Protein 6OZW (pdb70)

Structure (mmCIF, N/CA/C/O backbone):
data_6OZW
#
_entry.id   6OZW
#
_cell.length_a   88.581
_cell.length_b   98.366
_cell.length_c   72.706
_cell.angle_alpha   90.000
_cell.angle_beta   90.000
_cell.angle_gamma   90.000
#
_symmetry.space_group_name_H-M   'P 21 21 2'
#
loop_
_entity.id
_entity.type
_entity.pdbx_description
1 polymer 'DNA topoisomerase 1'
2 non-polymer 'MAGNESIUM ION'
3 non-polymer 'FORMIC ACID'
4 water water
#
loop_
_atom_site.group_PDB
_atom_site.id
_atom_site.type_symbol
_atom_site.label_atom_id
_atom_site.label_alt_id
_atom_site.label_comp_id
_atom_site.label_asym_id
_atom_site.label_entity_id
_atom_site.label_seq_id
_atom_site.pdbx_PDB_ins_code
_atom_site.Cartn_x
_atom_site.Cartn_y
_atom_site.Cartn_z
_atom_site.occupancy
_atom_site.B_iso_or_equiv
_atom_site.auth_seq_id
_atom_site.auth_comp_id
_atom_site.auth_asym_id
_atom_site.auth_atom_id
_atom_site.pdbx_PDB_model_num
ATOM 1 N N . PRO A 1 39 ? 76.369 -3.721 65.100 1.00 81.34 19 PRO A N 1
ATOM 2 C CA . PRO A 1 39 ? 75.273 -2.774 65.343 1.00 75.02 19 PRO A CA 1
ATOM 3 C C . PRO A 1 39 ? 74.914 -1.979 64.077 1.00 72.43 19 PRO A C 1
ATOM 4 O O . PRO A 1 39 ? 75.618 -1.026 63.730 1.00 73.23 19 PRO A O 1
ATOM 8 N N . LYS A 1 40 ? 73.841 -2.376 63.390 1.00 67.80 20 LYS A N 1
ATOM 9 C CA . LYS A 1 40 ? 73.452 -1.792 62.105 1.00 63.07 20 LYS A CA 1
ATOM 10 C C . LYS A 1 40 ? 72.124 -1.061 62.248 1.00 63.10 20 LYS A C 1
ATOM 11 O O . LYS A 1 40 ? 71.113 -1.675 62.610 1.00 62.10 20 LYS A O 1
ATOM 17 N N . LYS A 1 41 ? 72.112 0.227 61.915 1.00 59.04 21 LYS A N 1
ATOM 18 C CA . LYS A 1 41 ? 70.972 1.077 62.223 1.00 55.23 21 LYS A CA 1
ATOM 19 C C . LYS A 1 41 ? 69.877 0.999 61.151 1.00 49.74 21 LYS A C 1
ATOM 20 O O . LYS A 1 41 ? 70.016 0.357 60.104 1.00 45.60 21 LYS A O 1
ATOM 26 N N . ASN A 1 42 ? 68.746 1.628 61.463 1.00 51.14 22 ASN A N 1
ATOM 27 C CA . ASN A 1 42 ? 67.674 1.854 60.502 1.00 47.58 22 ASN A CA 1
ATOM 28 C C . ASN A 1 42 ? 67.910 3.185 59.799 1.00 44.40 22 ASN A C 1
ATOM 29 O O . ASN A 1 42 ? 68.262 4.180 60.446 1.00 44.25 22 ASN A O 1
ATOM 34 N N . LEU A 1 43 ? 67.742 3.198 58.472 1.00 39.56 23 LEU A N 1
ATOM 35 C CA . LEU A 1 43 ? 67.922 4.408 57.672 1.00 37.02 23 LEU A CA 1
ATOM 36 C C . LEU A 1 43 ? 66.573 5.041 57.368 1.00 30.24 23 LEU A C 1
ATOM 37 O O . LEU A 1 43 ? 65.626 4.349 56.988 1.00 37.83 23 LEU A O 1
ATOM 42 N N . VAL A 1 44 ? 66.498 6.359 57.514 1.00 26.86 24 VAL A N 1
ATOM 43 C CA . VAL A 1 44 ? 65.262 7.099 57.292 1.00 34.33 24 VAL A CA 1
ATOM 44 C C . VAL A 1 44 ? 65.584 8.304 56.414 1.00 31.76 24 VAL A C 1
ATOM 45 O O . VAL A 1 44 ? 66.363 9.178 56.812 1.00 27.61 24 VAL A O 1
ATOM 49 N N . ILE A 1 45 ? 65.005 8.338 55.212 1.00 29.58 25 ILE A N 1
ATOM 50 C CA . ILE A 1 45 ? 65.315 9.370 54.228 1.00 26.24 25 ILE A CA 1
ATOM 51 C C . ILE A 1 45 ? 64.171 10.378 54.156 1.00 26.22 25 ILE A C 1
ATOM 52 O O . ILE A 1 45 ? 63.000 10.024 53.944 1.00 25.31 25 ILE A O 1
ATOM 57 N N . VAL A 1 46 ? 64.538 11.640 54.264 1.00 21.62 26 VAL A N 1
ATOM 58 C CA . VAL A 1 46 ? 63.630 12.757 54.350 1.00 28.70 26 VAL A CA 1
ATOM 59 C C . VAL A 1 46 ? 64.091 13.773 53.300 1.00 33.52 26 VAL A C 1
ATOM 60 O O . VAL A 1 46 ? 65.175 13.643 52.729 1.00 31.28 26 VAL A O 1
ATOM 64 N N . GLU A 1 47 ? 63.234 14.756 52.990 1.00 29.16 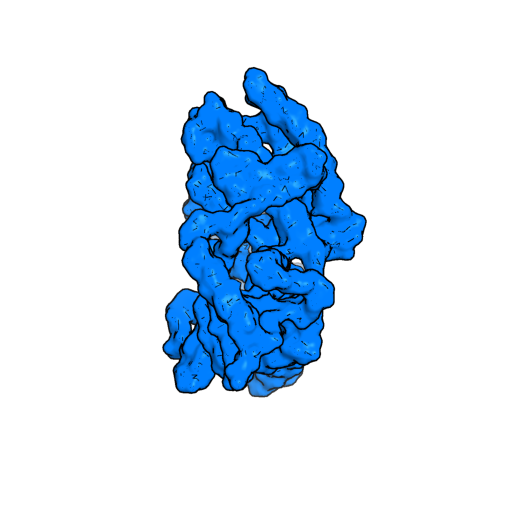27 GLU A N 1
ATOM 65 C CA . GLU A 1 47 ? 63.544 15.687 51.904 1.00 27.41 27 GLU A CA 1
ATOM 66 C C . GLU A 1 47 ? 64.411 16.870 52.318 1.00 34.47 27 GLU A C 1
ATOM 67 O O . GLU A 1 47 ? 65.082 17.435 51.453 1.00 36.84 27 GLU A O 1
ATOM 73 N N . SER A 1 48 ? 64.420 17.271 53.592 1.00 36.00 28 SER A N 1
ATOM 74 C CA . SER A 1 48 ? 65.108 18.491 54.002 1.00 30.25 28 SER A CA 1
ATOM 75 C C . SER A 1 48 ? 65.902 18.261 55.291 1.00 34.92 28 SER A C 1
ATOM 76 O O . SER A 1 48 ? 65.517 17.426 56.109 1.00 34.56 28 SER A O 1
ATOM 79 N N . PRO A 1 49 ? 66.989 19.018 55.491 1.00 35.42 29 PRO A N 1
ATOM 80 C CA . PRO A 1 49 ? 67.740 18.884 56.757 1.00 33.92 29 PRO A CA 1
ATOM 81 C C . PRO A 1 49 ? 66.933 19.263 57.979 1.00 36.48 29 PRO A C 1
ATOM 82 O O . PRO A 1 49 ? 66.986 18.553 58.996 1.00 37.28 29 PRO A O 1
ATOM 86 N N . ALA A 1 50 ? 66.198 20.377 57.915 1.00 33.01 30 ALA A N 1
ATOM 87 C CA . ALA A 1 50 ? 65.355 20.772 59.040 1.00 32.65 30 ALA A CA 1
ATOM 88 C C . ALA A 1 50 ? 64.425 19.641 59.458 1.00 33.84 30 ALA A C 1
ATOM 89 O O . ALA A 1 50 ? 64.235 19.386 60.655 1.00 40.63 30 ALA A O 1
ATOM 91 N N . LYS A 1 51 ? 63.854 18.936 58.486 1.00 33.37 31 LYS A N 1
ATOM 92 C CA . LYS A 1 51 ? 63.014 17.787 58.802 1.00 33.52 31 LYS A CA 1
ATOM 93 C C . LYS A 1 51 ? 63.824 16.681 59.464 1.00 31.44 31 LYS A C 1
ATOM 94 O O . LYS A 1 51 ? 63.395 16.097 60.463 1.00 32.18 31 LYS A O 1
ATOM 100 N N . ALA A 1 52 ? 64.992 16.356 58.902 1.00 32.00 32 ALA A N 1
ATOM 101 C CA . ALA A 1 52 ? 65.796 15.274 59.463 1.00 32.45 32 ALA A CA 1
ATOM 102 C C . ALA A 1 52 ? 66.265 15.606 60.873 1.00 34.44 32 ALA A C 1
ATOM 103 O O . ALA A 1 52 ? 66.232 14.744 61.759 1.00 38.82 32 ALA A O 1
ATOM 105 N N . LYS A 1 53 ? 66.702 16.849 61.106 1.00 36.70 33 LYS A N 1
ATOM 106 C CA . LYS A 1 53 ? 67.067 17.256 62.463 1.00 35.11 33 LYS A CA 1
ATOM 107 C C . LYS A 1 53 ? 65.910 17.033 63.423 1.00 41.21 33 LYS A C 1
ATOM 108 O O . LYS A 1 53 ? 66.070 16.392 64.467 1.00 41.78 33 LYS A O 1
ATOM 114 N N . THR A 1 54 ? 64.718 17.525 63.063 1.00 40.19 34 THR A N 1
ATOM 115 C CA . THR A 1 54 ? 63.548 17.334 63.911 1.00 34.88 34 THR A CA 1
ATOM 116 C C . THR A 1 54 ? 63.284 15.848 64.163 1.00 42.58 34 THR A C 1
ATOM 117 O O . THR A 1 54 ? 63.134 15.421 65.313 1.00 41.11 34 THR A O 1
ATOM 121 N N . ILE A 1 55 ? 63.247 15.036 63.101 1.00 37.18 35 ILE A N 1
ATOM 122 C CA . ILE A 1 55 ? 62.874 13.627 63.253 1.00 40.07 35 ILE A CA 1
ATOM 123 C C . ILE A 1 55 ? 63.948 12.842 64.013 1.00 44.74 35 ILE A C 1
ATOM 124 O O . ILE A 1 55 ? 63.649 11.832 64.673 1.00 44.60 35 ILE A O 1
ATOM 129 N N . GLU A 1 56 ? 65.196 13.311 63.959 1.00 41.95 36 GLU A N 1
ATOM 130 C CA . GLU A 1 56 ? 66.325 12.582 64.531 1.00 53.02 36 GLU A CA 1
ATOM 131 C C . GLU A 1 56 ? 66.172 12.382 66.040 1.00 54.28 36 GLU A C 1
ATOM 132 O O . GLU A 1 56 ? 66.376 11.273 66.555 1.00 57.90 36 GLU A O 1
ATOM 138 N N . LYS A 1 57 ? 65.830 13.453 66.768 1.00 50.87 37 LYS A N 1
ATOM 139 C CA . LYS A 1 57 ? 65.599 13.336 68.207 1.00 53.23 37 LYS A CA 1
ATOM 140 C C . LYS A 1 57 ? 64.441 12.390 68.518 1.00 54.88 37 LYS A C 1
ATOM 141 O O . LYS A 1 57 ? 64.493 11.625 69.488 1.00 58.77 37 LYS A O 1
ATOM 147 N N . TYR A 1 58 ? 63.391 12.420 67.699 1.00 48.32 38 TYR A N 1
ATOM 148 C CA . TYR A 1 58 ? 62.203 11.624 67.979 1.00 54.00 38 TYR A CA 1
ATOM 149 C C . TYR A 1 58 ? 62.494 10.126 67.967 1.00 57.74 38 TYR A C 1
ATOM 150 O O . TYR A 1 58 ? 61.796 9.353 68.641 1.00 55.35 38 TYR A O 1
ATOM 159 N N . LEU A 1 59 ? 63.497 9.691 67.204 1.00 52.56 39 LEU A N 1
ATOM 160 C CA . LEU A 1 59 ? 63.606 8.274 66.870 1.00 52.78 39 LEU A CA 1
ATOM 161 C C . LEU A 1 59 ? 64.625 7.516 67.712 1.00 53.20 39 LEU A C 1
ATOM 162 O O . LEU A 1 59 ? 64.393 6.345 68.025 1.00 41.18 39 LEU A O 1
ATOM 167 N N . GLY A 1 60 ? 65.752 8.128 68.072 1.00 46.34 40 GLY A N 1
ATOM 168 C CA . GLY A 1 60 ? 66.705 7.463 68.950 1.00 52.37 40 GLY A CA 1
ATOM 169 C C . GLY A 1 60 ? 67.779 6.656 68.235 1.00 58.96 40 GLY A C 1
ATOM 170 O O . GLY A 1 60 ? 68.025 6.790 67.029 1.00 62.78 40 GLY A O 1
ATOM 171 N N . ARG A 1 61 ? 68.421 5.778 69.017 1.00 58.22 41 ARG A N 1
ATOM 172 C CA . ARG A 1 61 ? 69.692 5.173 68.612 1.00 60.28 41 ARG A CA 1
ATOM 173 C C . ARG A 1 61 ? 69.557 4.390 67.317 1.00 53.32 41 ARG A C 1
ATOM 174 O O . ARG A 1 61 ? 70.196 4.717 66.311 1.00 55.77 41 ARG A O 1
ATOM 182 N N . SER A 1 62 ? 68.712 3.360 67.319 1.00 45.94 42 SER A N 1
ATOM 183 C CA . SER A 1 62 ? 68.648 2.414 66.208 1.00 58.02 42 SER A CA 1
ATOM 184 C C . SER A 1 62 ? 68.086 3.009 64.912 1.00 52.60 42 SER A C 1
ATOM 185 O O . SER A 1 62 ? 67.581 2.268 64.059 1.00 53.97 42 SER A O 1
ATOM 188 N N . TYR A 1 63 ? 68.192 4.331 64.740 1.00 51.59 43 TYR A N 1
ATOM 189 C CA . TYR A 1 63 ? 67.684 5.030 63.563 1.00 48.64 43 TYR A CA 1
ATOM 190 C C . TYR A 1 63 ? 68.700 6.073 63.130 1.00 45.98 43 TYR A C 1
ATOM 191 O O . TYR A 1 63 ? 69.229 6.810 63.970 1.00 46.56 43 TYR A O 1
ATOM 200 N N . LYS A 1 64 ? 68.966 6.131 61.825 1.00 42.63 44 LYS A N 1
ATOM 201 C CA . LYS A 1 64 ? 69.786 7.175 61.219 1.00 41.23 44 LYS A CA 1
ATOM 202 C C . LYS A 1 64 ? 68.940 7.922 60.200 1.00 35.75 44 LYS A C 1
ATOM 203 O O . LYS A 1 64 ? 68.310 7.298 59.342 1.00 37.13 44 LYS A O 1
ATOM 209 N N . VAL A 1 65 ? 68.935 9.250 60.284 1.00 37.81 45 VAL A N 1
ATOM 210 C CA . VAL A 1 65 ? 68.016 10.084 59.516 1.00 37.31 45 VAL A CA 1
ATOM 211 C C . VAL A 1 65 ? 68.839 11.004 58.631 1.00 35.92 45 VAL A C 1
ATOM 212 O O . VAL A 1 65 ? 69.654 11.789 59.134 1.00 36.64 45 VAL A O 1
ATOM 216 N N . VAL A 1 66 ? 68.606 10.931 57.320 1.00 29.05 46 VAL A N 1
ATOM 217 C CA . VAL A 1 66 ? 69.330 11.738 56.348 1.00 31.60 46 VAL A CA 1
ATOM 218 C C . VAL A 1 66 ? 68.359 12.405 55.381 1.00 31.56 46 VAL A C 1
ATOM 219 O O . VAL A 1 66 ? 67.293 11.868 55.068 1.00 26.51 46 VAL A O 1
ATOM 223 N N . ALA A 1 67 ? 68.762 13.566 54.877 1.00 29.89 47 ALA A N 1
ATOM 224 C CA . ALA A 1 67 ? 68.015 14.308 53.873 1.00 30.49 47 ALA A CA 1
ATOM 225 C C . ALA A 1 67 ? 68.573 14.037 52.479 1.00 38.07 47 ALA A C 1
ATOM 226 O O . ALA A 1 67 ? 69.793 14.005 52.276 1.00 39.96 47 ALA A O 1
ATOM 228 N N . SER A 1 68 ? 67.672 13.853 51.513 1.00 34.17 48 SER A N 1
ATOM 229 C CA . SER A 1 68 ? 68.069 13.794 50.109 1.00 35.53 48 SER A CA 1
ATOM 230 C C . SER A 1 68 ? 68.210 15.169 49.471 1.00 39.07 48 SER A C 1
ATOM 231 O O . SER A 1 68 ? 68.769 15.265 48.373 1.00 44.47 48 SER A O 1
ATOM 234 N N . VAL A 1 69 ? 67.701 16.217 50.125 1.00 39.58 49 VAL A N 1
ATOM 235 C CA . VAL A 1 69 ? 67.828 17.613 49.709 1.00 37.35 49 VAL A CA 1
ATOM 236 C C . VAL A 1 69 ? 67.097 17.839 48.394 1.00 42.44 49 VAL A C 1
ATOM 237 O O . VAL A 1 69 ? 67.677 18.343 47.427 1.00 47.26 49 VAL A O 1
ATOM 241 N N . GLY A 1 70 ? 65.821 17.484 48.347 1.00 41.20 50 GLY A N 1
ATOM 242 C CA . GLY A 1 70 ? 65.037 17.700 47.147 1.00 43.23 50 GLY A CA 1
ATOM 243 C C . GLY A 1 70 ? 65.044 16.495 46.229 1.00 38.90 50 GLY A C 1
ATOM 244 O O . GLY A 1 70 ? 65.412 15.382 46.615 1.00 36.91 50 GLY A O 1
ATOM 245 N N . HIS A 1 71 ? 64.617 16.724 44.989 1.00 38.00 51 HIS A N 1
ATOM 246 C CA . HIS A 1 71 ? 64.563 15.630 44.028 1.00 38.26 51 HIS A CA 1
ATOM 247 C C . HIS A 1 71 ? 65.975 15.192 43.650 1.00 36.25 51 HIS A C 1
ATOM 248 O O . HIS A 1 71 ? 66.918 15.990 43.667 1.00 35.49 51 HIS A O 1
ATOM 255 N N . ILE A 1 72 ? 66.123 13.899 43.352 1.00 32.45 52 ILE A N 1
ATOM 256 C CA . ILE A 1 72 ? 67.388 13.359 42.862 1.00 32.32 52 ILE A CA 1
ATOM 257 C C . ILE A 1 72 ? 67.293 12.816 41.439 1.00 29.53 52 ILE A C 1
ATOM 258 O O . ILE A 1 72 ? 68.332 12.691 40.772 1.00 27.25 52 ILE A O 1
ATOM 263 N N . ARG A 1 73 ? 66.104 12.479 40.941 1.00 27.39 53 ARG A N 1
ATOM 264 C CA . ARG A 1 73 ? 65.902 12.104 39.550 1.00 24.24 53 ARG A CA 1
ATOM 265 C C . ARG A 1 73 ? 64.908 13.064 38.912 1.00 30.63 53 ARG A C 1
ATOM 266 O O . ARG A 1 73 ? 63.981 13.549 39.570 1.00 27.47 53 ARG A O 1
ATOM 274 N N . ASP A 1 74 ? 65.084 13.307 37.617 1.00 24.84 54 ASP A N 1
ATOM 275 C CA . ASP A 1 74 ? 64.195 14.205 36.895 1.00 31.81 54 ASP A CA 1
ATOM 276 C C . ASP A 1 74 ? 64.188 13.820 35.418 1.00 30.03 54 ASP A C 1
ATOM 277 O O . ASP A 1 74 ? 64.979 12.983 34.967 1.00 25.59 54 ASP A O 1
ATOM 282 N N . LEU A 1 75 ? 63.287 14.446 34.665 1.00 26.68 55 LEU A N 1
ATOM 283 C CA . LEU A 1 75 ? 63.361 14.378 33.217 1.00 28.83 55 LEU A CA 1
ATOM 284 C C . LEU A 1 75 ? 64.655 15.031 32.730 1.00 28.62 55 LEU A C 1
ATOM 285 O O . LEU A 1 75 ? 65.242 15.883 33.404 1.00 29.65 55 LEU A O 1
ATOM 290 N N . LYS A 1 76 ? 65.106 14.616 31.542 1.00 28.17 56 LYS A N 1
ATOM 291 C CA . LYS A 1 76 ? 66.208 15.308 30.882 1.00 32.68 56 LYS A CA 1
ATOM 292 C C . LYS A 1 76 ? 65.787 16.727 30.543 1.00 35.42 56 LYS A C 1
ATOM 293 O O . LYS A 1 76 ? 64.629 16.978 30.191 1.00 33.75 56 LYS A O 1
ATOM 299 N N . LYS A 1 77 ? 66.729 17.664 30.657 1.00 34.41 57 LYS A N 1
ATOM 300 C CA . LYS A 1 77 ? 66.415 19.064 30.392 1.00 38.91 57 LYS A CA 1
ATOM 301 C C . LYS A 1 77 ? 66.573 19.428 28.917 1.00 39.59 57 LYS A C 1
ATOM 302 O O . LYS A 1 77 ? 65.892 20.343 28.436 1.00 36.59 57 LYS A O 1
ATOM 308 N N . SER A 1 78 ? 67.420 18.700 28.187 1.00 37.73 58 SER A N 1
ATOM 309 C CA . SER A 1 78 ? 67.839 19.035 26.828 1.00 40.56 58 SER A CA 1
ATOM 310 C C . SER A 1 78 ? 66.990 18.388 25.739 1.00 43.76 58 SER A C 1
ATOM 311 O O . SER A 1 78 ? 67.257 18.609 24.550 1.00 38.53 58 SER A O 1
ATOM 314 N N . SER A 1 79 ? 65.999 17.584 26.107 1.00 33.20 59 SER A N 1
ATOM 315 C CA . SER A 1 79 ? 65.147 16.919 25.141 1.00 30.24 59 SER A CA 1
ATOM 316 C C . SER A 1 79 ? 63.811 16.652 25.812 1.00 26.58 59 SER A C 1
ATOM 317 O O . SER A 1 79 ? 63.662 16.808 27.026 1.00 24.76 59 SER A O 1
ATOM 320 N N . MET A 1 80 ? 62.839 16.231 25.000 1.00 26.98 60 MET A N 1
ATOM 321 C CA . MET A 1 80 ? 61.473 16.087 25.494 1.00 29.13 60 MET A CA 1
ATOM 322 C C . MET A 1 80 ? 61.406 15.097 26.658 1.00 22.35 60 MET A C 1
ATOM 323 O O . MET A 1 80 ? 60.635 15.293 27.607 1.00 26.51 60 MET A O 1
ATOM 328 N N . SER A 1 81 ? 62.210 14.032 26.598 1.00 25.71 61 SER A N 1
ATOM 329 C CA . SER A 1 81 ? 62.389 13.043 27.663 1.00 27.43 61 SER A CA 1
ATOM 330 C C . SER A 1 81 ? 61.145 12.182 27.904 1.00 27.59 61 SER A C 1
ATOM 331 O O . SER A 1 81 ? 60.976 11.639 29.005 1.00 26.25 61 SER A O 1
ATOM 334 N N . ILE A 1 82 ? 60.281 12.036 26.894 1.00 24.78 62 ILE A N 1
ATOM 335 C CA . ILE A 1 82 ? 59.087 11.196 26.954 1.00 22.89 62 ILE A CA 1
ATOM 336 C C . ILE A 1 82 ? 59.234 10.094 25.918 1.00 24.58 62 ILE A C 1
ATOM 337 O O . ILE A 1 82 ? 59.580 10.370 24.768 1.00 26.64 62 ILE A O 1
ATOM 342 N N . ASP A 1 83 ? 58.962 8.852 26.304 1.00 24.80 63 ASP A N 1
ATOM 343 C CA . ASP A 1 83 ? 59.097 7.760 25.344 1.00 27.08 63 ASP A CA 1
ATOM 344 C C . ASP A 1 83 ? 57.766 7.582 24.630 1.00 27.73 63 ASP A C 1
ATOM 345 O O . ASP A 1 83 ? 56.846 6.936 25.142 1.00 24.79 63 ASP A O 1
ATOM 350 N N . PHE A 1 84 ? 57.668 8.143 23.429 1.00 26.13 64 PHE A N 1
ATOM 351 C CA . PHE A 1 84 ? 56.395 8.134 22.728 1.00 27.51 64 PHE A CA 1
ATOM 352 C C . PHE A 1 84 ? 56.089 6.792 22.076 1.00 27.37 64 PHE A C 1
ATOM 353 O O . PHE A 1 84 ? 54.944 6.557 21.675 1.00 29.16 64 PHE A O 1
ATOM 361 N N . ASP A 1 85 ? 57.087 5.925 21.936 1.00 30.45 65 ASP A N 1
ATOM 362 C CA . ASP A 1 85 ? 56.861 4.564 21.475 1.00 30.83 65 ASP A CA 1
ATOM 363 C C . ASP A 1 85 ? 56.420 3.638 22.593 1.00 29.81 65 ASP A C 1
ATOM 364 O O . ASP A 1 85 ? 55.984 2.521 22.302 1.00 28.08 65 ASP A O 1
ATOM 369 N N . ASN A 1 86 ? 56.549 4.060 23.853 1.00 30.08 66 ASN A N 1
ATOM 370 C CA . ASN A 1 86 ? 56.214 3.221 25.003 1.00 27.83 66 ASN A CA 1
ATOM 371 C C . ASN A 1 86 ? 55.223 3.954 25.917 1.00 24.81 66 ASN A C 1
ATOM 372 O O . ASN A 1 86 ? 55.451 4.133 27.117 1.00 25.33 66 ASN A O 1
ATOM 377 N N . ASN A 1 87 ? 54.097 4.370 25.334 1.00 25.03 67 ASN A N 1
ATOM 378 C CA . ASN A 1 87 ? 52.980 4.956 26.073 1.00 21.47 67 ASN A CA 1
ATOM 379 C C . ASN A 1 87 ? 53.432 6.083 26.989 1.00 20.61 67 ASN A C 1
ATOM 380 O O . ASN A 1 87 ? 53.110 6.114 28.177 1.00 18.25 67 ASN A O 1
ATOM 385 N N . TYR A 1 88 ? 54.179 7.025 26.422 1.00 20.79 68 TYR A N 1
ATOM 386 C CA . TYR A 1 88 ? 54.517 8.254 27.128 1.00 24.84 68 TYR A CA 1
ATOM 387 C C . TYR A 1 88 ? 55.367 7.997 28.353 1.00 22.02 68 TYR A C 1
ATOM 388 O O . TYR A 1 88 ? 55.396 8.836 29.257 1.00 25.32 68 TYR A O 1
ATOM 397 N N . GLU A 1 89 ? 56.060 6.860 28.418 1.00 19.31 69 GLU A N 1
ATOM 398 C CA . GLU A 1 89 ? 56.840 6.567 29.619 1.00 22.79 69 GLU A CA 1
ATOM 399 C C . GLU A 1 89 ? 57.915 7.627 29.805 1.00 19.77 69 GLU A C 1
ATOM 400 O O . GLU A 1 89 ? 58.664 7.920 28.868 1.00 24.95 69 GLU A O 1
ATOM 406 N N . PRO A 1 90 ? 58.015 8.234 30.974 1.00 24.49 70 PRO A N 1
ATOM 407 C CA . PRO A 1 90 ? 59.064 9.238 31.173 1.00 20.60 70 PRO A CA 1
ATOM 408 C C . PRO A 1 90 ? 60.439 8.594 31.192 1.00 23.58 70 PRO A C 1
ATOM 409 O O . PRO A 1 90 ? 60.635 7.503 31.731 1.00 21.48 70 PRO A O 1
ATOM 413 N N . GLN A 1 91 ? 61.385 9.266 30.555 1.00 25.48 71 GLN A N 1
ATOM 414 C CA . GLN A 1 91 ? 62.793 8.912 30.624 1.00 24.75 71 GLN A CA 1
ATOM 415 C C . GLN A 1 91 ? 63.416 9.826 31.669 1.00 24.91 71 GLN A C 1
ATOM 416 O O . GLN A 1 91 ? 63.519 11.038 31.452 1.00 27.17 71 GLN A O 1
ATOM 422 N N . TYR A 1 92 ? 63.808 9.253 32.803 1.00 23.86 72 TYR A N 1
ATOM 423 C CA . TYR A 1 92 ? 64.409 9.986 33.909 1.00 21.42 72 TYR A CA 1
ATOM 424 C C . TYR A 1 92 ? 65.925 9.838 33.890 1.00 22.59 72 TYR A C 1
ATOM 425 O O . TYR A 1 92 ? 66.456 8.832 33.427 1.00 23.42 72 TYR A O 1
ATOM 434 N N . ILE A 1 93 ? 66.619 10.825 34.448 1.00 20.91 73 ILE A N 1
ATOM 435 C CA . ILE A 1 93 ? 68.048 10.730 34.702 1.00 19.86 73 ILE A CA 1
ATOM 436 C C . ILE A 1 93 ? 68.298 11.158 36.139 1.00 28.28 73 ILE A C 1
ATOM 437 O O . ILE A 1 93 ? 67.446 11.766 36.788 1.00 24.43 73 ILE A O 1
ATOM 442 N N . ASN A 1 94 ? 69.488 10.842 36.638 1.00 24.77 74 ASN A N 1
ATOM 443 C CA . ASN A 1 94 ? 69.909 11.436 37.895 1.00 26.33 74 ASN A CA 1
ATOM 444 C C . ASN A 1 94 ? 70.196 12.911 37.672 1.00 25.56 74 ASN A C 1
ATOM 445 O O . ASN A 1 94 ? 70.730 13.305 36.631 1.00 26.83 74 ASN A O 1
ATOM 450 N N . ILE A 1 95 ? 69.777 13.739 38.628 1.00 26.78 75 ILE A N 1
ATOM 451 C CA . ILE A 1 95 ? 69.850 15.180 38.433 1.00 28.75 75 ILE A CA 1
ATOM 452 C C . ILE A 1 95 ? 71.309 15.607 38.330 1.00 36.64 75 ILE A C 1
ATOM 453 O O . ILE A 1 95 ? 72.187 15.102 39.048 1.00 30.71 75 ILE A O 1
ATOM 458 N N . ARG A 1 96 ? 71.582 16.501 37.381 1.00 42.69 76 ARG A N 1
ATOM 459 C CA . ARG A 1 96 ? 72.929 17.030 37.222 1.00 42.54 76 ARG A CA 1
ATOM 460 C C . ARG A 1 96 ? 73.344 17.765 38.487 1.00 35.87 76 ARG A C 1
ATOM 461 O O . ARG A 1 96 ? 72.695 18.733 38.899 1.00 39.34 76 ARG A O 1
ATOM 469 N N . GLY A 1 97 ? 74.398 17.265 39.132 1.00 33.03 77 GLY A N 1
ATOM 470 C CA . GLY A 1 97 ? 74.921 17.830 40.351 1.00 26.34 77 GLY A CA 1
ATOM 471 C C . GLY A 1 97 ? 74.668 16.970 41.564 1.00 30.31 77 GLY A C 1
ATOM 472 O O . GLY A 1 97 ? 75.438 17.038 42.529 1.00 35.53 77 GLY A O 1
ATOM 473 N N . LYS A 1 98 ? 73.620 16.150 41.537 1.00 31.88 78 LYS A N 1
ATOM 474 C CA . LYS A 1 98 ? 73.269 15.356 42.711 1.00 29.24 78 LYS A CA 1
ATOM 475 C C . LYS A 1 98 ? 74.005 14.022 42.781 1.00 24.41 78 LYS A C 1
ATOM 476 O O . LYS A 1 98 ? 73.750 13.241 43.705 1.00 27.95 78 LYS A O 1
ATOM 482 N N . GLY A 1 99 ? 74.915 13.746 41.849 1.00 27.83 79 GLY A N 1
ATOM 483 C CA . GLY A 1 99 ? 75.630 12.483 41.812 1.00 27.45 79 GLY A CA 1
ATOM 484 C C . GLY A 1 99 ? 76.300 12.082 43.119 1.00 23.12 79 GLY A C 1
ATOM 485 O O . GLY A 1 99 ? 76.107 10.974 43.631 1.00 22.25 79 GLY A O 1
ATOM 486 N N . PRO A 1 100 ? 77.107 12.972 43.687 1.00 21.73 80 PRO A N 1
ATOM 487 C CA . PRO A 1 100 ? 77.755 12.619 44.961 1.00 25.08 80 PRO A CA 1
ATOM 488 C C . PRO A 1 100 ? 76.754 12.360 46.082 1.00 25.99 80 PRO A C 1
ATOM 489 O O . PRO A 1 100 ? 76.907 11.377 46.829 1.00 21.45 80 PRO A O 1
ATOM 493 N N . LEU A 1 101 ? 75.712 13.19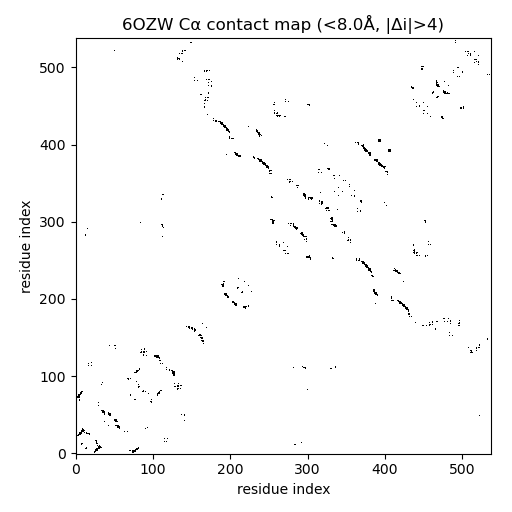2 46.200 1.00 20.76 81 LEU A N 1
ATOM 494 C CA . LEU A 1 101 ? 74.663 12.920 47.181 1.00 20.10 81 LEU A CA 1
ATOM 495 C C . LEU A 1 101 ? 74.065 11.530 46.962 1.00 24.54 81 LEU A C 1
ATOM 496 O O . LEU A 1 101 ? 73.914 10.745 47.912 1.00 21.07 81 LEU A O 1
ATOM 501 N N . ILE A 1 102 ? 73.735 11.203 45.706 1.00 22.73 82 ILE A N 1
ATOM 502 C CA . ILE A 1 102 ? 73.147 9.901 45.400 1.00 22.66 82 ILE A CA 1
ATOM 503 C C . ILE A 1 102 ? 74.082 8.777 45.847 1.00 26.05 82 ILE A C 1
ATOM 504 O O . ILE A 1 102 ? 73.652 7.791 46.456 1.00 23.43 82 ILE A O 1
ATOM 509 N N . ASN A 1 103 ? 75.379 8.909 45.550 1.00 24.16 83 ASN A N 1
ATOM 510 C CA . ASN A 1 103 ? 76.328 7.856 45.916 1.00 23.92 83 ASN A CA 1
ATOM 511 C C . ASN A 1 103 ? 76.340 7.615 47.423 1.00 24.00 83 ASN A C 1
ATOM 512 O O . ASN A 1 103 ? 76.330 6.466 47.883 1.00 26.64 83 ASN A O 1
ATOM 517 N N . SER A 1 104 ? 76.346 8.690 48.205 1.00 23.77 84 SER A N 1
ATOM 518 C CA . SER A 1 104 ? 76.359 8.551 49.655 1.00 28.35 84 SER A CA 1
ATOM 519 C C . SER A 1 104 ? 75.070 7.947 50.196 1.00 26.57 84 SER A C 1
ATOM 520 O O . SER A 1 104 ? 75.104 7.233 51.205 1.00 29.85 84 SER A O 1
ATOM 523 N N . LEU A 1 105 ? 73.925 8.237 49.576 1.00 24.60 85 LEU A N 1
ATOM 524 C CA . LEU A 1 105 ? 72.701 7.545 49.961 1.00 23.00 85 LEU A CA 1
ATOM 525 C C . LEU A 1 105 ? 72.836 6.044 49.734 1.00 26.05 85 LEU A C 1
ATOM 526 O O . LEU A 1 105 ? 72.443 5.239 50.588 1.00 28.72 85 LEU A O 1
ATOM 531 N N . LYS A 1 106 ? 73.380 5.650 48.579 1.00 23.68 86 LYS A N 1
ATOM 532 C CA . LYS A 1 106 ? 73.578 4.231 48.300 1.00 26.16 86 LYS A CA 1
ATOM 533 C C . LYS A 1 106 ? 74.497 3.583 49.338 1.00 26.38 86 LYS A C 1
ATOM 534 O O . LYS A 1 106 ? 74.263 2.444 49.749 1.00 29.52 86 LYS A O 1
ATOM 540 N N . LYS A 1 107 ? 75.543 4.291 49.782 1.00 26.02 87 LYS A N 1
ATOM 541 C CA . LYS A 1 107 ? 76.424 3.735 50.813 1.00 26.13 87 LYS A CA 1
ATOM 542 C C . LYS A 1 107 ? 75.700 3.599 52.148 1.00 32.34 87 LYS A C 1
ATOM 543 O O . LYS A 1 107 ? 75.865 2.594 52.847 1.00 33.86 87 LYS A O 1
ATOM 549 N N . GLU A 1 108 ? 74.910 4.609 52.533 1.00 32.67 88 GLU A N 1
ATOM 550 C CA . GLU A 1 108 ? 74.168 4.523 53.788 1.00 30.21 88 GLU A CA 1
ATOM 551 C C . GLU A 1 108 ? 73.166 3.389 53.739 1.00 35.21 88 GLU A C 1
ATOM 552 O O . GLU A 1 108 ? 72.955 2.690 54.735 1.00 37.85 88 GLU A O 1
ATOM 558 N N . ALA A 1 109 ? 72.533 3.194 52.585 1.00 36.55 89 ALA A N 1
ATOM 559 C CA . ALA A 1 109 ? 71.559 2.122 52.447 1.00 35.10 89 ALA A CA 1
ATOM 560 C C . ALA A 1 109 ? 72.205 0.747 52.581 1.00 34.60 89 ALA A C 1
ATOM 561 O O . ALA A 1 109 ? 71.568 -0.188 53.085 1.00 35.64 89 ALA A O 1
ATOM 563 N N . LYS A 1 110 ? 73.453 0.596 52.128 1.00 35.45 90 LYS A N 1
ATOM 564 C CA . LYS A 1 110 ? 74.146 -0.681 52.276 1.00 37.06 90 LYS A CA 1
ATOM 565 C C . LYS A 1 110 ? 74.379 -1.002 53.741 1.00 36.28 90 LYS A C 1
ATOM 566 O O . LYS A 1 110 ? 74.179 -2.140 54.180 1.00 41.24 90 LYS A O 1
ATOM 572 N N . ASN A 1 111 ? 74.812 0.002 54.503 1.00 37.56 91 ASN A N 1
ATOM 573 C CA . ASN A 1 111 ? 75.036 -0.085 55.941 1.00 47.96 91 ASN A CA 1
ATOM 574 C C . ASN A 1 111 ? 73.738 -0.327 56.723 1.00 48.85 91 ASN A C 1
ATOM 575 O O . ASN A 1 111 ? 73.780 -0.885 57.821 1.00 51.32 91 ASN A O 1
ATOM 580 N N . ALA A 1 112 ? 72.582 0.024 56.171 1.00 47.41 92 ALA A N 1
ATOM 581 C CA . ALA A 1 112 ? 71.359 0.073 56.960 1.00 43.03 92 ALA A CA 1
ATOM 582 C C . ALA A 1 112 ? 70.789 -1.317 57.235 1.00 48.15 92 ALA A C 1
ATOM 583 O O . ALA A 1 112 ? 70.986 -2.264 56.468 1.00 46.79 92 ALA A O 1
ATOM 585 N N . LYS A 1 113 ? 70.061 -1.421 58.354 1.00 53.02 93 LYS A N 1
ATOM 586 C CA . LYS A 1 113 ? 69.306 -2.628 58.680 1.00 50.34 93 LYS A CA 1
ATOM 587 C C . LYS A 1 113 ? 68.025 -2.711 57.864 1.00 49.78 93 LYS A C 1
ATOM 588 O O . LYS A 1 113 ? 67.662 -3.785 57.371 1.00 50.95 93 LYS A O 1
ATOM 594 N N . GLN A 1 114 ? 67.332 -1.584 57.727 1.00 52.07 94 GLN A N 1
ATOM 595 C CA . GLN A 1 114 ? 66.149 -1.450 56.889 1.00 50.46 94 GLN A CA 1
ATOM 596 C C . GLN A 1 114 ? 66.024 0.017 56.499 1.00 44.34 94 GLN A C 1
ATOM 597 O O . GLN A 1 114 ? 66.515 0.900 57.210 1.00 41.35 94 GLN A O 1
ATOM 603 N N . ILE A 1 115 ? 65.370 0.273 55.366 1.00 42.71 95 ILE A N 1
ATOM 604 C CA . ILE A 1 115 ? 65.256 1.621 54.817 1.00 39.02 95 ILE A CA 1
ATOM 605 C C . ILE A 1 115 ? 63.823 2.114 54.977 1.00 39.03 95 ILE A C 1
ATOM 606 O O . ILE A 1 115 ? 62.870 1.415 54.608 1.00 35.23 95 ILE A O 1
ATOM 611 N N . PHE A 1 116 ? 63.672 3.332 55.484 1.00 35.36 96 PHE A N 1
ATOM 612 C CA . PHE A 1 116 ? 62.361 3.950 55.613 1.00 40.44 96 PHE A CA 1
ATOM 613 C C . PHE A 1 116 ? 62.321 5.277 54.866 1.00 35.42 96 PHE A C 1
ATOM 614 O O . PHE A 1 116 ? 63.168 6.149 55.078 1.00 33.34 96 PHE A O 1
ATOM 622 N N . LEU A 1 117 ? 61.345 5.402 53.971 1.00 34.55 97 LEU A N 1
ATOM 623 C CA . LEU A 1 117 ? 61.172 6.578 53.128 1.00 26.60 97 LEU A CA 1
ATOM 624 C C . LEU A 1 117 ? 60.104 7.449 53.780 1.00 29.38 97 LEU A C 1
ATOM 625 O O . LEU A 1 117 ? 58.930 7.060 53.845 1.00 34.49 97 LEU A O 1
ATOM 630 N N . ALA A 1 118 ? 60.521 8.607 54.297 1.00 27.12 98 ALA A N 1
ATOM 631 C CA . ALA A 1 118 ? 59.701 9.442 55.171 1.00 31.04 98 ALA A CA 1
ATOM 632 C C . ALA A 1 118 ? 59.342 10.789 54.537 1.00 28.67 98 ALA A C 1
ATOM 633 O O . ALA A 1 118 ? 59.218 11.800 55.236 1.00 25.78 98 ALA A O 1
ATOM 635 N N . SER A 1 119 ? 59.160 10.804 53.218 1.00 27.17 99 SER A N 1
ATOM 636 C CA . SER A 1 119 ? 58.736 11.978 52.470 1.00 27.57 99 SER A CA 1
ATOM 637 C C . SER A 1 119 ? 57.311 12.407 52.854 1.00 28.17 99 SER A C 1
ATOM 638 O O . SER A 1 119 ? 56.484 11.602 53.302 1.00 23.93 99 SER A O 1
ATOM 641 N N . ASP A 1 120 ? 57.018 13.694 52.633 1.00 27.81 100 ASP A N 1
ATOM 642 C CA . ASP A 1 120 ? 55.705 14.312 52.855 1.00 27.32 100 ASP A CA 1
ATOM 643 C C . ASP A 1 120 ? 54.533 13.509 52.292 1.00 24.18 100 ASP A C 1
ATOM 644 O O . ASP A 1 120 ? 54.687 12.798 51.293 1.00 23.41 100 ASP A O 1
ATOM 649 N N . PRO A 1 121 ? 53.336 13.619 52.887 1.00 25.30 101 PRO A N 1
ATOM 650 C CA . PRO A 1 121 ? 52.206 12.752 52.507 1.00 24.65 101 PRO A CA 1
ATOM 651 C C . PRO A 1 121 ? 51.329 13.321 51.392 1.00 26.95 101 PRO A C 1
ATOM 652 O O . PRO A 1 121 ? 50.179 13.710 51.617 1.00 23.89 101 PRO A O 1
ATOM 656 N N . ASP A 1 122 ? 51.865 13.354 50.167 1.00 26.05 102 ASP A N 1
ATOM 657 C CA . ASP A 1 122 ? 51.109 13.775 48.989 1.00 23.11 102 ASP A CA 1
ATOM 658 C C . ASP A 1 122 ? 51.670 13.073 47.757 1.00 20.30 102 ASP A C 1
ATOM 659 O O . ASP A 1 122 ? 52.598 12.259 47.844 1.00 22.01 102 ASP A O 1
ATOM 664 N N . ARG A 1 123 ? 51.114 13.413 46.590 1.00 20.19 103 ARG A N 1
ATOM 665 C CA . ARG A 1 123 ? 51.591 12.815 45.344 1.00 19.40 103 ARG A CA 1
ATOM 666 C C . ARG A 1 123 ? 53.091 13.026 45.161 1.00 20.76 103 ARG A C 1
ATOM 667 O O . ARG A 1 123 ? 53.821 12.098 44.781 1.00 18.32 103 ARG A O 1
ATOM 675 N N . GLU A 1 124 ? 53.569 14.242 45.424 1.00 21.05 104 GLU A N 1
ATOM 676 C CA . GLU A 1 124 ? 54.971 14.553 45.174 1.00 24.47 104 GLU A CA 1
ATOM 677 C C . GLU A 1 124 ? 55.869 13.754 46.111 1.00 21.72 104 GLU A C 1
ATOM 678 O O . GLU A 1 124 ? 56.878 13.181 45.683 1.00 19.85 104 GLU A O 1
ATOM 684 N N . GLY A 1 125 ? 55.490 13.679 47.390 1.00 21.92 105 GLY A N 1
ATOM 685 C CA . GLY A 1 125 ? 56.229 12.871 48.342 1.00 19.74 105 GLY A CA 1
ATOM 686 C C . GLY A 1 125 ? 56.256 11.396 47.992 1.00 21.79 105 GLY A C 1
ATOM 687 O O . GLY A 1 125 ? 57.239 10.705 48.265 1.00 23.96 105 GLY A O 1
ATOM 688 N N . GLU A 1 126 ? 55.200 10.887 47.375 1.00 20.25 106 GLU A N 1
ATOM 689 C CA . GLU A 1 126 ? 55.233 9.473 47.030 1.00 23.22 106 GLU A CA 1
ATOM 690 C C . GLU A 1 126 ? 56.187 9.208 45.863 1.00 23.45 106 GLU A C 1
ATOM 691 O O . GLU A 1 126 ? 56.872 8.177 45.838 1.00 20.06 106 GLU A O 1
ATOM 697 N N . ALA A 1 127 ? 56.258 10.129 44.893 1.00 21.10 107 ALA A N 1
ATOM 698 C CA . ALA A 1 127 ? 57.172 9.948 43.764 1.00 20.38 107 ALA A CA 1
ATOM 699 C C . ALA A 1 127 ? 58.629 10.116 44.196 1.00 19.24 107 ALA A C 1
ATOM 700 O O . ALA A 1 127 ? 59.526 9.444 43.668 1.00 19.97 107 ALA A O 1
ATOM 702 N N . ILE A 1 128 ? 58.890 11.022 45.139 1.00 18.22 108 ILE A N 1
ATOM 703 C CA . ILE A 1 128 ? 60.208 11.068 45.770 1.00 23.30 108 ILE A CA 1
ATOM 704 C C . ILE A 1 128 ? 60.561 9.694 46.340 1.00 27.05 108 ILE A C 1
ATOM 705 O O . ILE A 1 128 ? 61.647 9.145 46.097 1.00 23.89 108 ILE A O 1
ATOM 710 N N . SER A 1 129 ? 59.634 9.114 47.103 1.00 21.12 109 SER A N 1
ATOM 711 C CA . SER A 1 129 ? 59.906 7.829 47.725 1.00 23.89 109 SER A CA 1
ATOM 712 C C . SER A 1 129 ? 60.158 6.760 46.676 1.00 27.47 109 SER A C 1
ATOM 713 O O . SER A 1 129 ? 61.013 5.881 46.862 1.00 26.77 109 SER A O 1
ATOM 716 N N . TRP A 1 130 ? 59.458 6.851 45.546 1.00 21.73 110 TRP A N 1
ATOM 717 C CA . TRP A 1 130 ? 59.628 5.891 44.459 1.00 23.56 110 TRP A CA 1
ATOM 718 C C . TRP A 1 130 ? 60.971 6.065 43.767 1.00 22.40 110 TRP A C 1
ATOM 719 O O . TRP A 1 130 ? 61.591 5.086 43.337 1.00 24.18 110 TRP A O 1
ATOM 730 N N . HIS A 1 131 ? 61.427 7.302 43.632 1.00 24.18 111 HIS A N 1
ATOM 731 C CA . HIS A 1 131 ? 62.726 7.519 43.012 1.00 23.12 111 HIS A CA 1
ATOM 732 C C . HIS A 1 131 ? 63.844 7.029 43.925 1.00 25.52 111 HIS A C 1
ATOM 733 O O . HIS A 1 131 ? 64.860 6.503 43.456 1.00 25.53 111 HIS A O 1
ATOM 740 N N . LEU A 1 132 ? 63.673 7.190 45.235 1.00 24.29 112 LEU A N 1
ATOM 741 C CA . LEU A 1 132 ? 64.654 6.647 46.169 1.00 23.75 112 LEU A CA 1
ATOM 742 C C . LEU A 1 132 ? 64.645 5.123 46.149 1.00 28.03 112 LEU A C 1
ATOM 743 O O . LEU A 1 132 ? 65.707 4.485 46.147 1.00 27.98 112 LEU A O 1
ATOM 748 N N . ALA A 1 133 ? 63.457 4.520 46.150 1.00 23.69 113 ALA A N 1
ATOM 749 C CA . ALA A 1 133 ? 63.372 3.078 45.962 1.00 26.65 113 ALA A CA 1
ATOM 750 C C . ALA A 1 133 ? 64.150 2.656 44.723 1.00 31.76 113 ALA A C 1
ATOM 751 O O . ALA A 1 133 ? 64.924 1.693 44.757 1.00 31.94 113 ALA A O 1
ATOM 753 N N . HIS A 1 134 ? 63.986 3.396 43.622 1.00 28.52 114 HIS A N 1
ATOM 754 C 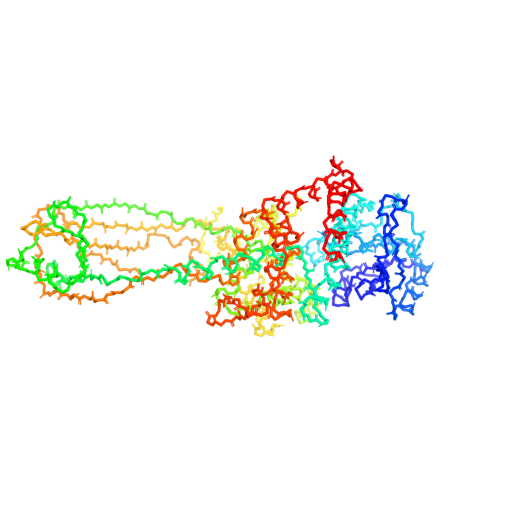CA . HIS A 1 134 ? 64.677 3.027 42.391 1.00 29.95 114 HIS A CA 1
ATOM 755 C C . HIS A 1 134 ? 66.188 3.127 42.558 1.00 33.35 114 HIS A C 1
ATOM 756 O O . HIS A 1 134 ? 66.924 2.190 42.227 1.00 35.63 114 HIS A O 1
ATOM 763 N N . ILE A 1 135 ? 66.670 4.251 43.089 1.00 30.31 115 ILE A N 1
ATOM 764 C CA . ILE A 1 135 ? 68.109 4.451 43.213 1.00 29.42 115 ILE A CA 1
ATOM 765 C C . ILE A 1 135 ? 68.719 3.447 44.186 1.00 32.01 115 ILE A C 1
ATOM 766 O O . ILE A 1 135 ? 69.842 2.966 43.986 1.00 32.17 115 ILE A O 1
ATOM 771 N N . LEU A 1 136 ? 67.993 3.104 45.240 1.00 28.91 116 LEU A N 1
ATOM 772 C CA . LEU A 1 136 ? 68.508 2.206 46.260 1.00 33.15 116 LEU A CA 1
ATOM 773 C C . LEU A 1 136 ? 68.217 0.737 45.978 1.00 33.37 116 LEU A C 1
ATOM 774 O O . LEU A 1 136 ? 68.525 -0.110 46.820 1.00 36.34 116 LEU A O 1
ATOM 779 N N . ASP A 1 137 ? 67.624 0.417 44.832 1.00 35.04 117 ASP A N 1
ATOM 780 C CA . ASP A 1 137 ? 67.329 -0.967 44.444 1.00 36.96 117 ASP A CA 1
ATOM 781 C C . ASP A 1 137 ? 66.435 -1.663 45.471 1.00 39.04 117 ASP A C 1
ATOM 782 O O . ASP A 1 137 ? 66.581 -2.856 45.738 1.00 43.82 117 ASP A O 1
ATOM 787 N N . LEU A 1 138 ? 65.497 -0.917 46.050 1.00 34.26 118 LEU A N 1
ATOM 788 C CA . LEU A 1 138 ? 64.576 -1.480 47.024 1.00 33.02 118 LEU A CA 1
ATOM 789 C C . LEU A 1 138 ? 63.438 -2.213 46.326 1.00 38.20 118 LEU A C 1
ATOM 790 O O . LEU A 1 138 ? 63.043 -1.866 45.211 1.00 42.33 118 LEU A O 1
ATOM 795 N N . ASP A 1 139 ? 62.906 -3.237 46.993 1.00 38.97 119 ASP A N 1
ATOM 796 C CA . ASP A 1 139 ? 61.785 -3.994 46.442 1.00 38.60 119 ASP A CA 1
ATOM 797 C C . ASP A 1 139 ? 60.487 -3.225 46.645 1.00 42.02 119 ASP A C 1
ATOM 798 O O . ASP A 1 139 ? 60.096 -2.935 47.785 1.00 35.63 119 ASP A O 1
ATOM 803 N N . LEU A 1 140 ? 59.800 -2.930 45.538 1.00 40.02 120 LEU A N 1
ATOM 804 C CA . LEU A 1 140 ? 58.565 -2.163 45.611 1.00 42.52 120 LEU A CA 1
ATOM 805 C C . LEU A 1 140 ? 57.444 -2.914 46.321 1.00 45.39 120 LEU A C 1
ATOM 806 O O . LEU A 1 140 ? 56.414 -2.301 46.636 1.00 42.60 120 LEU A O 1
ATOM 811 N N . LYS A 1 141 ? 57.611 -4.212 46.585 1.00 40.35 121 LYS A N 1
ATOM 812 C CA . LYS A 1 141 ? 56.637 -4.890 47.426 1.00 44.33 121 LYS A CA 1
ATOM 813 C C . LYS A 1 141 ? 56.939 -4.706 48.906 1.00 40.11 121 LYS A C 1
ATOM 814 O O . LYS A 1 141 ? 56.099 -5.049 49.743 1.00 44.29 121 LYS A O 1
ATOM 820 N N . GLY A 1 142 ? 58.093 -4.139 49.246 1.00 42.59 122 GLY A N 1
ATOM 821 C CA . GLY A 1 142 ? 58.435 -3.949 50.639 1.00 45.42 122 GLY A CA 1
ATOM 822 C C . GLY A 1 142 ? 57.649 -2.830 51.295 1.00 42.03 122 GLY A C 1
ATOM 823 O O . GLY A 1 142 ? 57.178 -1.896 50.649 1.00 43.91 122 GLY A O 1
ATOM 824 N N . LYS A 1 143 ? 57.522 -2.926 52.618 1.00 40.14 123 LYS A N 1
ATOM 825 C CA . LYS A 1 143 ? 56.794 -1.930 53.399 1.00 39.05 123 LYS A CA 1
ATOM 826 C C . LYS A 1 143 ? 57.782 -0.951 54.037 1.00 38.30 123 LYS A C 1
ATOM 827 O O . LYS A 1 143 ? 58.051 -0.948 55.244 1.00 34.34 123 LYS A O 1
ATOM 833 N N . ASN A 1 144 ? 58.302 -0.075 53.178 1.00 37.82 124 ASN A N 1
ATOM 834 C CA . ASN A 1 144 ? 59.345 0.881 53.528 1.00 37.22 124 ASN A CA 1
ATOM 835 C C . ASN A 1 144 ? 58.879 2.333 53.492 1.00 36.30 124 ASN A C 1
ATOM 836 O O . ASN A 1 144 ? 59.712 3.233 53.653 1.00 35.66 124 ASN A O 1
ATOM 841 N N . ARG A 1 145 ? 57.582 2.590 53.278 1.00 35.98 125 ARG A N 1
ATOM 842 C CA . ARG A 1 145 ? 57.051 3.951 53.214 1.00 31.88 125 ARG A CA 1
ATOM 843 C C . ARG A 1 145 ? 56.326 4.281 54.509 1.00 32.38 125 ARG A C 1
ATOM 844 O O . ARG A 1 145 ? 55.397 3.565 54.905 1.00 34.89 125 ARG A O 1
ATOM 852 N N . VAL A 1 146 ? 56.736 5.366 55.159 1.00 24.94 126 VAL A N 1
ATOM 853 C CA . VAL A 1 146 ? 56.128 5.804 56.406 1.00 34.80 126 VAL A CA 1
ATOM 854 C C . VAL A 1 146 ? 55.604 7.229 56.207 1.00 36.15 126 VAL A C 1
ATOM 855 O O . VAL A 1 146 ? 56.344 8.128 55.783 1.00 33.38 126 VAL A O 1
ATOM 859 N N . VAL A 1 147 ? 54.323 7.425 56.484 1.00 26.54 127 VAL A N 1
ATOM 860 C CA . VAL A 1 147 ? 53.659 8.696 56.238 1.00 30.92 127 VAL A CA 1
ATOM 861 C C . VAL A 1 147 ? 53.130 9.244 57.550 1.00 35.28 127 VAL A C 1
ATOM 862 O O . VAL A 1 147 ? 52.654 8.493 58.410 1.00 38.41 127 VAL A O 1
ATOM 866 N N . PHE A 1 148 ? 53.226 10.560 57.695 1.00 30.83 128 PHE A N 1
ATOM 867 C CA . PHE A 1 148 ? 52.682 11.284 58.829 1.00 33.74 128 PHE A CA 1
ATOM 868 C C . PHE A 1 148 ? 52.356 12.686 58.342 1.00 36.53 128 PHE A C 1
ATOM 869 O O . PHE A 1 148 ? 52.921 13.158 57.350 1.00 30.82 128 PHE A O 1
ATOM 877 N N . ASN A 1 149 ? 51.433 13.354 59.036 1.00 30.50 129 ASN A N 1
ATOM 878 C CA . ASN A 1 149 ? 51.017 14.680 58.604 1.00 28.46 129 ASN A CA 1
ATOM 879 C C . ASN A 1 149 ? 51.297 15.753 59.646 1.00 25.17 129 ASN A C 1
ATOM 880 O O . ASN A 1 149 ? 50.904 16.904 59.457 1.00 21.61 129 ASN A O 1
ATOM 885 N N . GLU A 1 150 ? 51.970 15.410 60.738 1.00 26.34 130 GLU A N 1
ATOM 886 C CA . GLU A 1 150 ? 52.670 16.392 61.548 1.00 23.70 130 GLU A CA 1
ATOM 887 C C . GLU A 1 150 ? 53.942 15.739 62.067 1.00 25.85 130 GLU A C 1
ATOM 888 O O . GLU A 1 150 ? 54.025 14.515 62.191 1.00 26.63 130 GLU A O 1
ATOM 894 N N . ILE A 1 151 ? 54.936 16.571 62.342 1.00 23.39 131 ILE A N 1
ATOM 895 C CA . ILE A 1 151 ? 56.246 16.097 62.764 1.00 27.53 131 ILE A CA 1
ATOM 896 C C . ILE A 1 151 ? 56.372 16.310 64.265 1.00 32.11 131 ILE A C 1
ATOM 897 O O . ILE A 1 151 ? 57.012 17.263 64.733 1.00 33.59 131 ILE A O 1
ATOM 902 N N . THR A 1 152 ? 55.709 15.438 65.015 1.00 33.09 132 THR A N 1
ATOM 903 C CA . THR A 1 152 ? 55.756 15.368 66.465 1.00 38.19 132 THR A CA 1
ATOM 904 C C . THR A 1 152 ? 56.179 13.956 66.855 1.00 39.97 132 THR A C 1
ATOM 905 O O . THR A 1 152 ? 56.007 13.007 66.078 1.00 35.92 132 THR A O 1
ATOM 909 N N . LYS A 1 153 ? 56.724 13.811 68.069 1.00 40.96 133 LYS A N 1
ATOM 910 C CA . LYS A 1 153 ? 57.225 12.499 68.471 1.00 38.76 133 LYS A CA 1
ATOM 911 C C . LYS A 1 153 ? 56.135 11.441 68.371 1.00 39.76 133 LYS A C 1
ATOM 912 O O . LYS A 1 153 ? 56.384 10.332 67.885 1.00 43.75 133 LYS A O 1
ATOM 918 N N . ASP A 1 154 ? 54.910 11.774 68.773 1.00 36.56 134 ASP A N 1
ATOM 919 C CA . ASP A 1 154 ? 53.859 10.761 68.767 1.00 39.62 134 ASP A CA 1
ATOM 920 C C . ASP A 1 154 ? 53.438 10.390 67.345 1.00 41.85 134 ASP A C 1
ATOM 921 O O . ASP A 1 154 ? 53.265 9.204 67.034 1.00 40.56 134 ASP A O 1
ATOM 926 N N . ALA A 1 155 ? 53.269 11.382 66.465 1.00 40.08 135 ALA A N 1
ATOM 927 C CA . ALA A 1 155 ? 52.849 11.080 65.097 1.00 43.38 135 ALA A CA 1
ATOM 928 C C . ALA A 1 155 ? 53.923 10.298 64.352 1.00 38.60 135 ALA A C 1
ATOM 929 O O . ALA A 1 155 ? 53.618 9.351 63.612 1.00 35.99 135 ALA A O 1
ATOM 931 N N . VAL A 1 156 ? 55.185 10.675 64.559 1.00 38.92 136 VAL A N 1
ATOM 932 C CA . VAL A 1 156 ? 56.298 10.010 63.888 1.00 39.02 136 VAL A CA 1
ATOM 933 C C . VAL A 1 156 ? 56.364 8.537 64.276 1.00 40.55 136 VAL A C 1
ATOM 934 O O . VAL A 1 156 ? 56.435 7.654 63.412 1.00 40.67 136 VAL A O 1
ATOM 938 N N . LYS A 1 157 ? 56.307 8.242 65.579 1.00 41.80 137 LYS A N 1
ATOM 939 C CA . LYS A 1 157 ? 56.496 6.859 66.012 1.00 38.04 137 LYS A CA 1
ATOM 940 C C . LYS A 1 157 ? 55.313 5.968 65.618 1.00 39.56 137 LYS A C 1
ATOM 941 O O . LYS A 1 157 ? 55.508 4.818 65.198 1.00 37.26 137 LYS A O 1
ATOM 947 N N . ASN A 1 158 ? 54.080 6.479 65.698 1.00 40.49 138 ASN A N 1
ATOM 948 C CA . ASN A 1 158 ? 52.964 5.686 65.185 1.00 41.47 138 ASN A CA 1
ATOM 949 C C . ASN A 1 158 ? 53.136 5.346 63.715 1.00 38.68 138 ASN A C 1
ATOM 950 O O . ASN A 1 158 ? 52.559 4.360 63.246 1.00 36.63 138 ASN A O 1
ATOM 955 N N . ALA A 1 159 ? 53.898 6.151 62.972 1.00 43.20 139 ALA A N 1
ATOM 956 C CA . ALA A 1 159 ? 54.041 5.910 61.538 1.00 43.05 139 ALA A CA 1
ATOM 957 C C . ALA A 1 159 ? 54.867 4.660 61.274 1.00 38.97 139 ALA A C 1
ATOM 958 O O . ALA A 1 159 ? 54.569 3.894 60.349 1.00 44.10 139 ALA A O 1
ATOM 960 N N . PHE A 1 160 ? 55.889 4.420 62.094 1.00 41.48 140 PHE A N 1
ATOM 961 C CA . PHE A 1 160 ? 56.703 3.229 61.912 1.00 38.05 140 PHE A CA 1
ATOM 962 C C . PHE A 1 160 ? 56.004 1.961 62.379 1.00 42.92 140 PHE A C 1
ATOM 963 O O . PHE A 1 160 ? 56.454 0.867 62.030 1.00 44.85 140 PHE A O 1
ATOM 971 N N . VAL A 1 161 ? 54.904 2.078 63.123 1.00 42.51 141 VAL A N 1
ATOM 972 C CA . VAL A 1 161 ? 54.185 0.891 63.575 1.00 49.04 141 VAL A CA 1
ATOM 973 C C . VAL A 1 161 ? 53.571 0.149 62.392 1.00 52.00 141 VAL A C 1
ATOM 974 O O . VAL A 1 161 ? 53.582 -1.086 62.344 1.00 53.60 141 VAL A O 1
ATOM 978 N N . GLU A 1 162 ? 53.027 0.874 61.421 1.00 54.65 142 GLU A N 1
ATOM 979 C CA . GLU A 1 162 ? 52.389 0.255 60.261 1.00 52.30 142 GLU A CA 1
ATOM 980 C C . GLU A 1 162 ? 52.857 0.934 58.979 1.00 51.50 142 GLU A C 1
ATOM 981 O O . GLU A 1 162 ? 52.096 1.657 58.328 1.00 52.34 142 GLU A O 1
ATOM 987 N N . PRO A 1 163 ? 54.105 0.706 58.578 1.00 47.76 143 PRO A N 1
ATOM 988 C CA . PRO A 1 163 ? 54.545 1.211 57.275 1.00 39.04 143 PRO A CA 1
ATOM 989 C C . PRO A 1 163 ? 53.829 0.471 56.161 1.00 40.23 143 PRO A C 1
ATOM 990 O O . PRO A 1 163 ? 53.244 -0.594 56.354 1.00 45.34 143 PRO A O 1
ATOM 994 N N . ARG A 1 164 ? 53.864 1.059 54.976 1.00 36.22 144 ARG A N 1
ATOM 995 C CA . ARG A 1 164 ? 53.204 0.463 53.831 1.00 39.89 144 ARG A CA 1
ATOM 996 C C . ARG A 1 164 ? 54.145 0.476 52.641 1.00 34.21 144 ARG A C 1
ATOM 997 O O . ARG A 1 164 ? 55.155 1.180 52.627 1.00 37.52 144 ARG A O 1
ATOM 1005 N N . GLN A 1 165 ? 53.804 -0.321 51.638 1.00 41.73 145 GLN A N 1
ATOM 1006 C CA . GLN A 1 165 ? 54.537 -0.250 50.389 1.00 40.75 145 GLN A CA 1
ATOM 1007 C C . GLN A 1 165 ? 54.175 1.035 49.649 1.00 36.39 145 GLN A C 1
ATOM 1008 O O . GLN A 1 165 ? 53.190 1.720 49.965 1.00 31.67 145 GLN A O 1
ATOM 1014 N N . ILE A 1 166 ? 54.995 1.362 48.650 1.00 30.36 146 ILE A N 1
ATOM 1015 C CA . ILE A 1 166 ? 54.784 2.576 47.875 1.00 30.79 146 ILE A CA 1
ATOM 1016 C C . ILE A 1 166 ? 53.494 2.445 47.070 1.00 34.25 146 ILE A C 1
ATOM 1017 O O . ILE A 1 166 ? 53.238 1.413 46.428 1.00 30.78 146 ILE A O 1
ATOM 1022 N N . ASP A 1 167 ? 52.654 3.482 47.127 1.00 30.04 147 ASP A N 1
ATOM 1023 C CA . ASP A 1 167 ? 51.386 3.496 46.398 1.00 25.38 147 ASP A CA 1
ATOM 1024 C C . ASP A 1 167 ? 51.648 3.961 44.969 1.00 22.95 147 ASP A C 1
ATOM 1025 O O . ASP A 1 167 ? 51.822 5.154 44.716 1.00 22.19 147 ASP A O 1
ATOM 1030 N N . MET A 1 168 ? 51.661 3.019 44.022 1.00 21.13 148 MET A N 1
ATOM 1031 C CA . MET A 1 168 ? 51.963 3.355 42.631 1.00 22.01 148 MET A CA 1
ATOM 1032 C C . MET A 1 168 ? 50.868 4.172 41.958 1.00 26.74 148 MET A C 1
ATOM 1033 O O . MET A 1 168 ? 51.120 4.764 40.898 1.00 24.55 148 MET A O 1
ATOM 1038 N N . ASP A 1 169 ? 49.658 4.204 42.523 1.00 24.27 149 ASP A N 1
ATOM 1039 C CA . ASP A 1 169 ? 48.630 5.088 41.980 1.00 26.05 149 ASP A CA 1
ATOM 1040 C C . ASP A 1 169 ? 48.983 6.544 42.239 1.00 26.03 149 ASP A C 1
ATOM 1041 O O . ASP A 1 169 ? 48.894 7.382 41.334 1.00 25.49 149 ASP A O 1
ATOM 1046 N N . LEU A 1 170 ? 49.376 6.861 43.480 1.00 21.17 150 LEU A N 1
ATOM 1047 C CA . LEU A 1 170 ? 49.854 8.203 43.808 1.00 26.10 150 LEU A CA 1
ATOM 1048 C C . LEU A 1 170 ? 51.057 8.574 42.956 1.00 24.66 150 LEU A C 1
ATOM 1049 O O . LEU A 1 170 ? 51.130 9.694 42.438 1.00 22.35 150 LEU A O 1
ATOM 1054 N N . VAL A 1 171 ? 52.010 7.639 42.811 1.00 21.91 151 VAL A N 1
ATOM 1055 C CA . VAL A 1 171 ? 53.191 7.863 41.982 1.00 20.56 151 VAL A CA 1
ATOM 1056 C C . VAL A 1 171 ? 52.772 8.160 40.544 1.00 24.83 151 VAL A C 1
ATOM 1057 O O . VAL A 1 171 ? 53.257 9.115 39.925 1.00 22.86 151 VAL A O 1
ATOM 1061 N N . ASP A 1 172 ? 51.849 7.354 39.995 1.00 23.13 152 ASP A N 1
ATOM 1062 C CA . ASP A 1 172 ? 51.417 7.557 38.608 1.00 21.34 152 ASP A CA 1
ATOM 1063 C C . ASP A 1 172 ? 50.686 8.887 38.435 1.00 21.45 152 ASP A C 1
ATOM 1064 O O . ASP A 1 172 ? 50.764 9.503 37.369 1.00 23.77 152 ASP A O 1
ATOM 1069 N N . ALA A 1 173 ? 49.974 9.346 39.465 1.00 20.90 153 ALA A N 1
ATOM 1070 C CA . ALA A 1 173 ? 49.317 10.647 39.399 1.00 22.99 153 ALA A CA 1
ATOM 1071 C C . ALA A 1 173 ? 50.331 11.789 39.354 1.00 23.62 153 ALA A C 1
ATOM 1072 O O . ALA A 1 173 ? 50.096 12.810 38.690 1.00 21.00 153 ALA A O 1
ATOM 1074 N N . GLN A 1 174 ? 51.449 11.650 40.071 1.00 18.51 154 GLN A N 1
ATOM 1075 C CA . GLN A 1 174 ? 52.523 12.630 39.942 1.00 17.74 154 GLN A CA 1
ATOM 1076 C C . GLN A 1 174 ? 53.171 12.558 38.567 1.00 17.25 154 GLN A C 1
ATOM 1077 O O . GLN A 1 174 ? 53.447 13.588 37.947 1.00 18.88 154 GLN A O 1
ATOM 1083 N N . GLN A 1 175 ? 53.435 11.350 38.080 1.00 20.46 155 GLN A N 1
ATOM 1084 C CA . GLN A 1 175 ? 54.041 11.196 36.767 1.00 21.40 155 GLN A CA 1
ATOM 1085 C C . GLN A 1 175 ? 53.194 11.854 35.685 1.00 21.32 155 GLN A C 1
ATOM 1086 O O . GLN A 1 175 ? 53.713 12.594 34.837 1.00 17.80 155 GLN A O 1
ATOM 1092 N N . ALA A 1 176 ? 51.889 11.575 35.690 1.00 18.60 156 ALA A N 1
ATOM 1093 C CA . ALA A 1 176 ? 50.989 12.146 34.691 1.00 21.00 156 ALA A CA 1
ATOM 1094 C C . ALA A 1 176 ? 51.107 13.664 34.642 1.00 20.57 156 ALA A C 1
ATOM 1095 O O . ALA A 1 176 ? 51.285 14.249 33.567 1.00 21.39 156 ALA A O 1
ATOM 1097 N N . ARG A 1 177 ? 51.010 14.321 35.803 1.00 20.91 157 ARG A N 1
ATOM 1098 C CA . ARG A 1 177 ? 51.139 15.775 35.820 1.00 24.10 157 ARG A CA 1
ATOM 1099 C C . ARG A 1 177 ? 52.475 16.209 35.243 1.00 22.16 157 ARG A C 1
ATOM 1100 O O . ARG A 1 177 ? 52.539 17.132 34.426 1.00 18.47 157 ARG A O 1
ATOM 1108 N N . ARG A 1 178 ? 53.548 15.528 35.630 1.00 20.14 158 ARG A N 1
ATOM 1109 C CA . ARG A 1 178 ? 54.857 15.871 35.105 1.00 20.34 158 ARG A CA 1
ATOM 1110 C C . ARG A 1 178 ? 54.937 15.662 33.593 1.00 19.06 158 ARG A C 1
ATOM 1111 O O . ARG A 1 178 ? 55.518 16.481 32.876 1.00 22.02 158 ARG A O 1
ATOM 1119 N N . VAL A 1 179 ? 54.372 14.574 33.082 1.00 23.53 159 VAL A N 1
ATOM 1120 C CA . VAL A 1 179 ? 54.427 14.343 31.639 1.00 19.96 159 VAL A CA 1
ATOM 1121 C C . VAL A 1 179 ? 53.590 15.380 30.901 1.00 22.78 159 VAL A C 1
ATOM 1122 O O . VAL A 1 179 ? 54.019 15.925 29.874 1.00 22.81 159 VAL A O 1
ATOM 1126 N N . LEU A 1 180 ? 52.383 15.659 31.411 1.00 20.40 160 LEU A N 1
ATOM 1127 C CA . LEU A 1 180 ? 51.512 16.675 30.821 1.00 21.14 160 LEU A CA 1
ATOM 1128 C C . LEU A 1 180 ? 52.213 18.025 30.729 1.00 20.63 160 LEU A C 1
ATOM 1129 O O . LEU A 1 180 ? 52.231 18.660 29.671 1.00 16.91 160 LEU A O 1
ATOM 1134 N N . ASP A 1 181 ? 52.744 18.504 31.857 1.00 17.51 161 ASP A N 1
ATOM 1135 C CA . ASP A 1 181 ? 53.346 19.827 31.901 1.00 18.37 161 ASP A CA 1
ATOM 1136 C C . ASP A 1 181 ? 54.578 19.902 31.016 1.00 19.98 161 ASP A C 1
ATOM 1137 O O . ASP A 1 181 ? 54.853 20.953 30.435 1.00 20.52 161 ASP A O 1
ATOM 1142 N N . ARG A 1 182 ? 55.318 18.797 30.893 1.00 21.52 162 ARG A N 1
ATOM 1143 C CA . ARG A 1 182 ? 56.474 18.756 30.007 1.00 18.59 162 ARG A CA 1
ATOM 1144 C C . ARG A 1 182 ? 56.042 18.868 28.554 1.00 19.04 162 ARG A C 1
ATOM 1145 O O . ARG A 1 182 ? 56.578 19.686 27.802 1.00 15.70 162 ARG A O 1
ATOM 1153 N N . ILE A 1 183 ? 55.069 18.051 28.145 1.00 18.98 163 ILE A N 1
ATOM 1154 C CA . ILE A 1 183 ? 54.606 18.070 26.758 1.00 20.21 163 ILE A CA 1
ATOM 1155 C C . ILE A 1 183 ? 54.086 19.452 26.382 1.00 21.25 163 ILE A C 1
ATOM 1156 O O . ILE A 1 183 ? 54.367 19.962 25.291 1.00 22.74 163 ILE A O 1
ATOM 1161 N N . VAL A 1 184 ? 53.328 20.080 27.277 1.00 17.99 164 VAL A N 1
ATOM 1162 C CA . VAL A 1 184 ? 52.752 21.385 26.977 1.00 17.98 164 VAL A CA 1
ATOM 1163 C C . VAL A 1 184 ? 53.845 22.441 26.934 1.00 20.35 164 VAL A C 1
ATOM 1164 O O . VAL A 1 184 ? 53.935 23.228 25.987 1.00 18.41 164 VAL A O 1
ATOM 1168 N N . GLY A 1 185 ? 54.694 22.468 27.958 1.00 18.01 165 GLY A N 1
ATOM 1169 C CA . GLY A 1 185 ? 55.697 23.510 28.046 1.00 19.04 165 GLY A CA 1
ATOM 1170 C C . GLY A 1 185 ? 56.682 23.473 26.894 1.00 22.03 165 GLY A C 1
ATOM 1171 O O . GLY A 1 185 ? 56.963 24.499 26.268 1.00 20.29 165 GLY A O 1
ATOM 1172 N N . TYR A 1 186 ? 57.239 22.295 26.612 1.00 21.26 166 TYR A N 1
ATOM 1173 C CA . TYR A 1 186 ? 58.207 22.177 25.530 1.00 18.35 166 TYR A CA 1
ATOM 1174 C C . TYR A 1 186 ? 57.552 22.168 24.152 1.00 22.73 166 TYR A C 1
ATOM 1175 O O . TYR A 1 186 ? 58.258 22.244 23.146 1.00 21.44 166 TYR A O 1
ATOM 1184 N N . SER A 1 187 ? 56.230 22.069 24.059 1.00 20.97 167 SER A N 1
ATOM 1185 C CA . SER A 1 187 ? 55.641 22.188 22.733 1.00 20.53 167 SER A CA 1
ATOM 1186 C C . SER A 1 187 ? 55.294 23.626 22.389 1.00 24.28 167 SER A C 1
ATOM 1187 O O . SER A 1 187 ? 55.467 24.041 21.245 1.00 27.63 167 SER A O 1
ATOM 1190 N N . ILE A 1 188 ? 54.777 24.381 23.357 1.00 21.97 168 ILE A N 1
ATOM 1191 C CA . ILE A 1 188 ? 54.310 25.738 23.103 1.00 22.37 168 ILE A CA 1
ATOM 1192 C C . ILE A 1 188 ? 55.475 26.711 23.099 1.00 23.46 168 ILE A C 1
ATOM 1193 O O . ILE A 1 188 ? 55.554 27.580 22.233 1.00 25.61 168 ILE A O 1
ATOM 1198 N N . SER A 1 189 ? 56.400 26.574 24.052 1.00 23.64 169 SER A N 1
ATOM 1199 C CA . SER A 1 189 ? 57.512 27.519 24.173 1.00 27.58 169 SER A CA 1
ATOM 1200 C C . SER A 1 189 ? 58.215 27.811 22.856 1.00 32.63 169 SER A C 1
ATOM 1201 O O . SER A 1 189 ? 58.424 28.998 22.550 1.00 31.40 169 SER A O 1
ATOM 1204 N N . PRO A 1 190 ? 58.592 26.827 22.034 1.00 33.12 170 PRO A N 1
ATOM 1205 C CA . PRO A 1 190 ? 59.228 27.177 20.759 1.00 30.39 170 PRO A CA 1
ATOM 1206 C C . PRO A 1 190 ? 58.316 27.987 19.863 1.00 32.68 170 PRO A C 1
ATOM 1207 O O . PRO A 1 190 ? 58.798 28.832 19.096 1.00 35.95 170 PRO A O 1
ATOM 1211 N N . ILE A 1 191 ? 57.004 27.765 19.945 1.00 27.99 171 ILE A N 1
ATOM 1212 C CA . ILE A 1 191 ? 56.084 28.545 19.127 1.00 30.33 171 ILE A CA 1
ATOM 1213 C C . ILE A 1 191 ? 56.057 29.998 19.588 1.00 32.85 171 ILE A C 1
ATOM 1214 O O . ILE A 1 191 ? 56.026 30.920 18.765 1.00 36.96 171 ILE A O 1
ATOM 1219 N N . LEU A 1 192 ? 56.078 30.230 20.908 1.00 29.42 172 LEU A N 1
ATOM 1220 C CA . LEU A 1 192 ? 56.204 31.595 21.410 1.00 28.50 172 LEU A CA 1
ATOM 1221 C C . LEU A 1 192 ? 57.528 32.219 20.962 1.00 32.15 172 LEU A C 1
ATOM 1222 O O . LEU A 1 192 ? 57.568 33.395 20.587 1.00 31.73 172 LEU A O 1
ATOM 1227 N N . TRP A 1 193 ? 58.624 31.449 20.987 1.00 29.85 173 TRP A N 1
ATOM 1228 C CA . TRP A 1 193 ? 59.901 31.984 20.517 1.00 31.53 173 TRP A CA 1
ATOM 1229 C C . TRP A 1 193 ? 59.815 32.398 19.052 1.00 31.25 173 TRP A C 1
ATOM 1230 O O . TRP A 1 193 ? 60.419 33.396 18.642 1.00 34.22 173 TRP A O 1
ATOM 1241 N N . LYS A 1 194 ? 59.052 31.656 18.254 1.00 29.29 174 LYS A N 1
ATOM 1242 C CA . LYS A 1 194 ? 59.007 31.944 16.829 1.00 35.25 174 LYS A CA 1
ATOM 1243 C C . LYS A 1 194 ? 58.176 33.187 16.547 1.00 39.29 174 LYS A C 1
ATOM 1244 O O . LYS A 1 194 ? 58.540 33.992 15.683 1.00 37.56 174 LYS A O 1
ATOM 1250 N N . LYS A 1 195 ? 57.076 33.381 17.281 1.00 31.25 175 LYS A N 1
ATOM 1251 C CA . LYS A 1 195 ? 56.112 34.424 16.941 1.00 29.65 175 LYS A CA 1
ATOM 1252 C C . LYS A 1 195 ? 56.163 35.639 17.858 1.00 30.77 175 LYS A C 1
ATOM 1253 O O . LYS A 1 195 ? 55.515 36.651 17.566 1.00 36.43 175 LYS A O 1
ATOM 1259 N N . VAL A 1 196 ? 56.888 35.563 18.960 1.00 25.26 176 VAL A N 1
ATOM 1260 C CA . VAL A 1 196 ? 56.870 36.628 19.949 1.00 29.07 176 VAL A CA 1
ATOM 1261 C C . VAL A 1 196 ? 58.313 36.949 20.310 1.00 30.96 176 VAL A C 1
ATOM 1262 O O . VAL A 1 196 ? 58.918 37.861 19.736 1.00 35.98 176 VAL A O 1
ATOM 1266 N N . LYS A 1 197 ? 58.888 36.190 21.236 1.00 30.37 177 LYS A N 1
ATOM 1267 C CA . LYS A 1 197 ? 60.213 36.505 21.750 1.00 35.84 177 LYS A CA 1
ATOM 1268 C C . LYS A 1 197 ? 60.865 35.226 22.248 1.00 35.85 177 LYS A C 1
ATOM 1269 O O . LYS A 1 197 ? 60.185 34.367 22.809 1.00 30.81 177 LYS A O 1
ATOM 1275 N N . LYS A 1 198 ? 62.176 35.097 22.030 1.00 33.28 178 LYS A N 1
ATOM 1276 C CA . LYS A 1 198 ? 62.921 34.017 22.659 1.00 33.47 178 LYS A CA 1
ATOM 1277 C C . LYS A 1 198 ? 62.772 34.093 24.174 1.00 33.70 178 LYS A C 1
ATOM 1278 O O . LYS A 1 198 ? 62.511 35.155 24.744 1.00 42.10 178 LYS A O 1
ATOM 1284 N N . GLY A 1 199 ? 62.937 32.950 24.830 1.00 29.67 179 GLY A N 1
ATOM 1285 C CA . GLY A 1 199 ? 62.926 32.894 26.276 1.00 27.04 179 GLY A CA 1
ATOM 1286 C C . GLY A 1 199 ? 61.564 32.756 26.925 1.00 28.79 179 GLY A C 1
ATOM 1287 O O . GLY A 1 199 ? 61.492 32.690 28.158 1.00 35.92 179 GLY A O 1
ATOM 1288 N N . LEU A 1 200 ? 60.488 32.693 26.153 1.00 27.65 180 LEU A N 1
ATOM 1289 C CA . LEU A 1 200 ? 59.150 32.651 26.726 1.00 30.85 180 LEU A CA 1
ATOM 1290 C C . LEU A 1 200 ? 58.682 31.215 26.974 1.00 30.86 180 LEU A C 1
ATOM 1291 O O . LEU A 1 200 ? 59.158 30.258 26.365 1.00 30.25 180 LEU A O 1
ATOM 1296 N N . SER A 1 201 ? 57.712 31.076 27.872 1.00 26.64 181 SER A N 1
ATOM 1297 C CA . SER A 1 201 ? 57.141 29.769 28.147 1.00 24.70 181 SER A CA 1
ATOM 1298 C C . SER A 1 201 ? 55.702 29.939 28.608 1.00 24.98 181 SER A C 1
ATOM 1299 O O . SER A 1 201 ? 55.290 31.025 29.029 1.00 22.64 181 SER A O 1
ATOM 1302 N N . ALA A 1 202 ? 54.941 28.844 28.532 1.00 22.92 182 ALA A N 1
ATOM 1303 C CA . ALA A 1 202 ? 53.570 28.809 29.021 1.00 22.25 182 ALA A CA 1
ATOM 1304 C C . ALA A 1 202 ? 53.295 27.482 29.702 1.00 24.44 182 ALA A C 1
ATOM 1305 O O . ALA A 1 202 ? 53.992 26.490 29.482 1.00 22.07 182 ALA A O 1
ATOM 1307 N N . GLY A 1 203 ? 52.252 27.471 30.533 1.00 22.11 183 GLY A N 1
ATOM 1308 C CA . GLY A 1 203 ? 51.820 26.255 31.187 1.00 22.35 183 GLY A CA 1
ATOM 1309 C C . GLY A 1 203 ? 50.306 26.193 31.252 1.00 21.61 183 GLY A C 1
ATOM 1310 O O . GLY A 1 203 ? 49.620 27.187 31.006 1.00 20.65 183 GLY A O 1
ATOM 1311 N N . ARG A 1 204 ? 49.793 25.006 31.607 1.00 20.50 184 ARG A N 1
ATOM 1312 C CA . ARG A 1 204 ? 48.352 24.776 31.634 1.00 23.18 184 ARG A CA 1
ATOM 1313 C C . ARG A 1 204 ? 47.633 25.683 32.634 1.00 22.14 184 ARG A C 1
ATOM 1314 O O . ARG A 1 204 ? 46.886 26.582 32.230 1.00 20.41 184 ARG A O 1
ATOM 1322 N N . VAL A 1 205 ? 47.821 25.459 33.937 1.00 18.08 185 VAL A N 1
ATOM 1323 C CA . VAL A 1 205 ? 47.041 26.233 34.897 1.00 15.95 185 VAL A CA 1
ATOM 1324 C C . VAL A 1 205 ? 47.435 27.707 34.831 1.00 22.32 185 VAL A C 1
ATOM 1325 O O . VAL A 1 205 ? 46.587 28.594 35.014 1.00 17.92 185 VAL A O 1
ATOM 1329 N N . GLN A 1 206 ? 48.707 27.996 34.528 1.00 18.86 186 GLN A N 1
ATOM 1330 C CA . GLN A 1 206 ? 49.143 29.381 34.353 1.00 16.86 186 GLN A CA 1
ATOM 1331 C C . GLN A 1 206 ? 48.351 30.076 33.255 1.00 17.32 186 GLN A C 1
ATOM 1332 O O . GLN A 1 206 ? 47.993 31.252 33.392 1.00 13.68 186 GLN A O 1
ATOM 1338 N N . SER A 1 207 ? 48.072 29.368 32.156 1.00 14.08 187 SER A N 1
ATOM 1339 C CA . SER A 1 207 ? 47.331 29.977 31.052 1.00 16.14 187 SER A CA 1
ATOM 1340 C C . SER A 1 207 ? 45.869 30.195 31.402 1.00 18.27 187 SER A C 1
ATOM 1341 O O . SER A 1 207 ? 45.268 31.186 30.971 1.00 15.27 187 SER A O 1
ATOM 1344 N N . VAL A 1 208 ? 45.273 29.270 32.157 1.00 17.18 188 VAL A N 1
ATOM 1345 C CA . VAL A 1 208 ? 43.909 29.473 32.647 1.00 19.71 188 VAL A CA 1
ATOM 1346 C C . VAL A 1 208 ? 43.829 30.752 33.462 1.00 16.61 188 VAL A C 1
ATOM 1347 O O . VAL A 1 208 ? 42.940 31.595 33.262 1.00 16.72 188 VAL A O 1
ATOM 1351 N N . ALA A 1 209 ? 44.761 30.909 34.396 1.00 13.79 189 ALA A N 1
ATOM 1352 C CA . ALA A 1 209 ? 44.757 32.067 35.283 1.00 15.27 189 ALA A CA 1
ATOM 1353 C C . ALA A 1 209 ? 44.913 33.359 34.491 1.00 16.08 189 ALA A C 1
ATOM 1354 O O . ALA A 1 209 ? 44.172 34.323 34.706 1.00 18.32 189 ALA A O 1
ATOM 1356 N N . LEU A 1 210 ? 45.858 33.384 33.547 1.00 15.31 190 LEU A N 1
ATOM 1357 C CA . LEU A 1 210 ? 46.100 34.582 32.745 1.00 14.17 190 LEU A CA 1
ATOM 1358 C C . LEU A 1 210 ? 44.861 34.989 31.956 1.00 16.47 190 LEU A C 1
ATOM 1359 O O . LEU A 1 210 ? 44.514 36.177 31.901 1.00 16.19 190 LEU A O 1
ATOM 1364 N N . LYS A 1 211 ? 44.211 34.027 31.292 1.00 13.31 191 LYS A N 1
ATOM 1365 C CA . LYS A 1 211 ? 42.977 34.348 30.584 1.00 17.51 191 LYS A CA 1
ATOM 1366 C C . LYS A 1 211 ? 41.896 34.871 31.539 1.00 16.74 191 LYS A C 1
ATOM 1367 O O . LYS A 1 211 ? 41.126 35.776 31.181 1.00 14.10 191 LYS A O 1
ATOM 1373 N N . LEU A 1 212 ? 41.806 34.313 32.754 1.00 14.49 192 LEU A N 1
ATOM 1374 C CA . LEU A 1 212 ? 40.799 34.809 33.687 1.00 12.46 192 LEU A CA 1
ATOM 1375 C C . LEU A 1 212 ? 41.068 36.262 34.030 1.00 14.99 192 LEU A C 1
ATOM 1376 O O . LEU A 1 212 ? 40.143 37.076 34.089 1.00 14.78 192 LEU A O 1
ATOM 1381 N N . ILE A 1 213 ? 42.342 36.600 34.241 1.00 13.69 193 ILE A N 1
ATOM 1382 C CA . ILE A 1 213 ? 42.739 37.963 34.550 1.00 12.83 193 ILE A CA 1
ATOM 1383 C C . ILE A 1 213 ? 42.460 38.894 33.367 1.00 15.93 193 ILE A C 1
ATOM 1384 O O . ILE A 1 213 ? 41.994 40.024 33.545 1.00 14.38 193 ILE A O 1
ATOM 1389 N N . ILE A 1 214 ? 42.717 38.434 32.141 1.00 14.85 194 ILE A N 1
ATOM 1390 C CA . ILE A 1 214 ? 42.483 39.287 30.979 1.00 15.04 194 ILE A CA 1
ATOM 1391 C C . ILE A 1 214 ? 40.991 39.445 30.705 1.00 16.04 194 ILE A C 1
ATOM 1392 O O . ILE A 1 214 ? 40.534 40.516 30.275 1.00 15.58 194 ILE A O 1
ATOM 1397 N N . ASP A 1 215 ? 40.200 38.392 30.939 1.00 18.57 195 ASP A N 1
ATOM 1398 C CA . ASP A 1 215 ? 38.756 38.540 30.782 1.00 14.81 195 ASP A CA 1
ATOM 1399 C C . ASP A 1 215 ? 38.201 39.544 31.787 1.00 15.24 195 ASP A C 1
ATOM 1400 O O . ASP A 1 215 ? 37.346 40.367 31.451 1.00 15.80 195 ASP A O 1
ATOM 1405 N N . ARG A 1 216 ? 38.700 39.514 33.016 1.00 15.21 196 ARG A N 1
ATOM 1406 C CA . ARG A 1 216 ? 38.269 40.485 34.015 1.00 13.72 196 ARG A CA 1
ATOM 1407 C C . ARG A 1 216 ? 38.701 41.900 33.632 1.00 14.97 196 ARG A C 1
ATOM 1408 O O . ARG A 1 216 ? 37.966 42.870 33.867 1.00 15.44 196 ARG A O 1
ATOM 1416 N N . GLU A 1 217 ? 39.884 42.043 33.031 1.00 15.62 197 GLU A N 1
ATOM 1417 C CA . GLU A 1 217 ? 40.317 43.364 32.588 1.00 13.44 197 GLU A CA 1
ATOM 1418 C C . GLU A 1 217 ? 39.451 43.855 31.435 1.00 18.10 197 GLU A C 1
ATOM 1419 O O . GLU A 1 217 ? 39.164 45.051 31.343 1.00 14.36 197 GLU A O 1
ATOM 1425 N N . ASN A 1 218 ? 39.011 42.943 30.553 1.00 15.18 198 ASN A N 1
ATOM 1426 C CA . ASN A 1 218 ? 38.109 43.341 29.477 1.00 17.56 198 ASN A CA 1
ATOM 1427 C C . ASN A 1 218 ? 36.771 43.833 30.036 1.00 18.01 198 ASN A C 1
ATOM 1428 O O . ASN A 1 218 ? 36.183 44.779 29.506 1.00 16.04 198 ASN A O 1
ATOM 1433 N N . GLU A 1 219 ? 36.277 43.202 31.106 1.00 14.66 199 GLU A N 1
ATOM 1434 C CA . GLU A 1 219 ? 35.040 43.665 31.726 1.00 18.09 199 GLU A CA 1
ATOM 1435 C C . GLU A 1 219 ? 35.226 45.049 32.301 1.00 18.12 199 GLU A C 1
ATOM 1436 O O . GLU A 1 219 ? 34.359 45.920 32.159 1.00 13.05 199 GLU A O 1
ATOM 1442 N N . ILE A 1 220 ? 36.346 45.253 32.984 1.00 13.17 200 ILE A N 1
ATOM 1443 C CA . ILE A 1 220 ? 36.646 46.555 33.551 1.00 18.73 200 ILE A CA 1
ATOM 1444 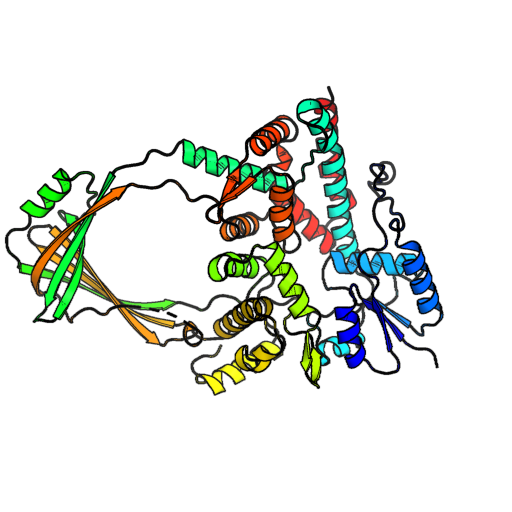C C . ILE A 1 220 ? 36.672 47.622 32.458 1.00 16.58 200 ILE A C 1
ATOM 1445 O O . ILE A 1 220 ? 36.037 48.675 32.588 1.00 15.14 200 ILE A O 1
ATOM 1450 N N . LYS A 1 221 ? 37.367 47.350 31.350 1.00 15.57 201 LYS A N 1
ATOM 1451 C CA . LYS A 1 221 ? 37.446 48.331 30.260 1.00 17.82 201 LYS A CA 1
ATOM 1452 C C . LYS A 1 221 ? 36.065 48.663 29.706 1.00 19.93 201 LYS A C 1
ATOM 1453 O O . LYS A 1 221 ? 35.798 49.810 29.327 1.00 18.97 201 LYS A O 1
ATOM 1459 N N . ALA A 1 222 ? 35.189 47.666 29.618 1.00 15.64 202 ALA A N 1
ATOM 1460 C CA . ALA A 1 222 ? 33.860 47.869 29.053 1.00 21.11 202 ALA A CA 1
ATOM 1461 C C . ALA A 1 222 ? 32.866 48.464 30.046 1.00 22.93 202 ALA A C 1
ATOM 1462 O O . ALA A 1 222 ? 31.753 48.817 29.642 1.00 24.09 202 ALA A O 1
ATOM 1464 N N . PHE A 1 223 ? 33.226 48.586 31.322 1.00 18.99 203 PHE A N 1
ATOM 1465 C CA . PHE A 1 223 ? 32.274 49.051 32.325 1.00 19.38 203 PHE A CA 1
ATOM 1466 C C . PHE A 1 223 ? 32.015 50.544 32.157 1.00 18.52 203 PHE A C 1
ATOM 1467 O O . PHE A 1 223 ? 32.902 51.309 31.784 1.00 15.03 203 PHE A O 1
ATOM 1475 N N . LYS A 1 224 ? 30.787 50.957 32.446 1.00 20.65 204 LYS A N 1
ATOM 1476 C CA . LYS A 1 224 ? 30.377 52.363 32.347 1.00 20.48 204 LYS A CA 1
ATOM 1477 C C . LYS A 1 224 ? 29.968 52.860 33.729 1.00 19.10 204 LYS A C 1
ATOM 1478 O O . LYS A 1 224 ? 28.888 52.475 34.222 1.00 18.69 204 LYS A O 1
ATOM 1484 N N . PRO A 1 225 ? 30.748 53.699 34.402 1.00 17.31 205 PRO A N 1
ATOM 1485 C CA . PRO A 1 225 ? 30.343 54.158 35.733 1.00 15.05 205 PRO A CA 1
ATOM 1486 C C . PRO A 1 225 ? 29.134 55.090 35.668 1.00 19.83 205 PRO A C 1
ATOM 1487 O O . PRO A 1 225 ? 28.803 55.688 34.636 1.00 15.61 205 PRO A O 1
ATOM 1491 N N . GLU A 1 226 ? 28.449 55.180 36.803 1.00 17.45 206 GLU A N 1
ATOM 1492 C CA . GLU A 1 226 ? 27.237 55.972 36.934 1.00 19.44 206 GLU A CA 1
ATOM 1493 C C . GLU A 1 226 ? 27.270 56.672 38.279 1.00 20.44 206 GLU A C 1
ATOM 1494 O O . GLU A 1 226 ? 27.642 56.057 39.286 1.00 17.91 206 GLU A O 1
ATOM 1500 N N . GLU A 1 227 ? 26.853 57.943 38.293 1.00 17.21 207 GLU A N 1
ATOM 1501 C CA . GLU A 1 227 ? 26.676 58.679 39.537 1.00 19.28 207 GLU A CA 1
ATOM 1502 C C . GLU A 1 227 ? 25.408 58.218 40.250 1.00 16.57 207 GLU A C 1
ATOM 1503 O O . GLU A 1 227 ? 24.354 58.072 39.630 1.00 17.13 207 GLU A O 1
ATOM 1509 N N . TYR A 1 228 ? 25.503 57.996 41.560 1.00 15.81 208 TYR A N 1
ATOM 1510 C CA . TYR A 1 228 ? 24.314 57.785 42.380 1.00 16.61 208 TYR A CA 1
ATOM 1511 C C . TYR A 1 228 ? 24.547 58.410 43.746 1.00 21.16 208 TYR A C 1
ATOM 1512 O O . TYR A 1 228 ? 25.687 58.685 44.139 1.00 21.62 208 TYR A O 1
ATOM 1521 N N . TRP A 1 229 ? 23.451 58.639 44.477 1.00 17.80 209 TRP A N 1
ATOM 1522 C CA . TRP A 1 229 ? 23.516 59.373 45.733 1.00 21.08 209 TRP A CA 1
ATOM 1523 C C . TRP A 1 229 ? 22.846 58.594 46.850 1.00 17.35 209 TRP A C 1
ATOM 1524 O O . TRP A 1 229 ? 21.925 57.806 46.618 1.00 22.72 209 TRP A O 1
ATOM 1535 N N . SER A 1 230 ? 23.315 58.831 48.069 1.00 20.25 210 SER A N 1
ATOM 1536 C CA . SER A 1 230 ? 22.718 58.287 49.280 1.00 22.06 210 SER A CA 1
ATOM 1537 C C . SER A 1 230 ? 22.293 59.439 50.188 1.00 23.50 210 SER A C 1
ATOM 1538 O O . SER A 1 230 ? 22.680 60.589 49.978 1.00 27.45 210 SER A O 1
ATOM 1541 N N . ILE A 1 231 ? 21.469 59.150 51.196 1.00 24.60 211 ILE A N 1
ATOM 1542 C CA . ILE A 1 231 ? 21.134 60.146 52.217 1.00 26.03 211 ILE A CA 1
ATOM 1543 C C . ILE A 1 231 ? 21.227 59.498 53.595 1.00 25.81 211 ILE A C 1
ATOM 1544 O O . ILE A 1 231 ? 20.418 58.624 53.928 1.00 27.79 211 ILE A O 1
ATOM 1549 N N . ASP A 1 232 ? 22.210 59.928 54.397 1.00 28.86 212 ASP A N 1
ATOM 1550 C CA . ASP A 1 232 ? 22.265 59.576 55.814 1.00 33.19 212 ASP A CA 1
ATOM 1551 C C . ASP A 1 232 ? 21.300 60.451 56.597 1.00 33.46 212 ASP A C 1
ATOM 1552 O O . ASP A 1 232 ? 21.308 61.678 56.457 1.00 33.88 212 ASP A O 1
ATOM 1557 N N . GLY A 1 233 ? 20.507 59.838 57.460 1.00 31.69 213 GLY A N 1
ATOM 1558 C CA . GLY A 1 233 ? 19.648 60.571 58.361 1.00 36.75 213 GLY A CA 1
ATOM 1559 C C . GLY A 1 233 ? 20.139 60.417 59.786 1.00 43.48 213 GLY A C 1
ATOM 1560 O O . GLY A 1 233 ? 20.644 59.360 60.172 1.00 42.04 213 GLY A O 1
ATOM 1561 N N . PHE A 1 234 ? 19.986 61.477 60.574 1.00 44.89 214 PHE A N 1
ATOM 1562 C CA . PHE A 1 234 ? 20.265 61.421 62.001 1.00 45.51 214 PHE A CA 1
ATOM 1563 C C . PHE A 1 234 ? 19.000 61.801 62.759 1.00 45.69 214 PHE A C 1
ATOM 1564 O O . PHE A 1 234 ? 18.397 62.839 62.481 1.00 44.72 214 PHE A O 1
ATOM 1572 N N . PHE A 1 235 ? 18.582 60.936 63.681 1.00 46.65 215 PHE A N 1
ATOM 1573 C CA . PHE A 1 235 ? 17.299 61.033 64.370 1.00 51.99 215 PHE A CA 1
ATOM 1574 C C . PHE A 1 235 ? 17.529 61.007 65.886 1.00 58.14 215 PHE A C 1
ATOM 1575 O O . PHE A 1 235 ? 18.665 60.899 66.360 1.00 63.37 215 PHE A O 1
ATOM 1583 N N . LYS A 1 236 ? 16.436 61.111 66.656 1.00 56.67 216 LYS A N 1
ATOM 1584 C CA . LYS A 1 236 ? 16.464 61.041 68.118 1.00 58.81 216 LYS A CA 1
ATOM 1585 C C . LYS A 1 236 ? 15.190 60.370 68.632 1.00 56.99 216 LYS A C 1
ATOM 1586 O O . LYS A 1 236 ? 14.092 60.656 68.147 1.00 56.63 216 LYS A O 1
ATOM 1592 N N . LYS A 1 237 ? 15.340 59.458 69.600 1.00 57.08 217 LYS A N 1
ATOM 1593 C CA . LYS A 1 237 ? 14.230 58.927 70.399 1.00 59.75 217 LYS A CA 1
ATOM 1594 C C . LYS A 1 237 ? 14.516 59.292 71.849 1.00 67.66 217 LYS A C 1
ATOM 1595 O O . LYS A 1 237 ? 15.424 58.726 72.473 1.00 66.70 217 LYS A O 1
ATOM 1601 N N . GLY A 1 238 ? 13.739 60.223 72.388 1.00 71.95 218 GLY A N 1
ATOM 1602 C CA . GLY A 1 238 ? 14.242 60.943 73.538 1.00 73.06 218 GLY A CA 1
ATOM 1603 C C . GLY A 1 238 ? 15.440 61.754 73.093 1.00 68.71 218 GLY A C 1
ATOM 1604 O O . GLY A 1 238 ? 15.483 62.283 71.977 1.00 66.52 218 GLY A O 1
ATOM 1605 N N . ASN A 1 239 ? 16.446 61.841 73.954 1.00 69.66 219 ASN A N 1
ATOM 1606 C CA . ASN A 1 239 ? 17.677 62.508 73.567 1.00 70.72 219 ASN A CA 1
ATOM 1607 C C . ASN A 1 239 ? 18.774 61.515 73.211 1.00 73.75 219 ASN A C 1
ATOM 1608 O O . ASN A 1 239 ? 19.955 61.884 73.179 1.00 75.29 219 ASN A O 1
ATOM 1613 N N . LYS A 1 240 ? 18.398 60.268 72.927 1.00 69.86 220 LYS A N 1
ATOM 1614 C CA . LYS A 1 240 ? 19.314 59.288 72.356 1.00 69.78 220 LYS A CA 1
ATOM 1615 C C . LYS A 1 240 ? 19.382 59.482 70.842 1.00 69.80 220 LYS A C 1
ATOM 1616 O O . LYS A 1 240 ? 18.368 59.342 70.147 1.00 64.90 220 LYS A O 1
ATOM 1622 N N . LYS A 1 241 ? 20.567 59.808 70.331 1.00 67.88 221 LYS A N 1
ATOM 1623 C CA . LYS A 1 241 ? 20.761 59.987 68.900 1.00 58.80 221 LYS A CA 1
ATOM 1624 C C . LYS A 1 241 ? 21.057 58.652 68.215 1.00 63.57 221 LYS A C 1
ATOM 1625 O O . LYS A 1 241 ? 21.518 57.690 68.838 1.00 61.77 221 LYS A O 1
ATOM 1631 N N . PHE A 1 242 ? 20.773 58.604 66.913 1.00 62.17 222 PHE A N 1
ATOM 1632 C CA . PHE A 1 242 ? 21.075 57.439 66.087 1.00 52.45 222 PHE A CA 1
ATOM 1633 C C . PHE A 1 242 ? 20.943 57.829 64.619 1.00 53.97 222 PHE A C 1
ATOM 1634 O O . PHE A 1 242 ? 20.472 58.920 64.278 1.00 54.08 222 PHE A O 1
ATOM 1642 N N . GLN A 1 243 ? 21.363 56.917 63.751 1.00 45.41 223 GLN A N 1
ATOM 1643 C CA . GLN A 1 243 ? 21.436 57.184 62.325 1.00 45.49 223 GLN A CA 1
ATOM 1644 C C . GLN A 1 243 ? 20.538 56.216 61.574 1.00 43.26 223 GLN A C 1
ATOM 1645 O O . GLN A 1 243 ? 20.422 55.044 61.948 1.00 42.95 223 GLN A O 1
ATOM 1651 N N . ALA A 1 244 ? 19.899 56.716 60.518 1.00 37.63 224 ALA A N 1
ATOM 1652 C CA . ALA A 1 244 ? 19.103 55.890 59.624 1.00 34.13 224 ALA A CA 1
ATOM 1653 C C . ALA A 1 244 ? 19.329 56.378 58.202 1.00 35.10 224 ALA A C 1
ATOM 1654 O O . ALA A 1 244 ? 19.505 57.577 57.972 1.00 37.88 224 ALA A O 1
ATOM 1656 N N . ASN A 1 245 ? 19.351 55.454 57.252 1.00 31.25 225 ASN A N 1
ATOM 1657 C CA . ASN A 1 245 ? 19.666 55.795 55.872 1.00 32.01 225 ASN A CA 1
ATOM 1658 C C . ASN A 1 245 ? 18.406 55.813 55.025 1.00 25.67 225 ASN A C 1
ATOM 1659 O O . ASN A 1 245 ? 17.546 54.936 55.151 1.00 24.73 225 ASN A O 1
ATOM 1664 N N . PHE A 1 246 ? 18.306 56.819 54.164 1.00 24.20 226 PHE A N 1
ATOM 1665 C CA . PHE A 1 246 ? 17.212 56.866 53.211 1.00 23.52 226 PHE A CA 1
ATOM 1666 C C . PHE A 1 246 ? 17.139 55.564 52.442 1.00 22.73 226 PHE A C 1
ATOM 1667 O O . PHE A 1 246 ? 18.164 55.051 51.989 1.00 26.17 226 PHE A O 1
ATOM 1675 N N . TYR A 1 247 ? 15.927 55.022 52.308 1.00 19.99 227 TYR A N 1
ATOM 1676 C CA . TYR A 1 247 ? 15.696 53.831 51.501 1.00 15.91 227 TYR A CA 1
ATOM 1677 C C . TYR A 1 247 ? 14.923 54.097 50.214 1.00 26.64 227 TYR A C 1
ATOM 1678 O O . TYR A 1 247 ? 15.300 53.587 49.146 1.00 18.35 227 TYR A O 1
ATOM 1687 N N . GLY A 1 248 ? 13.828 54.849 50.273 1.00 20.35 228 GLY A N 1
ATOM 1688 C CA . GLY A 1 248 ? 13.026 55.017 49.074 1.00 20.11 228 GLY A CA 1
ATOM 1689 C C . GLY A 1 248 ? 11.779 55.820 49.358 1.00 22.84 228 GLY A C 1
ATOM 1690 O O . GLY A 1 248 ? 11.544 56.281 50.482 1.00 20.54 228 GLY A O 1
ATOM 1691 N N . LEU A 1 249 ? 10.976 55.967 48.308 1.00 22.17 229 LEU A N 1
ATOM 1692 C CA . LEU A 1 249 ? 9.748 56.746 48.326 1.00 22.91 229 LEU A CA 1
ATOM 1693 C C . LEU A 1 249 ? 8.567 55.852 48.002 1.00 25.19 229 LEU A C 1
ATOM 1694 O O . LEU A 1 249 ? 8.635 55.033 47.085 1.00 23.37 229 LEU A O 1
ATOM 1699 N N . ASP A 1 250 ? 7.483 56.022 48.749 1.00 28.72 230 ASP A N 1
ATOM 1700 C CA . ASP A 1 250 ? 6.202 55.425 48.395 1.00 28.51 230 ASP A CA 1
ATOM 1701 C C . ASP A 1 250 ? 6.321 53.906 48.288 1.00 30.02 230 ASP A C 1
ATOM 1702 O O . ASP A 1 250 ? 5.832 53.283 47.344 1.00 27.44 230 ASP A O 1
ATOM 1707 N N . ASN A 1 251 ? 7.008 53.315 49.262 1.00 30.70 231 ASN A N 1
ATOM 1708 C CA . ASN A 1 251 ? 7.065 51.868 49.448 1.00 31.63 231 ASN A CA 1
ATOM 1709 C C . ASN A 1 251 ? 7.771 51.160 48.297 1.00 27.50 231 ASN A C 1
ATOM 1710 O O . ASN A 1 251 ? 7.430 50.025 47.967 1.00 26.47 231 ASN A O 1
ATOM 1715 N N . LYS A 1 252 ? 8.744 51.816 47.666 1.00 22.38 232 LYS A N 1
ATOM 1716 C CA . LYS A 1 252 ? 9.732 51.098 46.871 1.00 27.57 232 LYS A CA 1
ATOM 1717 C C . LYS A 1 252 ? 11.123 51.651 47.169 1.00 27.16 232 LYS A C 1
ATOM 1718 O O . LYS A 1 252 ? 11.276 52.741 47.734 1.00 23.11 232 LYS A O 1
ATOM 1724 N N . LYS A 1 253 ? 12.139 50.848 46.841 1.00 24.53 233 LYS A N 1
ATOM 1725 C CA . LYS A 1 253 ? 13.514 51.331 46.852 1.00 26.84 233 LYS A CA 1
ATOM 1726 C C . LYS A 1 253 ? 13.694 52.345 45.732 1.00 27.25 233 LYS A C 1
ATOM 1727 O O . LYS A 1 253 ? 13.208 52.151 44.617 1.00 30.92 233 LYS A O 1
ATOM 1733 N N . THR A 1 254 ? 14.369 53.447 46.033 1.00 26.20 234 THR A N 1
ATOM 1734 C CA . THR A 1 254 ? 14.483 54.560 45.104 1.00 26.20 234 THR A CA 1
ATOM 1735 C C . THR A 1 254 ? 15.943 54.780 44.779 1.00 26.67 234 THR A C 1
ATOM 1736 O O . THR A 1 254 ? 16.765 54.917 45.686 1.00 29.35 234 THR A O 1
ATOM 1740 N N . LYS A 1 255 ? 16.271 54.837 43.498 1.00 26.98 235 LYS A N 1
ATOM 1741 C CA . LYS A 1 255 ? 17.642 55.109 43.109 1.00 27.07 235 LYS A CA 1
ATOM 1742 C C . LYS A 1 255 ? 17.756 56.598 42.821 1.00 24.45 235 LYS A C 1
ATOM 1743 O O . LYS A 1 255 ? 16.917 57.170 42.115 1.00 26.51 235 LYS A O 1
ATOM 1749 N N . LEU A 1 256 ? 18.732 57.234 43.462 1.00 19.86 236 LEU A N 1
ATOM 1750 C CA . LEU A 1 256 ? 18.962 58.670 43.354 1.00 21.08 236 LEU A CA 1
ATOM 1751 C C . LEU A 1 256 ? 20.143 58.890 42.422 1.00 22.29 236 LEU A C 1
ATOM 1752 O O . LEU A 1 256 ? 21.290 58.637 42.802 1.00 23.27 236 LEU A O 1
ATOM 1757 N N . LYS A 1 257 ? 19.873 59.362 41.213 1.00 22.98 237 LYS A N 1
ATOM 1758 C CA . LYS A 1 257 ? 20.913 59.430 40.190 1.00 27.45 237 LYS A CA 1
ATOM 1759 C C . LYS A 1 257 ? 21.584 60.789 40.095 1.00 30.95 237 LYS A C 1
ATOM 1760 O O . LYS A 1 257 ? 22.593 60.913 39.396 1.00 32.13 237 LYS A O 1
ATOM 1766 N N . SER A 1 258 ? 21.064 61.803 40.776 1.00 27.92 238 SER A N 1
ATOM 1767 C CA . SER A 1 258 ? 21.573 63.152 40.621 1.00 26.56 238 SER A CA 1
ATOM 1768 C C . SER A 1 258 ? 21.274 63.933 41.882 1.00 31.78 238 SER A C 1
ATOM 1769 O O . SER A 1 258 ? 20.565 63.464 42.776 1.00 32.43 238 SER A O 1
ATOM 1772 N N . ASN A 1 259 ? 21.818 65.147 41.937 1.00 34.12 239 ASN A N 1
ATOM 1773 C CA . ASN A 1 259 ? 21.505 66.048 43.036 1.00 34.11 239 ASN A CA 1
ATOM 1774 C C . ASN A 1 259 ? 20.035 66.457 43.021 1.00 33.73 239 ASN A C 1
ATOM 1775 O O . ASN A 1 259 ? 19.445 66.688 44.086 1.00 31.31 239 ASN A O 1
ATOM 1780 N N . ASP A 1 260 ? 19.418 66.510 41.834 1.00 33.26 240 ASP A N 1
ATOM 1781 C CA . ASP A 1 260 ? 18.003 66.859 41.748 1.00 30.77 240 ASP A CA 1
ATOM 1782 C C . ASP A 1 260 ? 17.132 65.781 42.368 1.00 38.04 240 ASP A C 1
ATOM 1783 O O . ASP A 1 260 ? 16.143 66.088 43.044 1.00 36.06 240 ASP A O 1
ATOM 1788 N N . ASP A 1 261 ? 17.464 64.508 42.132 1.00 34.99 241 ASP A N 1
ATOM 1789 C CA . ASP A 1 261 ? 16.705 63.448 42.781 1.00 34.64 241 ASP A CA 1
ATOM 1790 C C . ASP A 1 261 ? 16.795 63.566 44.298 1.00 31.37 241 ASP A C 1
ATOM 1791 O O . ASP A 1 261 ? 15.818 63.277 45.002 1.00 30.70 241 ASP A O 1
ATOM 1796 N N . VAL A 1 262 ? 17.945 64.005 44.820 1.00 26.89 242 VAL A N 1
ATOM 1797 C CA . VAL A 1 262 ? 18.062 64.214 46.262 1.00 26.50 242 VAL A CA 1
ATOM 1798 C C . VAL A 1 262 ? 17.096 65.306 46.707 1.00 29.09 242 VAL A C 1
ATOM 1799 O O . VAL A 1 262 ? 16.394 65.165 47.719 1.00 26.95 242 VAL A O 1
ATOM 1803 N N . LYS A 1 263 ? 17.024 66.396 45.937 1.00 32.92 243 LYS A N 1
ATOM 1804 C CA . LYS A 1 263 ? 16.107 67.493 46.237 1.00 34.50 243 LYS A CA 1
ATOM 1805 C C . LYS A 1 263 ? 14.670 67.001 46.373 1.00 31.75 243 LYS A C 1
ATOM 1806 O O . LYS A 1 263 ? 13.972 67.346 47.334 1.00 34.68 243 LYS A O 1
ATOM 1812 N N . LYS A 1 264 ? 14.216 66.192 45.412 1.00 29.05 244 LYS A N 1
ATOM 1813 C CA . LYS A 1 264 ? 12.833 65.721 45.415 1.00 27.95 244 LYS A CA 1
ATOM 1814 C C . LYS A 1 264 ? 12.519 64.936 46.676 1.00 31.18 244 LYS A C 1
ATOM 1815 O O . LYS A 1 264 ? 11.404 65.015 47.202 1.00 28.44 244 LYS A O 1
ATOM 1821 N N . VAL A 1 265 ? 13.477 64.139 47.155 1.00 25.75 245 VAL A N 1
ATOM 1822 C CA . VAL A 1 265 ? 13.312 63.496 48.453 1.00 26.87 245 VAL A CA 1
ATOM 1823 C C . VAL A 1 265 ? 13.245 64.558 49.538 1.00 34.17 245 VAL A C 1
ATOM 1824 O O . VAL A 1 265 ? 12.340 64.561 50.384 1.00 31.05 245 VAL A O 1
ATOM 1828 N N . LEU A 1 266 ? 14.201 65.491 49.514 1.00 33.89 246 LEU A N 1
ATOM 1829 C CA . LEU A 1 266 ? 14.284 66.481 50.581 1.00 35.23 246 LEU A CA 1
ATOM 1830 C C . LEU A 1 266 ? 13.003 67.288 50.660 1.00 32.36 246 LEU A C 1
ATOM 1831 O O . LEU A 1 266 ? 12.478 67.520 51.754 1.00 34.89 246 LEU A O 1
ATOM 1836 N N . THR A 1 267 ? 12.455 67.676 49.508 1.00 31.22 247 THR A N 1
ATOM 1837 C CA . THR A 1 267 ? 11.264 68.509 49.527 1.00 29.71 247 THR A CA 1
ATOM 1838 C C . THR A 1 267 ? 10.036 67.745 50.017 1.00 33.76 247 THR A C 1
ATOM 1839 O O . THR A 1 267 ? 9.108 68.361 50.551 1.00 41.19 247 THR A O 1
ATOM 1843 N N . ARG A 1 268 ? 10.005 66.416 49.860 1.00 30.18 248 ARG A N 1
ATOM 1844 C CA . ARG A 1 268 ? 8.905 65.647 50.428 1.00 29.99 248 ARG A CA 1
ATOM 1845 C C . ARG A 1 268 ? 8.909 65.696 51.946 1.00 36.55 248 ARG A C 1
ATOM 1846 O O . ARG A 1 268 ? 7.882 65.391 52.565 1.00 35.05 248 ARG A O 1
ATOM 1854 N N . ILE A 1 269 ? 10.039 66.047 52.558 1.00 32.60 249 ILE A N 1
ATOM 1855 C CA . ILE A 1 269 ? 10.186 65.995 54.011 1.00 36.85 249 ILE A CA 1
ATOM 1856 C C . ILE A 1 269 ? 9.682 67.320 54.565 1.00 42.59 249 ILE A C 1
ATOM 1857 O O . ILE A 1 269 ? 10.361 68.351 54.486 1.00 37.00 249 ILE A O 1
ATOM 1862 N N . LYS A 1 270 ? 8.481 67.283 55.137 1.00 43.26 250 LYS A N 1
ATOM 1863 C CA . LYS A 1 270 ? 7.882 68.467 55.723 1.00 45.71 250 LYS A CA 1
ATOM 1864 C C . LYS A 1 270 ? 8.537 68.770 57.067 1.00 49.01 250 LYS A C 1
ATOM 1865 O O . LYS A 1 270 ? 9.565 69.455 57.116 1.00 55.30 250 LYS A O 1
ATOM 1871 N N . ASN A 1 271 ? 7.981 68.241 58.154 1.00 50.55 251 ASN A N 1
ATOM 1872 C CA . ASN A 1 271 ? 8.476 68.535 59.490 1.00 46.14 251 ASN A CA 1
ATOM 1873 C C . ASN A 1 271 ? 9.530 67.514 59.905 1.00 51.19 251 ASN A C 1
ATOM 1874 O O . ASN A 1 271 ? 10.033 66.737 59.091 1.00 47.75 251 ASN A O 1
ATOM 1879 N N . ASP A 1 272 ? 9.863 67.498 61.193 1.00 50.58 252 ASP A N 1
ATOM 1880 C CA . ASP A 1 272 ? 10.867 66.592 61.723 1.00 47.52 252 ASP A CA 1
ATOM 1881 C C . ASP A 1 272 ? 10.280 65.289 62.243 1.00 47.92 252 ASP A C 1
ATOM 1882 O O . ASP A 1 272 ? 11.040 64.401 62.644 1.00 49.41 252 ASP A O 1
ATOM 1887 N N . ASP A 1 273 ? 8.960 65.143 62.245 1.00 46.15 253 ASP A N 1
ATOM 1888 C CA . ASP A 1 273 ? 8.335 63.978 62.859 1.00 48.96 253 ASP A CA 1
ATOM 1889 C C . ASP A 1 273 ? 8.427 62.774 61.935 1.00 44.92 253 ASP A C 1
ATOM 1890 O O . ASP A 1 273 ? 8.106 62.874 60.746 1.00 45.74 253 ASP A O 1
ATOM 1895 N N . PHE A 1 274 ? 8.850 61.634 62.484 1.00 40.47 254 PHE A N 1
ATOM 1896 C CA . PHE A 1 274 ? 8.894 60.387 61.736 1.00 40.63 254 PHE A CA 1
ATOM 1897 C C . PHE A 1 274 ? 8.194 59.284 62.521 1.00 37.74 254 PHE A C 1
ATOM 1898 O O . PHE A 1 274 ? 8.510 59.046 63.688 1.00 43.14 254 PHE A O 1
ATOM 1906 N N . LEU A 1 275 ? 7.236 58.624 61.877 1.00 42.38 255 LEU A N 1
ATOM 1907 C CA . LEU A 1 275 ? 6.520 57.508 62.482 1.00 43.13 255 LEU A CA 1
ATOM 1908 C C . LEU A 1 275 ? 7.387 56.258 62.470 1.00 43.71 255 LEU A C 1
ATOM 1909 O O . LEU A 1 275 ? 8.041 55.946 61.470 1.00 41.02 255 LEU A O 1
ATOM 1914 N N . VAL A 1 276 ? 7.387 55.539 63.589 1.00 40.11 256 VAL A N 1
ATOM 1915 C CA . VAL A 1 276 ? 8.009 54.225 63.628 1.00 40.34 256 VAL A CA 1
ATOM 1916 C C . VAL A 1 276 ? 7.031 53.257 62.974 1.00 45.00 256 VAL A C 1
ATOM 1917 O O . VAL A 1 276 ? 6.195 52.628 63.638 1.00 45.11 256 VAL A O 1
ATOM 1921 N N . ASP A 1 277 ? 7.104 53.176 61.645 1.00 38.36 257 ASP A N 1
ATOM 1922 C CA . ASP A 1 277 ? 6.142 52.398 60.877 1.00 39.04 257 ASP A CA 1
ATOM 1923 C C . ASP A 1 277 ? 6.287 50.899 61.115 1.00 43.60 257 ASP A C 1
ATOM 1924 O O . ASP A 1 277 ? 5.313 50.160 60.915 1.00 45.36 257 ASP A O 1
ATOM 1929 N N . LYS A 1 278 ? 7.464 50.436 61.546 1.00 40.84 258 LYS A N 1
ATOM 1930 C CA . LYS A 1 278 ? 7.705 49.015 61.776 1.00 41.64 258 LYS A CA 1
ATOM 1931 C C . LYS A 1 278 ? 8.951 48.855 62.634 1.00 40.75 258 LYS A C 1
ATOM 1932 O O . LYS A 1 278 ? 9.868 49.678 62.588 1.00 41.79 258 LYS A O 1
ATOM 1938 N N . VAL A 1 279 ? 8.957 47.802 63.440 1.00 45.70 259 VAL A N 1
ATOM 1939 C CA . VAL A 1 279 ? 10.148 47.360 64.150 1.00 43.81 259 VAL A CA 1
ATOM 1940 C C . VAL A 1 279 ? 10.290 45.871 63.899 1.00 46.78 259 VAL A C 1
ATOM 1941 O O . VAL A 1 279 ? 9.334 45.112 64.085 1.00 47.29 259 VAL A O 1
ATOM 1945 N N . GLU A 1 280 ? 11.459 45.459 63.434 1.00 45.66 260 GLU A N 1
ATOM 1946 C CA . GLU A 1 280 ? 11.748 44.057 63.193 1.00 48.36 260 GLU A CA 1
ATOM 1947 C C . GLU A 1 280 ? 12.922 43.655 64.071 1.00 56.45 260 GLU A C 1
ATOM 1948 O O . GLU A 1 280 ? 13.898 44.405 64.188 1.00 54.41 260 GLU A O 1
ATOM 1954 N N . LYS A 1 281 ? 12.815 42.488 64.701 1.00 57.45 261 LYS A N 1
ATOM 1955 C CA . LYS A 1 281 ? 13.852 41.956 65.571 1.00 54.50 261 LYS A CA 1
ATOM 1956 C C . LYS A 1 281 ? 14.115 40.510 65.180 1.00 59.21 261 LYS A C 1
ATOM 1957 O O . LYS A 1 281 ? 13.216 39.809 64.702 1.00 54.20 261 LYS A O 1
ATOM 1963 N N . LYS A 1 282 ? 15.373 40.091 65.345 1.00 54.81 262 LYS A N 1
ATOM 1964 C CA . LYS A 1 282 ? 15.827 38.733 65.065 1.00 56.69 262 LYS A CA 1
ATOM 1965 C C . LYS A 1 282 ? 17.131 38.518 65.821 1.00 56.98 262 LYS A C 1
ATOM 1966 O O . LYS A 1 282 ? 17.826 39.472 66.187 1.00 53.73 262 LYS A O 1
ATOM 1972 N N . GLU A 1 283 ? 17.486 37.254 66.008 1.00 62.60 263 GLU A N 1
ATOM 1973 C CA . GLU A 1 283 ? 18.823 36.888 66.454 1.00 60.28 263 GLU A CA 1
ATOM 1974 C C . GLU A 1 283 ? 19.529 36.230 65.278 1.00 58.50 263 GLU A C 1
ATOM 1975 O O . GLU A 1 283 ? 18.938 35.402 64.574 1.00 55.91 263 GLU A O 1
ATOM 1981 N N . ARG A 1 284 ? 20.765 36.652 65.032 1.00 56.02 264 ARG A N 1
ATOM 1982 C CA . ARG A 1 284 ? 21.515 36.258 63.849 1.00 53.51 264 ARG A CA 1
ATOM 1983 C C . ARG A 1 284 ? 22.703 35.412 64.287 1.00 48.26 264 ARG A C 1
ATOM 1984 O O . ARG A 1 284 ? 23.540 35.870 65.072 1.00 44.98 264 ARG A O 1
ATOM 1992 N N . LYS A 1 285 ? 22.764 34.178 63.789 1.00 50.11 265 LYS A N 1
ATOM 1993 C CA . LYS A 1 285 ? 23.807 33.221 64.137 1.00 52.45 265 LYS A CA 1
ATOM 1994 C C . LYS A 1 285 ? 24.891 33.242 63.062 1.00 54.98 265 LYS A C 1
ATOM 1995 O O . LYS A 1 285 ? 24.632 32.884 61.905 1.00 58.93 265 LYS A O 1
ATOM 2001 N N . ARG A 1 286 ? 26.101 33.653 63.450 1.00 47.90 266 ARG A N 1
ATOM 2002 C CA . ARG A 1 286 ? 27.277 33.642 62.576 1.00 46.92 266 ARG A CA 1
ATOM 2003 C C . ARG A 1 286 ? 28.160 32.465 62.987 1.00 47.32 266 ARG A C 1
ATOM 2004 O O . ARG A 1 286 ? 28.908 32.553 63.964 1.00 46.18 266 ARG A O 1
ATOM 2012 N N . ASN A 1 287 ? 28.071 31.360 62.242 1.00 43.88 267 ASN A N 1
ATOM 2013 C CA . ASN A 1 287 ? 28.857 30.170 62.539 1.00 42.35 267 ASN A CA 1
ATOM 2014 C C . ASN A 1 287 ? 30.360 30.441 62.422 1.00 45.30 267 ASN A C 1
ATOM 2015 O O . ASN A 1 287 ? 30.810 31.508 61.996 1.00 43.24 267 ASN A O 1
ATOM 2020 N N . ALA A 1 288 ? 31.138 29.432 62.800 1.00 44.52 268 ALA A N 1
ATOM 2021 C CA . ALA A 1 288 ? 32.581 29.593 62.822 1.00 45.51 268 ALA A CA 1
ATOM 2022 C C . ALA A 1 288 ? 33.197 29.084 61.527 1.00 32.56 268 ALA A C 1
ATOM 2023 O O . ALA A 1 288 ? 32.696 28.123 60.935 1.00 30.25 268 ALA A O 1
ATOM 2025 N N . PRO A 1 289 ? 34.260 29.719 61.048 1.00 36.69 269 PRO A N 1
ATOM 2026 C CA . PRO A 1 289 ? 34.896 29.249 59.811 1.00 36.50 269 PRO A CA 1
ATOM 2027 C C . PRO A 1 289 ? 35.411 27.829 59.960 1.00 33.28 269 PRO A C 1
ATOM 2028 O O . PRO A 1 289 ? 35.636 27.324 61.060 1.00 37.11 269 PRO A O 1
ATOM 2032 N N . LEU A 1 290 ? 35.557 27.167 58.828 1.00 33.37 270 LEU A N 1
ATOM 2033 C CA . LEU A 1 290 ? 36.185 25.870 58.831 1.00 30.73 270 LEU A CA 1
ATOM 2034 C C . LEU A 1 290 ? 37.677 26.051 59.099 1.00 29.58 270 LEU A C 1
ATOM 2035 O O . LEU A 1 290 ? 38.209 27.161 58.991 1.00 28.81 270 LEU A O 1
ATOM 2040 N N . PRO A 1 291 ? 38.363 24.998 59.515 1.00 28.19 271 PRO A N 1
ATOM 2041 C CA . PRO A 1 291 ? 39.820 25.086 59.655 1.00 30.30 271 PRO A CA 1
ATOM 2042 C C . PRO A 1 291 ? 40.487 25.256 58.292 1.00 23.74 271 PRO A C 1
ATOM 2043 O O . PRO A 1 291 ? 39.949 24.855 57.262 1.00 26.29 271 PRO A O 1
ATOM 2047 N N . TYR A 1 292 ? 41.685 25.848 58.297 1.00 25.80 272 TYR A N 1
ATOM 2048 C CA . TYR A 1 292 ? 42.385 26.155 57.040 1.00 23.14 272 TYR A CA 1
ATOM 2049 C C . TYR A 1 292 ? 42.610 24.914 56.165 1.00 23.62 272 TYR A C 1
ATOM 2050 O O . TYR A 1 292 ? 42.993 23.844 56.650 1.00 22.38 272 TYR A O 1
ATOM 2059 N N . THR A 1 293 ? 42.356 25.061 54.858 1.00 20.70 273 THR A N 1
ATOM 2060 C CA . THR A 1 293 ? 42.990 24.248 53.830 1.00 15.98 273 THR A CA 1
ATOM 2061 C C . THR A 1 293 ? 44.127 25.074 53.225 1.00 20.71 273 THR A C 1
ATOM 2062 O O . THR A 1 293 ? 44.352 26.228 53.622 1.00 18.48 273 THR A O 1
ATOM 2066 N N . THR A 1 294 ? 44.826 24.508 52.229 1.00 15.72 274 THR A N 1
ATOM 2067 C CA . THR A 1 294 ? 45.875 25.286 51.567 1.00 17.39 274 THR A CA 1
ATOM 2068 C C . THR A 1 294 ? 45.280 26.537 50.945 1.00 20.13 274 THR A C 1
ATOM 2069 O O . THR A 1 294 ? 45.783 27.652 51.147 1.00 17.06 274 THR A O 1
ATOM 2073 N N . SER A 1 295 ? 44.156 26.366 50.244 1.00 18.01 275 SER A N 1
ATOM 2074 C CA . SER A 1 295 ? 43.454 27.476 49.615 1.00 16.63 275 SER A CA 1
ATOM 2075 C C . SER A 1 295 ? 43.040 28.534 50.635 1.00 20.73 275 SER A C 1
ATOM 2076 O O . SER A 1 295 ? 43.322 29.723 50.460 1.00 17.70 275 SER A O 1
ATOM 2079 N N . SER A 1 296 ? 42.367 28.133 51.715 1.00 15.23 276 SER A N 1
ATOM 2080 C CA . SER A 1 296 ? 41.886 29.177 52.604 1.00 17.54 276 SER A CA 1
ATOM 2081 C C . SER A 1 296 ? 43.023 29.787 53.409 1.00 18.87 276 SER A C 1
ATOM 2082 O O . SER A 1 296 ? 42.999 30.993 53.685 1.00 21.40 276 SER A O 1
ATOM 2085 N N . LEU A 1 297 ? 44.055 29.008 53.752 1.00 19.37 277 LEU A N 1
ATOM 2086 C CA . LEU A 1 297 ? 45.217 29.614 54.399 1.00 20.73 277 LEU A CA 1
ATOM 2087 C C . LEU A 1 297 ? 45.851 30.668 53.499 1.00 19.94 277 LEU A C 1
ATOM 2088 O O . LEU A 1 297 ? 46.104 31.798 53.932 1.00 20.26 277 LEU A O 1
ATOM 2093 N N . GLN A 1 298 ? 46.101 30.316 52.233 1.00 18.06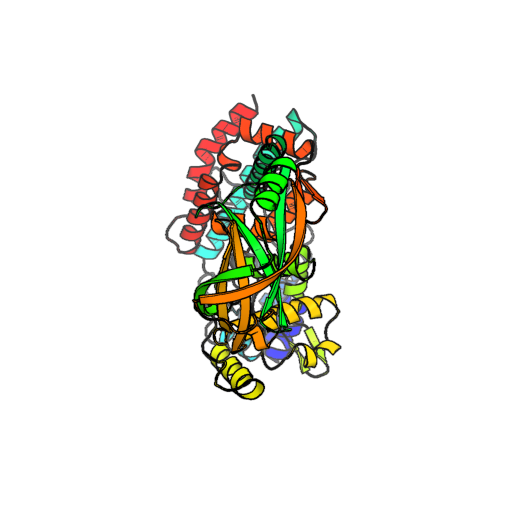 278 GLN A N 1
ATOM 2094 C CA . GLN A 1 298 ? 46.692 31.271 51.294 1.00 21.32 278 GLN A CA 1
ATOM 2095 C C . GLN A 1 298 ? 45.826 32.525 51.151 1.00 20.40 278 GLN A C 1
ATOM 2096 O O . GLN A 1 298 ? 46.349 33.650 51.141 1.00 20.20 278 GLN A O 1
ATOM 2102 N N . GLN A 1 299 ? 44.497 32.352 51.085 1.00 17.63 279 GLN A N 1
ATOM 2103 C CA . GLN A 1 299 ? 43.581 33.488 50.975 1.00 19.84 279 GLN A CA 1
ATOM 2104 C C . GLN A 1 299 ? 43.666 34.395 52.198 1.00 21.97 279 GLN A C 1
ATOM 2105 O O . GLN A 1 299 ? 43.822 35.621 52.068 1.00 21.76 279 GLN A O 1
ATOM 2111 N N . ASP A 1 300 ? 43.545 33.809 53.400 1.00 21.87 280 ASP A N 1
ATOM 2112 C CA . ASP A 1 300 ? 43.573 34.607 54.628 1.00 23.24 280 ASP A CA 1
ATOM 2113 C C . ASP A 1 300 ? 44.911 35.298 54.834 1.00 24.49 280 ASP A C 1
ATOM 2114 O O . ASP A 1 300 ? 44.964 36.471 55.231 1.00 25.21 280 ASP A O 1
ATOM 2119 N N . ALA A 1 301 ? 46.007 34.584 54.600 1.00 24.00 281 ALA A N 1
ATOM 2120 C CA . ALA A 1 301 ? 47.312 35.206 54.773 1.00 21.68 281 ALA A CA 1
ATOM 2121 C C . ALA A 1 301 ? 47.464 36.409 53.853 1.00 23.00 281 ALA A C 1
ATOM 2122 O O . ALA A 1 301 ? 47.941 37.470 54.279 1.00 21.18 281 ALA A O 1
ATOM 2124 N N . ALA A 1 302 ? 47.044 36.277 52.589 1.00 21.29 282 ALA A N 1
ATOM 2125 C CA . ALA A 1 302 ? 47.181 37.404 51.666 1.00 22.88 282 ALA A CA 1
ATOM 2126 C C . ALA A 1 302 ? 46.264 38.557 52.070 1.00 24.99 282 ALA A C 1
ATOM 2127 O O . ALA A 1 302 ? 46.672 39.725 52.026 1.00 24.36 282 ALA A O 1
ATOM 2129 N N . ASN A 1 303 ? 45.028 38.250 52.482 1.00 22.85 283 ASN A N 1
ATOM 2130 C CA . ASN A 1 303 ? 44.103 39.312 52.872 1.00 23.85 283 ASN A CA 1
ATOM 2131 C C . ASN A 1 303 ? 44.496 39.950 54.201 1.00 28.73 283 ASN A C 1
ATOM 2132 O O . ASN A 1 303 ? 44.483 41.180 54.329 1.00 26.43 283 ASN A O 1
ATOM 2137 N N . LYS A 1 304 ? 44.848 39.137 55.205 1.00 25.97 284 LYS A N 1
ATOM 2138 C CA . LYS A 1 304 ? 44.951 39.676 56.562 1.00 26.98 284 LYS A CA 1
ATOM 2139 C C . LYS A 1 304 ? 46.350 40.171 56.909 1.00 24.86 284 LYS A C 1
ATOM 2140 O O . LYS A 1 304 ? 46.487 41.183 57.601 1.00 27.77 284 LYS A O 1
ATOM 2146 N N . ILE A 1 305 ? 47.398 39.483 56.462 1.00 27.60 285 ILE A N 1
ATOM 2147 C CA . ILE A 1 305 ? 48.755 39.863 56.838 1.00 25.35 285 ILE A CA 1
ATOM 2148 C C . ILE A 1 305 ? 49.643 40.089 55.619 1.00 26.75 285 ILE A C 1
ATOM 2149 O O . ILE A 1 305 ? 50.870 40.050 55.726 1.00 28.98 285 ILE A O 1
ATOM 2154 N N . ASN A 1 306 ? 49.041 40.351 54.460 1.00 27.15 286 ASN A N 1
ATOM 2155 C CA . ASN A 1 306 ? 49.781 40.859 53.311 1.00 25.75 286 ASN A CA 1
ATOM 2156 C C . ASN A 1 306 ? 50.882 39.906 52.860 1.00 25.80 286 ASN A C 1
ATOM 2157 O O . ASN A 1 306 ? 51.907 40.338 52.327 1.00 32.69 286 ASN A O 1
ATOM 2162 N N . PHE A 1 307 ? 50.699 38.612 53.094 1.00 23.45 287 PHE A N 1
ATOM 2163 C CA . PHE A 1 307 ? 51.656 37.610 52.645 1.00 22.95 287 PHE A CA 1
ATOM 2164 C C . PHE A 1 307 ? 51.397 37.264 51.181 1.00 24.16 287 PHE A C 1
ATOM 2165 O O . PHE A 1 307 ? 50.289 36.833 50.825 1.00 19.25 287 PHE A O 1
ATOM 2173 N N . ARG A 1 308 ? 52.419 37.416 50.338 1.00 21.11 288 ARG A N 1
ATOM 2174 C CA . ARG A 1 308 ? 52.380 36.764 49.036 1.00 22.27 288 ARG A CA 1
ATOM 2175 C C . ARG A 1 308 ? 52.263 35.251 49.213 1.00 22.73 288 ARG A C 1
ATOM 2176 O O . ARG A 1 308 ? 52.762 34.675 50.184 1.00 19.40 288 ARG A O 1
ATOM 2184 N N . THR A 1 309 ? 51.626 34.591 48.248 1.00 19.89 289 THR A N 1
ATOM 2185 C CA . THR A 1 309 ? 51.342 33.175 48.442 1.00 16.16 289 THR A CA 1
ATOM 2186 C C . THR A 1 309 ? 52.618 32.366 48.561 1.00 21.81 289 THR A C 1
ATOM 2187 O O . THR A 1 309 ? 52.665 31.402 49.331 1.00 20.30 289 THR A O 1
ATOM 2191 N N . ARG A 1 310 ? 53.673 32.753 47.846 1.00 18.45 290 ARG A N 1
ATOM 2192 C CA . ARG A 1 310 ? 54.916 32.002 47.959 1.00 18.96 290 ARG A CA 1
ATOM 2193 C C . ARG A 1 310 ? 55.460 32.083 49.376 1.00 19.21 290 ARG A C 1
ATOM 2194 O O . ARG A 1 310 ? 55.935 31.088 49.927 1.00 19.12 290 ARG A O 1
ATOM 2202 N N . LYS A 1 311 ? 55.391 33.266 49.982 1.00 15.01 291 LYS A N 1
ATOM 2203 C CA . LYS A 1 311 ? 55.897 33.424 51.331 1.00 21.46 291 LYS A CA 1
ATOM 2204 C C . LYS A 1 311 ? 55.065 32.614 52.316 1.00 20.49 291 LYS A C 1
ATOM 2205 O O . LYS A 1 311 ? 55.614 31.954 53.201 1.00 18.66 291 LYS A O 1
ATOM 2211 N N . THR A 1 312 ? 53.743 32.623 52.153 1.00 20.08 292 THR A N 1
ATOM 2212 C CA . THR A 1 312 ? 52.884 31.827 53.022 1.00 18.72 292 THR A CA 1
ATOM 2213 C C . THR A 1 312 ? 53.324 30.374 53.034 1.00 22.74 292 THR A C 1
ATOM 2214 O O . THR A 1 312 ? 53.463 29.764 54.100 1.00 22.70 292 THR A O 1
ATOM 2218 N N . MET A 1 313 ? 53.581 29.809 51.852 1.00 19.84 293 MET A N 1
ATOM 2219 C CA . MET A 1 313 ? 53.980 28.413 51.805 1.00 19.15 293 MET A CA 1
ATOM 2220 C C . MET A 1 313 ? 55.389 28.223 52.352 1.00 22.93 293 MET A C 1
ATOM 2221 O O . MET A 1 313 ? 55.661 27.221 53.018 1.00 22.72 293 MET A O 1
ATOM 2226 N N . MET A 1 314 ? 56.291 29.178 52.096 1.00 16.91 294 MET A N 1
ATOM 2227 C CA . MET A 1 314 ? 57.653 29.080 52.615 1.00 22.73 294 MET A CA 1
ATOM 2228 C C . MET A 1 314 ? 57.638 29.065 54.134 1.00 22.26 294 MET A C 1
ATOM 2229 O O . MET A 1 314 ? 58.268 28.209 54.768 1.00 24.00 294 MET A O 1
ATOM 2234 N N . VAL A 1 315 ? 56.908 30.009 54.733 1.00 21.06 295 VAL A N 1
ATOM 2235 C CA . VAL A 1 315 ? 56.831 30.108 56.188 1.00 21.95 295 VAL A CA 1
ATOM 2236 C C . VAL A 1 315 ? 56.086 28.917 56.773 1.00 21.54 295 VAL A C 1
ATOM 2237 O O . VAL A 1 315 ? 56.494 28.370 57.800 1.00 24.86 295 VAL A O 1
ATOM 2241 N N . ALA A 1 316 ? 54.987 28.491 56.141 1.00 21.76 296 ALA A N 1
ATOM 2242 C CA . ALA A 1 316 ? 54.302 27.294 56.626 1.00 27.77 296 ALA A CA 1
ATOM 2243 C C . ALA A 1 316 ? 55.242 26.092 56.660 1.00 25.42 296 ALA A C 1
ATOM 2244 O O . ALA A 1 316 ? 55.216 25.296 57.605 1.00 21.59 296 ALA A O 1
ATOM 2246 N N . GLN A 1 317 ? 56.068 25.936 55.628 1.00 22.96 297 GLN A N 1
ATOM 2247 C CA . GLN A 1 317 ? 57.013 24.825 55.611 1.00 25.97 297 GLN A CA 1
ATOM 2248 C C . GLN A 1 317 ? 57.959 24.878 56.805 1.00 25.01 297 GLN A C 1
ATOM 2249 O O . GLN A 1 317 ? 58.269 23.842 57.402 1.00 27.47 297 GLN A O 1
ATOM 2255 N N . GLN A 1 318 ? 58.451 26.072 57.147 1.00 22.25 298 GLN A N 1
ATOM 2256 C CA . GLN A 1 318 ? 59.300 26.216 58.324 1.00 21.34 298 GLN A CA 1
ATOM 2257 C C . GLN A 1 318 ? 58.559 25.777 59.571 1.00 27.31 298 GLN A C 1
ATOM 2258 O O . GLN A 1 318 ? 59.078 24.989 60.370 1.00 24.49 298 GLN A O 1
ATOM 2264 N N . LEU A 1 319 ? 57.333 26.285 59.749 1.00 25.53 299 LEU A N 1
ATOM 2265 C CA . LEU A 1 319 ? 56.502 25.863 60.864 1.00 21.46 299 LEU A CA 1
ATOM 2266 C C . LEU A 1 319 ? 56.345 24.355 60.874 1.00 24.18 299 LEU A C 1
ATOM 2267 O O . LEU A 1 319 ? 56.416 23.714 61.927 1.00 23.21 299 LEU A O 1
ATOM 2272 N N . TYR A 1 320 ? 56.140 23.767 59.702 1.00 23.59 300 TYR A N 1
ATOM 2273 C CA . TYR A 1 320 ? 55.799 22.354 59.651 1.00 23.70 300 TYR A CA 1
ATOM 2274 C C . TYR A 1 320 ? 57.015 21.470 59.937 1.00 25.24 300 TYR A C 1
ATOM 2275 O O . TYR A 1 320 ? 56.918 20.505 60.699 1.00 24.22 300 TYR A O 1
ATOM 2284 N N . GLU A 1 321 ? 58.168 21.782 59.335 1.00 25.58 301 GLU A N 1
ATOM 2285 C CA . GLU A 1 321 ? 59.316 20.880 59.372 1.00 30.77 301 GLU A CA 1
ATOM 2286 C C . GLU A 1 321 ? 60.088 20.927 60.687 1.00 28.59 301 GLU A C 1
ATOM 2287 O O . GLU A 1 321 ? 60.829 19.986 60.984 1.00 29.85 301 GLU A O 1
ATOM 2293 N N . GLY A 1 322 ? 59.934 21.979 61.482 1.00 30.35 302 GLY A N 1
ATOM 2294 C CA . GLY A 1 322 ? 60.450 21.945 62.835 1.00 29.37 302 GLY A CA 1
ATOM 2295 C C . GLY A 1 322 ? 61.190 23.193 63.250 1.00 33.67 302 GLY A C 1
ATOM 2296 O O . GLY A 1 322 ? 62.086 23.648 62.538 1.00 36.54 302 GLY A O 1
ATOM 2297 N N . ILE A 1 323 ? 60.835 23.746 64.409 1.00 32.61 303 ILE A N 1
ATOM 2298 C CA . ILE A 1 323 ? 61.445 24.964 64.931 1.00 35.99 303 ILE A CA 1
ATOM 22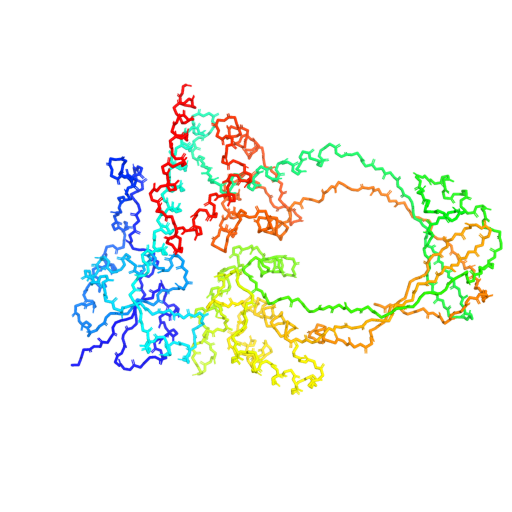99 C C . ILE A 1 323 ? 61.965 24.694 66.338 1.00 39.46 303 ILE A C 1
ATOM 2300 O O . ILE A 1 323 ? 61.331 23.969 67.116 1.00 36.32 303 ILE A O 1
ATOM 2305 N N . ARG A 1 324 ? 63.118 25.279 66.665 1.00 40.54 304 ARG A N 1
ATOM 2306 C CA . ARG A 1 324 ? 63.739 25.061 67.968 1.00 44.24 304 ARG A CA 1
ATOM 2307 C C . ARG A 1 324 ? 62.937 25.782 69.042 1.00 40.30 304 ARG A C 1
ATOM 2308 O O . ARG A 1 324 ? 62.944 27.017 69.115 1.00 38.04 304 ARG A O 1
ATOM 2316 N N . LEU A 1 325 ? 62.241 25.012 69.874 1.00 41.01 305 LEU A N 1
ATOM 2317 C CA . LEU A 1 325 ? 61.516 25.548 71.024 1.00 44.16 305 LEU A CA 1
ATOM 2318 C C . LEU A 1 325 ? 62.394 25.537 72.274 1.00 49.75 305 LEU A C 1
ATOM 2319 O O . LEU A 1 325 ? 61.980 25.093 73.347 1.00 50.18 305 LEU A O 1
ATOM 2324 N N . GLY A 1 326 ? 63.634 26.002 72.122 1.00 48.87 306 GLY A N 1
ATOM 2325 C CA . GLY A 1 326 ? 64.540 26.101 73.260 1.00 55.75 306 GLY A CA 1
ATOM 2326 C C . GLY A 1 326 ? 65.222 24.782 73.580 1.00 53.54 306 GLY A C 1
ATOM 2327 O O . GLY A 1 326 ? 65.759 24.106 72.691 1.00 49.21 306 GLY A O 1
ATOM 2328 N N . SER A 1 327 ? 65.216 24.424 74.872 1.00 63.08 307 SER A N 1
ATOM 2329 C CA . SER A 1 327 ? 65.846 23.183 75.323 1.00 64.51 307 SER A CA 1
ATOM 2330 C C . SER A 1 327 ? 65.017 21.965 74.942 1.00 62.40 307 SER A C 1
ATOM 2331 O O . SER A 1 327 ? 65.556 20.856 74.853 1.00 60.51 307 SER A O 1
ATOM 2334 N N . ASN A 1 328 ? 63.709 22.150 74.726 1.00 59.57 308 ASN A N 1
ATOM 2335 C CA . ASN A 1 328 ? 62.818 21.123 74.191 1.00 57.49 308 ASN A CA 1
ATOM 2336 C C . ASN A 1 328 ? 63.099 20.799 72.703 1.00 61.11 308 ASN A C 1
ATOM 2337 O O . ASN A 1 328 ? 62.291 20.054 72.105 1.00 61.50 308 ASN A O 1
ATOM 2342 N N . GLY A 1 329 ? 64.190 21.339 72.133 1.00 52.30 309 GLY A N 1
ATOM 2343 C CA . GLY A 1 329 ? 64.631 21.079 70.773 1.00 49.04 309 GLY A CA 1
ATOM 2344 C C . GLY A 1 329 ? 63.583 21.385 69.709 1.00 46.75 309 GLY A C 1
ATOM 2345 O O . GLY A 1 329 ? 62.537 21.992 69.948 1.00 43.60 309 GLY A O 1
ATOM 2346 N N . GLN A 1 330 ? 63.890 20.917 68.505 1.00 44.51 310 GLN A N 1
ATOM 2347 C CA . GLN A 1 330 ? 63.045 21.222 67.361 1.00 43.21 310 GLN A CA 1
ATOM 2348 C C . GLN A 1 330 ? 61.753 20.405 67.406 1.00 40.08 310 GLN A C 1
ATOM 2349 O O . GLN A 1 330 ? 61.766 19.210 67.719 1.00 39.33 310 GLN A O 1
ATOM 2355 N N . GLN A 1 331 ? 60.619 21.066 67.123 1.00 34.93 311 GLN A N 1
ATOM 2356 C CA . GLN A 1 331 ? 59.335 20.382 67.019 1.00 32.99 311 GLN A CA 1
ATOM 2357 C C . GLN A 1 331 ? 58.515 20.937 65.860 1.00 32.47 311 GLN A C 1
ATOM 2358 O O . GLN A 1 331 ? 58.513 22.146 65.616 1.00 29.72 311 GLN A O 1
ATOM 2364 N N . GLY A 1 332 ? 57.788 20.052 65.177 1.00 28.36 312 GLY A N 1
ATOM 2365 C CA . GLY A 1 332 ? 56.839 20.483 64.162 1.00 30.71 312 GLY A CA 1
ATOM 2366 C C . GLY A 1 332 ? 55.618 21.129 64.806 1.00 30.76 312 GLY A C 1
ATOM 2367 O O . GLY A 1 332 ? 54.950 20.507 65.650 1.00 31.10 312 GLY A O 1
ATOM 2368 N N . LEU A 1 333 ? 55.300 22.361 64.406 1.00 28.08 313 LEU A N 1
ATOM 2369 C CA . LEU A 1 333 ? 54.287 23.173 65.065 1.00 26.47 313 LEU A CA 1
ATOM 2370 C C . LEU A 1 333 ? 52.916 23.173 64.388 1.00 31.07 313 LEU A C 1
ATOM 2371 O O . LEU A 1 333 ? 51.946 23.639 65.002 1.00 29.12 313 LEU A O 1
ATOM 2376 N N . ILE A 1 334 ? 52.802 22.695 63.143 1.00 23.28 314 ILE A N 1
ATOM 2377 C CA . ILE A 1 334 ? 51.530 22.668 62.428 1.00 25.80 314 ILE A CA 1
ATOM 2378 C C . ILE A 1 334 ? 51.454 21.376 61.632 1.00 22.01 314 ILE A C 1
ATOM 2379 O O . ILE A 1 334 ? 52.472 20.745 61.344 1.00 23.24 314 ILE A O 1
ATOM 2384 N N . THR A 1 335 ? 50.230 20.979 61.280 1.00 19.48 315 THR A N 1
ATOM 2385 C CA . THR A 1 335 ? 50.064 19.867 60.352 1.00 21.85 315 THR A CA 1
ATOM 2386 C C . THR A 1 335 ? 50.504 20.283 58.944 1.00 23.59 315 THR A C 1
ATOM 2387 O O . THR A 1 335 ? 50.817 21.450 58.676 1.00 24.98 315 THR A O 1
ATOM 2391 N N . TYR A 1 336 ? 50.547 19.301 58.046 1.00 21.77 316 TYR A N 1
ATOM 2392 C CA . TYR A 1 336 ? 51.117 19.506 56.720 1.00 23.24 316 TYR A CA 1
ATOM 2393 C C . TYR A 1 336 ? 50.315 20.534 55.936 1.00 24.51 316 TYR A C 1
ATOM 2394 O O . TYR A 1 336 ? 49.083 20.507 55.938 1.00 21.14 316 TYR A O 1
ATOM 2403 N N . MET A 1 337 ? 51.016 21.436 55.241 1.00 23.32 317 MET A N 1
ATOM 2404 C CA . MET A 1 337 ? 50.357 22.630 54.710 1.00 23.46 317 MET A CA 1
ATOM 2405 C C . MET A 1 337 ? 49.824 22.477 53.288 1.00 23.12 317 MET A C 1
ATOM 2406 O O . MET A 1 337 ? 49.291 23.447 52.741 1.00 22.33 317 MET A O 1
ATOM 2411 N N . ARG A 1 338 ? 49.946 21.311 52.668 1.00 19.33 318 ARG A N 1
ATOM 2412 C CA . ARG A 1 338 ? 49.337 21.071 51.363 1.00 24.05 318 ARG A CA 1
ATOM 2413 C C . ARG A 1 338 ? 48.200 20.087 51.584 1.00 25.91 318 ARG A C 1
ATOM 2414 O O . ARG A 1 338 ? 48.419 18.872 51.677 1.00 23.27 318 ARG A O 1
ATOM 2422 N N . THR A 1 339 ? 46.985 20.623 51.680 1.00 26.19 319 THR A N 1
ATOM 2423 C CA . THR A 1 339 ? 45.830 19.794 51.965 1.00 20.86 319 THR A CA 1
ATOM 2424 C C . THR A 1 339 ? 44.580 20.481 51.447 1.00 21.17 319 THR A C 1
ATOM 2425 O O . THR A 1 339 ? 44.469 21.715 51.480 1.00 18.00 319 THR A O 1
ATOM 2429 N N . ASP A 1 340 ? 43.634 19.661 50.981 1.00 22.52 320 ASP A N 1
ATOM 2430 C CA . ASP A 1 340 ? 42.289 20.127 50.662 1.00 24.67 320 ASP A CA 1
ATOM 2431 C C . ASP A 1 340 ? 41.243 19.482 51.566 1.00 30.64 320 ASP A C 1
ATOM 2432 O O . ASP A 1 340 ? 40.062 19.434 51.210 1.00 30.07 320 ASP A O 1
ATOM 2437 N N . SER A 1 341 ? 41.653 19.009 52.739 1.00 29.11 321 SER A N 1
ATOM 2438 C CA . SER A 1 341 ? 40.750 18.439 53.728 1.00 29.59 321 SER A CA 1
ATOM 2439 C C . SER A 1 341 ? 40.522 19.445 54.841 1.00 23.92 321 SER A C 1
ATOM 2440 O O . SER A 1 341 ? 41.430 20.196 55.201 1.00 25.93 321 SER A O 1
ATOM 2443 N N . THR A 1 342 ? 39.305 19.472 55.381 1.00 26.80 322 THR A N 1
ATOM 2444 C CA . THR A 1 342 ? 39.019 20.255 56.576 1.00 30.69 322 THR A CA 1
ATOM 2445 C C . THR A 1 342 ? 38.864 19.389 57.827 1.00 33.74 322 THR A C 1
ATOM 2446 O O . THR A 1 342 ? 38.549 19.917 58.894 1.00 32.42 322 THR A O 1
ATOM 2450 N N . ARG A 1 343 ? 39.103 18.083 57.722 1.00 33.70 323 ARG A N 1
ATOM 2451 C CA . ARG A 1 343 ? 38.904 17.177 58.845 1.00 32.99 323 ARG A CA 1
ATOM 2452 C C . ARG A 1 343 ? 39.913 17.434 59.961 1.00 37.83 323 ARG A C 1
ATOM 2453 O O . ARG A 1 343 ? 41.094 17.690 59.706 1.00 31.95 323 ARG A O 1
ATOM 2461 N N . ILE A 1 344 ? 39.430 17.372 61.208 1.00 30.80 324 ILE A N 1
ATOM 2462 C CA . ILE A 1 344 ? 40.261 17.326 62.410 1.00 35.18 324 ILE A CA 1
ATOM 2463 C C . ILE A 1 344 ? 40.174 15.927 63.010 1.00 41.19 324 ILE A C 1
ATOM 2464 O O . ILE A 1 344 ? 39.091 15.330 63.062 1.00 42.39 324 ILE A O 1
ATOM 2469 N N . SER A 1 345 ? 41.310 15.410 63.476 1.00 39.28 325 SER A N 1
ATOM 2470 C CA . SER A 1 345 ? 41.335 14.078 64.067 1.00 41.02 325 SER A CA 1
ATOM 2471 C C . SER A 1 345 ? 40.672 14.087 65.449 1.00 40.22 325 SER A C 1
ATOM 2472 O O . SER A 1 345 ? 40.641 15.119 66.127 1.00 38.01 325 SER A O 1
ATOM 2475 N N . PRO A 1 346 ? 40.125 12.947 65.886 1.00 42.19 326 PRO A N 1
ATOM 2476 C CA . PRO A 1 346 ? 39.431 12.928 67.189 1.00 45.31 326 PRO A CA 1
ATOM 2477 C C . PRO A 1 346 ? 40.286 13.448 68.334 1.00 40.36 326 PRO A C 1
ATOM 2478 O O . PRO A 1 346 ? 39.822 14.272 69.138 1.00 41.48 326 PRO A O 1
ATOM 2482 N N . VAL A 1 347 ? 41.545 13.012 68.402 1.00 40.27 327 VAL A N 1
ATOM 2483 C CA . VAL A 1 347 ? 42.434 13.433 69.481 1.00 36.97 327 VAL A CA 1
ATOM 2484 C C . VAL A 1 347 ? 42.661 14.938 69.437 1.00 38.01 327 VAL A C 1
ATOM 2485 O O . VAL A 1 347 ? 42.652 15.621 70.472 1.00 35.37 327 VAL A O 1
ATOM 2489 N N . ALA A 1 348 ? 42.889 15.477 68.238 1.00 40.36 328 ALA A N 1
ATOM 2490 C CA . ALA A 1 348 ? 43.050 16.920 68.105 1.00 41.71 328 ALA A CA 1
ATOM 2491 C C . ALA A 1 348 ? 41.779 17.660 68.520 1.00 34.57 328 ALA A C 1
ATOM 2492 O O . ALA A 1 348 ? 41.850 18.735 69.128 1.00 28.30 328 ALA A O 1
ATOM 2494 N N . GLN A 1 349 ? 40.608 17.098 68.200 1.00 39.20 329 GLN A N 1
ATOM 2495 C CA . GLN A 1 349 ? 39.345 17.713 68.607 1.00 36.67 329 GLN A CA 1
ATOM 2496 C C . GLN A 1 349 ? 39.238 17.797 70.124 1.00 39.94 329 GLN A C 1
ATOM 2497 O O . GLN A 1 349 ? 38.901 18.852 70.676 1.00 36.80 329 GLN A O 1
ATOM 2503 N N . ASN A 1 350 ? 39.527 16.688 70.818 1.00 42.01 330 ASN A N 1
ATOM 2504 C CA . ASN A 1 350 ? 39.373 16.656 72.275 1.00 44.67 330 ASN A CA 1
ATOM 2505 C C . ASN A 1 350 ? 40.264 17.686 72.952 1.00 40.59 330 ASN A C 1
ATOM 2506 O O . ASN A 1 350 ? 39.821 18.415 73.848 1.00 37.91 330 ASN A O 1
ATOM 2511 N N . ASP A 1 351 ? 41.527 17.768 72.523 1.00 41.81 331 ASP A N 1
ATOM 2512 C CA . ASP A 1 351 ? 42.473 18.671 73.167 1.00 39.18 331 ASP A CA 1
ATOM 2513 C C . ASP A 1 351 ? 42.069 20.129 73.001 1.00 40.29 331 ASP A C 1
ATOM 2514 O O . ASP A 1 351 ? 42.358 20.962 73.871 1.00 42.83 331 ASP A O 1
ATOM 2519 N N . ALA A 1 352 ? 41.433 20.469 71.881 1.00 41.17 332 ALA A N 1
ATOM 2520 C CA . ALA A 1 352 ? 40.987 21.844 71.689 1.00 35.91 332 ALA A CA 1
ATOM 2521 C C . ALA A 1 352 ? 39.779 22.153 72.567 1.00 39.00 332 ALA A C 1
ATOM 2522 O O . ALA A 1 352 ? 39.707 23.231 73.179 1.00 36.02 332 ALA A O 1
ATOM 2524 N N . ALA A 1 353 ? 38.813 21.223 72.624 1.00 33.68 333 ALA A N 1
ATOM 2525 C CA . ALA A 1 353 ? 37.674 2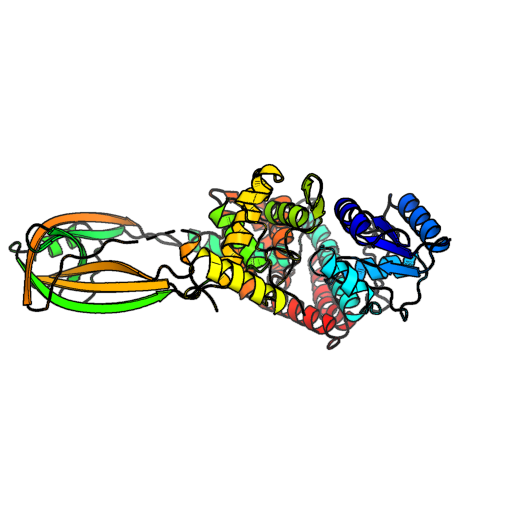1.390 73.524 1.00 38.10 333 ALA A CA 1
ATOM 2526 C C . ALA A 1 353 ? 38.148 21.679 74.933 1.00 41.23 333 ALA A C 1
ATOM 2527 O O . ALA A 1 353 ? 37.636 22.592 75.591 1.00 44.49 333 ALA A O 1
ATOM 2529 N N . ASN A 1 354 ? 39.166 20.946 75.397 1.00 42.25 334 ASN A N 1
ATOM 2530 C CA . ASN A 1 354 ? 39.684 21.180 76.743 1.00 40.71 334 ASN A CA 1
ATOM 2531 C C . ASN A 1 354 ? 40.315 22.555 76.854 1.00 44.58 334 ASN A C 1
ATOM 2532 O O . ASN A 1 354 ? 40.082 23.270 77.835 1.00 47.59 334 ASN A O 1
ATOM 2537 N N . TYR A 1 355 ? 41.105 22.957 75.854 1.00 40.24 335 TYR A N 1
ATOM 2538 C CA . TYR A 1 355 ? 41.640 24.313 75.871 1.00 38.84 335 TYR A CA 1
ATOM 2539 C C . TYR A 1 355 ? 40.518 25.339 75.914 1.00 42.53 335 TYR A C 1
ATOM 2540 O O . TYR A 1 355 ? 40.617 26.359 76.611 1.00 44.54 335 TYR A O 1
ATOM 2549 N N . ILE A 1 356 ? 39.454 25.096 75.150 1.00 41.85 336 ILE A N 1
ATOM 2550 C CA . ILE A 1 356 ? 38.369 26.064 75.059 1.00 42.40 336 ILE A CA 1
ATOM 2551 C C . ILE A 1 356 ? 37.555 26.069 76.349 1.00 45.95 336 ILE A C 1
ATOM 2552 O O . ILE A 1 356 ? 37.345 27.124 76.967 1.00 42.25 336 ILE A O 1
ATOM 2557 N N . THR A 1 357 ? 37.083 24.888 76.769 1.00 43.16 337 THR A N 1
ATOM 2558 C CA . THR A 1 357 ? 36.343 24.783 78.022 1.00 44.43 337 THR A CA 1
ATOM 2559 C C . THR A 1 357 ? 37.095 25.472 79.148 1.00 43.37 337 THR A C 1
ATOM 2560 O O . THR A 1 357 ? 36.527 26.288 79.879 1.00 47.54 337 THR A O 1
ATOM 2564 N N . GLU A 1 358 ? 38.399 25.207 79.254 1.00 43.45 338 GLU A N 1
ATOM 2565 C CA . GLU A 1 358 ? 39.190 25.786 80.331 1.00 43.76 338 GLU A CA 1
ATOM 2566 C C . GLU A 1 358 ? 39.436 27.277 80.133 1.00 44.87 338 GLU A C 1
ATOM 2567 O O . GLU A 1 358 ? 39.515 28.022 81.115 1.00 45.29 338 GLU A O 1
ATOM 2573 N N . HIS A 1 359 ? 39.565 27.747 78.898 1.00 39.39 339 HIS A N 1
ATOM 2574 C CA . HIS A 1 359 ? 39.952 29.141 78.729 1.00 43.27 339 HIS A CA 1
ATOM 2575 C C . HIS A 1 359 ? 38.792 30.067 78.371 1.00 45.49 339 HIS A C 1
ATOM 2576 O O . HIS A 1 359 ? 38.947 31.289 78.481 1.00 46.47 339 HIS A O 1
ATOM 2583 N N . PHE A 1 360 ? 37.640 29.535 77.966 1.00 37.62 340 PHE A N 1
ATOM 2584 C CA . PHE A 1 360 ? 36.532 30.410 77.609 1.00 45.61 340 PHE A CA 1
ATOM 2585 C C . PHE A 1 360 ? 35.265 30.015 78.350 1.00 48.87 340 PHE A C 1
ATOM 2586 O O . PHE A 1 360 ? 34.476 30.880 78.748 1.00 48.14 340 PHE A O 1
ATOM 2594 N N . GLY A 1 361 ? 35.084 28.712 78.534 1.00 43.54 341 GLY A N 1
ATOM 2595 C CA . GLY A 1 361 ? 33.902 28.146 79.139 1.00 43.52 341 GLY A CA 1
ATOM 2596 C C . GLY A 1 361 ? 33.452 26.993 78.272 1.00 48.66 341 GLY A C 1
ATOM 2597 O O . GLY A 1 361 ? 33.583 27.071 77.049 1.00 50.98 341 GLY A O 1
ATOM 2598 N N . ALA A 1 362 ? 32.942 25.910 78.863 1.00 45.55 342 ALA A N 1
ATOM 2599 C CA . ALA A 1 362 ? 32.491 24.771 78.065 1.00 50.52 342 ALA A CA 1
ATOM 2600 C C . ALA A 1 362 ? 31.366 25.136 77.108 1.00 51.47 342 ALA A C 1
ATOM 2601 O O . ALA A 1 362 ? 30.987 24.304 76.271 1.00 44.43 342 ALA A O 1
ATOM 2603 N N . GLU A 1 363 ? 30.820 26.348 77.237 1.00 51.34 343 GLU A N 1
ATOM 2604 C CA . GLU A 1 363 ? 29.794 26.897 76.362 1.00 55.02 343 GLU A CA 1
ATOM 2605 C C . GLU A 1 363 ? 30.322 27.228 74.974 1.00 51.40 343 GLU A C 1
ATOM 2606 O O . GLU A 1 363 ? 29.537 27.604 74.098 1.00 47.42 343 GLU A O 1
ATOM 2612 N N . TYR A 1 364 ? 31.627 27.111 74.755 1.00 53.29 344 TYR A N 1
ATOM 2613 C CA . TYR A 1 364 ? 32.237 27.547 73.510 1.00 47.12 344 TYR A CA 1
ATOM 2614 C C . TYR A 1 364 ? 32.807 26.388 72.699 1.00 48.75 344 TYR A C 1
ATOM 2615 O O . TYR A 1 364 ? 33.685 26.611 71.867 1.00 52.59 344 TYR A O 1
ATOM 2624 N N . SER A 1 365 ? 32.341 25.161 72.916 1.00 46.88 345 SER A N 1
ATOM 2625 C CA . SER A 1 365 ? 32.951 23.993 72.294 1.00 50.38 345 SER A CA 1
ATOM 2626 C C . SER A 1 365 ? 31.931 23.245 71.440 1.00 51.54 345 SER A C 1
ATOM 2627 O O . SER A 1 365 ? 30.731 23.525 71.477 1.00 51.30 345 SER A O 1
ATOM 2630 N N . LYS A 1 366 ? 32.433 22.269 70.681 1.00 53.03 346 LYS A N 1
ATOM 2631 C CA . LYS A 1 366 ? 31.678 21.599 69.620 1.00 49.78 346 LYS A CA 1
ATOM 2632 C C . LYS A 1 366 ? 31.219 22.613 68.579 1.00 54.41 346 LYS A C 1
ATOM 2633 O O . LYS A 1 366 ? 31.949 22.897 67.621 1.00 57.46 346 LYS A O 1
ATOM 2639 N N . ALA A 1 380 ? 41.730 10.365 55.418 1.00 51.78 360 ALA A N 1
ATOM 2640 C CA . ALA A 1 380 ? 42.847 10.185 56.346 1.00 53.07 360 ALA A CA 1
ATOM 2641 C C . ALA A 1 380 ? 43.721 11.449 56.492 1.00 54.76 360 ALA A C 1
ATOM 2642 O O . ALA A 1 380 ? 44.599 11.502 57.364 1.00 55.31 360 ALA A O 1
ATOM 2644 N N . HIS A 1 381 ? 43.495 12.458 55.643 1.00 46.39 361 HIS A N 1
ATOM 2645 C CA . HIS A 1 381 ? 44.220 13.719 55.749 1.00 44.35 361 HIS A CA 1
ATOM 2646 C C . HIS A 1 381 ? 43.512 14.659 56.719 1.00 37.65 361 HIS A C 1
ATOM 2647 O O . HIS A 1 381 ? 42.423 14.375 57.216 1.00 39.15 361 HIS A O 1
ATOM 2654 N N . GLU A 1 382 ? 44.129 15.806 56.975 1.00 28.18 362 GLU A N 1
ATOM 2655 C CA . GLU A 1 382 ? 43.641 16.745 57.978 1.00 33.28 362 GLU A CA 1
ATOM 2656 C C . GLU A 1 382 ? 43.773 18.166 57.454 1.00 29.86 362 GLU A C 1
ATOM 2657 O O . GLU A 1 382 ? 44.498 18.423 56.492 1.00 28.48 362 GLU A O 1
ATOM 2663 N N . ALA A 1 383 ? 43.106 19.099 58.126 1.00 24.65 363 ALA A N 1
ATOM 2664 C CA . ALA A 1 383 ? 43.265 20.523 57.842 1.00 24.91 363 ALA A CA 1
ATOM 2665 C C . ALA A 1 383 ? 44.638 20.994 58.327 1.00 25.52 363 ALA A C 1
ATOM 2666 O O . ALA A 1 383 ? 45.463 20.203 58.791 1.00 27.90 363 ALA A O 1
ATOM 2668 N N . ILE A 1 384 ? 44.896 22.304 58.235 1.00 24.50 364 ILE A N 1
ATOM 2669 C CA . ILE A 1 384 ? 46.128 22.914 58.735 1.00 23.13 364 ILE A CA 1
ATOM 2670 C C . ILE A 1 384 ? 45.810 23.486 60.109 1.00 25.91 364 ILE A C 1
ATOM 2671 O O . ILE A 1 384 ? 45.042 24.448 60.212 1.00 26.95 364 ILE A O 1
ATOM 2676 N N . ARG A 1 385 ? 46.424 22.927 61.153 1.00 27.46 365 ARG A N 1
ATOM 2677 C CA . ARG A 1 385 ? 46.136 23.245 62.548 1.00 28.59 365 ARG A CA 1
ATOM 2678 C C . ARG A 1 385 ? 47.423 23.227 63.340 1.00 25.95 365 ARG A C 1
ATOM 2679 O O . ARG A 1 385 ? 48.423 22.639 62.907 1.00 22.33 365 ARG A O 1
ATOM 2687 N N . PRO A 1 386 ? 47.448 23.852 64.515 1.00 28.03 366 PRO A N 1
ATOM 2688 C CA . PRO A 1 386 ? 48.577 23.637 65.425 1.00 26.88 366 PRO A CA 1
ATOM 2689 C C . PRO A 1 386 ? 48.717 22.151 65.728 1.00 30.53 366 PRO A C 1
ATOM 2690 O O . PRO A 1 386 ? 47.727 21.413 65.789 1.00 30.96 366 PRO A O 1
ATOM 2694 N N . SER A 1 387 ? 49.960 21.690 65.857 1.00 29.49 367 SER A N 1
ATOM 2695 C CA . SER A 1 387 ? 50.131 20.301 66.272 1.00 30.10 367 SER A CA 1
ATOM 2696 C C . SER A 1 387 ? 49.810 20.135 67.758 1.00 31.74 367 SER A C 1
ATOM 2697 O O . SER A 1 387 ? 49.348 19.067 68.175 1.00 27.12 367 SER A O 1
ATOM 2700 N N . ASN A 1 388 ? 50.024 21.187 68.553 1.00 30.41 368 ASN A N 1
ATOM 2701 C CA . ASN A 1 388 ? 49.703 21.222 69.980 1.00 34.82 368 ASN A CA 1
ATOM 2702 C C . ASN A 1 388 ? 49.022 22.556 70.273 1.00 33.91 368 ASN A C 1
ATOM 2703 O O . ASN A 1 388 ? 49.688 23.597 70.296 1.00 32.03 368 ASN A O 1
ATOM 2708 N N . VAL A 1 389 ? 47.704 22.527 70.517 1.00 34.29 369 VAL A N 1
ATOM 2709 C CA . VAL A 1 389 ? 46.972 23.766 70.788 1.00 36.03 369 VAL A CA 1
ATOM 2710 C C . VAL A 1 389 ? 47.512 24.472 72.020 1.00 36.78 369 VAL A C 1
ATOM 2711 O O . VAL A 1 389 ? 47.400 25.697 72.135 1.00 35.38 369 VAL A O 1
ATOM 2715 N N . ASN A 1 390 ? 48.107 23.731 72.958 1.00 37.38 370 ASN A N 1
ATOM 2716 C CA . ASN A 1 390 ? 48.627 24.391 74.147 1.00 36.65 370 ASN A CA 1
ATOM 2717 C C . ASN A 1 390 ? 49.869 25.217 73.856 1.00 42.41 370 ASN A C 1
ATOM 2718 O O . ASN A 1 390 ? 50.262 26.026 74.701 1.00 44.67 370 ASN A O 1
ATOM 2723 N N . HIS A 1 391 ? 50.481 25.060 72.679 1.00 38.65 371 HIS A N 1
ATOM 2724 C CA . HIS A 1 391 ? 51.496 26.001 72.201 1.00 40.16 371 HIS A CA 1
ATOM 2725 C C . HIS A 1 391 ? 50.782 27.259 71.708 1.00 45.84 371 HIS A C 1
ATOM 2726 O O . HIS A 1 391 ? 50.674 27.529 70.507 1.00 43.69 371 HIS A O 1
ATOM 2733 N N . THR A 1 392 ? 50.269 28.029 72.667 1.00 41.06 372 THR A N 1
ATOM 2734 C CA . THR A 1 392 ? 49.634 29.284 72.321 1.00 41.39 372 THR A CA 1
ATOM 2735 C C . THR A 1 392 ? 50.619 30.146 71.533 1.00 41.64 372 THR A C 1
ATOM 2736 O O . THR A 1 392 ? 51.837 30.009 71.691 1.00 45.79 372 THR A O 1
ATOM 2740 N N . PRO A 1 393 ? 50.125 31.010 70.641 1.00 39.96 373 PRO A N 1
ATOM 2741 C CA . PRO A 1 393 ? 51.028 31.988 70.007 1.00 39.34 373 PRO A CA 1
ATOM 2742 C C . PRO A 1 393 ? 51.839 32.768 71.020 1.00 40.63 373 PRO A C 1
ATOM 2743 O O . PRO A 1 393 ? 53.041 32.991 70.821 1.00 41.38 373 PRO A O 1
ATOM 2747 N N . GLU A 1 394 ? 51.204 33.177 72.119 1.00 44.08 374 GLU A N 1
ATOM 2748 C CA . GLU A 1 394 ? 51.898 33.936 73.155 1.00 46.90 374 GLU A CA 1
ATOM 2749 C C . GLU A 1 394 ? 53.082 33.153 73.721 1.00 47.04 374 GLU A C 1
ATOM 2750 O O . GLU A 1 394 ? 54.196 33.683 73.828 1.00 42.95 374 GLU A O 1
ATOM 2756 N N . SER A 1 395 ? 52.868 31.876 74.062 1.00 44.50 375 SER A N 1
ATOM 2757 C CA . SER A 1 395 ? 53.914 31.106 74.734 1.00 41.63 375 SER A CA 1
ATOM 2758 C C . SER A 1 395 ? 55.158 30.956 73.860 1.00 41.79 375 SER A C 1
ATOM 2759 O O . SER A 1 395 ? 56.276 31.238 74.306 1.00 41.16 375 SER A O 1
ATOM 2762 N N . ILE A 1 396 ? 54.993 30.534 72.600 1.00 45.08 376 ILE A N 1
ATOM 2763 C CA . ILE A 1 396 ? 56.163 30.249 71.762 1.00 41.55 376 ILE A CA 1
ATOM 2764 C C . ILE A 1 396 ? 56.653 31.471 70.994 1.00 38.21 376 ILE A C 1
ATOM 2765 O O . ILE A 1 396 ? 57.602 31.356 70.205 1.00 39.23 376 ILE A O 1
ATOM 2770 N N . ALA A 1 397 ? 56.062 32.644 71.227 1.00 36.61 377 ALA A N 1
ATOM 2771 C CA . ALA A 1 397 ? 56.445 33.841 70.490 1.00 30.54 377 ALA A CA 1
ATOM 2772 C C . ALA A 1 397 ? 57.946 34.053 70.508 1.00 36.26 377 ALA A C 1
ATOM 2773 O O . ALA A 1 397 ? 58.542 34.434 69.494 1.00 36.14 377 ALA A O 1
ATOM 2775 N N . LYS A 1 398 ? 58.582 33.788 71.645 1.00 32.84 378 LYS A N 1
ATOM 2776 C CA . LYS A 1 398 ? 60.004 34.065 71.752 1.00 36.50 378 LYS A CA 1
ATOM 2777 C C . LYS A 1 398 ? 60.848 33.168 70.850 1.00 35.27 378 LYS A C 1
ATOM 2778 O O . LYS A 1 398 ? 61.987 33.529 70.531 1.00 38.20 378 LYS A O 1
ATOM 2784 N N . TYR A 1 399 ? 60.324 32.022 70.415 1.00 36.77 379 TYR A N 1
ATOM 2785 C CA . TYR A 1 399 ? 61.090 31.124 69.552 1.00 39.26 379 TYR A CA 1
ATOM 2786 C C . TYR A 1 399 ? 60.866 31.353 68.053 1.00 39.01 379 TYR A C 1
ATOM 2787 O O . TYR A 1 399 ? 61.548 30.708 67.249 1.00 34.43 379 TYR A O 1
ATOM 2796 N N . LEU A 1 400 ? 59.957 32.250 67.652 1.00 38.59 380 LEU A N 1
ATOM 2797 C CA . LEU A 1 400 ? 59.602 32.457 66.247 1.00 35.58 380 LEU A CA 1
ATOM 2798 C C . LEU A 1 400 ? 60.037 33.836 65.776 1.00 36.64 380 LEU A C 1
ATOM 2799 O O . LEU A 1 400 ? 59.962 34.804 66.540 1.00 35.80 380 LEU A O 1
ATOM 2804 N N . ASP A 1 401 ? 60.455 33.938 64.507 1.00 38.18 381 ASP A N 1
ATOM 2805 C CA . ASP A 1 401 ? 60.641 35.261 63.913 1.00 35.93 381 ASP A CA 1
ATOM 2806 C C . ASP A 1 401 ? 59.269 35.889 63.630 1.00 35.82 381 ASP A C 1
ATOM 2807 O O . ASP A 1 401 ? 58.217 35.265 63.829 1.00 35.95 381 ASP A O 1
ATOM 2812 N N . LYS A 1 402 ? 59.270 37.149 63.181 1.00 35.40 382 LYS A N 1
ATOM 2813 C CA . LYS A 1 402 ? 58.005 37.877 63.090 1.00 35.83 382 LYS A CA 1
ATOM 2814 C C . LYS A 1 402 ? 57.062 37.215 62.092 1.00 36.96 382 LYS A C 1
ATOM 2815 O O . LYS A 1 402 ? 55.862 37.083 62.355 1.00 37.65 382 LYS A O 1
ATOM 2821 N N . ASP A 1 403 ? 57.595 36.747 60.962 1.00 35.84 383 ASP A N 1
ATOM 2822 C CA . ASP A 1 403 ? 56.731 36.170 59.943 1.00 34.15 383 ASP A CA 1
ATOM 2823 C C . ASP A 1 403 ? 56.148 34.845 60.401 1.00 31.44 383 ASP A C 1
ATOM 2824 O O . ASP A 1 403 ? 54.951 34.599 60.224 1.00 26.77 383 ASP A O 1
ATOM 2829 N N . GLN A 1 404 ? 56.976 33.976 60.991 1.00 32.69 384 GLN A N 1
ATOM 2830 C CA . GLN A 1 404 ? 56.457 32.723 61.533 1.00 28.95 384 GLN A CA 1
ATOM 2831 C C . GLN A 1 404 ? 55.440 32.991 62.627 1.00 32.09 384 GLN A C 1
ATOM 2832 O O . GLN A 1 404 ? 54.472 32.237 62.783 1.00 28.31 384 GLN A O 1
ATOM 2838 N N . LEU A 1 405 ? 55.634 34.069 63.384 1.00 31.58 385 LEU A N 1
ATOM 2839 C CA . LEU A 1 405 ? 54.677 34.399 64.425 1.00 33.20 385 LEU A CA 1
ATOM 2840 C C . LEU A 1 405 ? 53.331 34.776 63.817 1.00 32.27 385 LEU A C 1
ATOM 2841 O O . LEU A 1 405 ? 52.284 34.305 64.277 1.00 32.21 385 LEU A O 1
ATOM 2846 N N . LYS A 1 406 ? 53.335 35.584 62.753 1.00 31.91 386 LYS A N 1
ATOM 2847 C CA . LYS A 1 406 ? 52.072 35.960 62.124 1.00 28.88 386 LYS A CA 1
ATOM 2848 C C . LYS A 1 406 ? 51.351 34.738 61.579 1.00 28.23 386 LYS A C 1
ATOM 2849 O O . LYS A 1 406 ? 50.190 34.493 61.910 1.00 26.47 386 LYS A O 1
ATOM 2855 N N . LEU A 1 407 ? 52.031 33.937 60.760 1.00 26.47 387 LEU A N 1
ATOM 2856 C CA . LEU A 1 407 ? 51.338 32.807 60.153 1.00 26.41 387 LEU A CA 1
ATOM 2857 C C . LEU A 1 407 ? 50.854 31.826 61.213 1.00 25.09 387 LEU A C 1
ATOM 2858 O O . LEU A 1 407 ? 49.726 31.320 61.128 1.00 22.13 387 LEU A O 1
ATOM 2863 N N . TYR A 1 408 ? 51.677 31.559 62.234 1.00 25.75 388 TYR A N 1
ATOM 2864 C CA . TYR A 1 408 ? 51.231 30.656 63.291 1.00 24.24 388 TYR A CA 1
ATOM 2865 C C . TYR A 1 408 ? 50.048 31.255 64.044 1.00 24.02 388 TYR A C 1
ATOM 2866 O O . TYR A 1 408 ? 49.059 30.564 64.315 1.00 23.49 388 TYR A O 1
ATOM 2875 N N . THR A 1 409 ? 50.117 32.547 64.367 1.00 27.06 389 THR A N 1
ATOM 2876 C CA . THR A 1 409 ? 48.979 33.194 65.009 1.00 26.94 389 THR A CA 1
ATOM 2877 C C . THR A 1 409 ? 47.725 33.042 64.163 1.00 28.86 389 THR A C 1
ATOM 2878 O O . THR A 1 409 ? 46.649 32.746 64.692 1.00 28.08 389 THR A O 1
ATOM 2882 N N . LEU A 1 410 ? 47.855 33.203 62.837 1.00 25.59 390 LEU A N 1
ATOM 2883 C CA . LEU A 1 410 ? 46.700 33.057 61.954 1.00 24.24 390 LEU A CA 1
ATOM 2884 C C . LEU A 1 410 ? 46.149 31.647 62.031 1.00 23.89 390 LEU A C 1
ATOM 2885 O O . LEU A 1 410 ? 44.936 31.437 62.144 1.00 24.17 390 LEU A O 1
ATOM 2890 N N . ILE A 1 411 ? 47.043 30.662 61.984 1.00 21.00 391 ILE A N 1
ATOM 2891 C CA . ILE A 1 411 ? 46.629 29.262 61.959 1.00 23.21 391 ILE A CA 1
ATOM 2892 C C . ILE A 1 411 ? 46.074 28.842 63.319 1.00 29.09 391 ILE A C 1
ATOM 2893 O O . ILE A 1 411 ? 45.115 28.062 63.402 1.00 27.41 391 ILE A O 1
ATOM 2898 N N . TRP A 1 412 ? 46.660 29.353 64.405 1.00 27.11 392 TRP A N 1
ATOM 2899 C CA . TRP A 1 412 ? 46.161 29.012 65.735 1.00 30.79 392 TRP A CA 1
ATOM 2900 C C . TRP A 1 412 ? 44.754 29.569 65.941 1.00 27.84 392 TRP A C 1
ATOM 2901 O O . TRP A 1 412 ? 43.815 28.826 66.257 1.00 26.91 392 TRP A O 1
ATOM 2912 N N . ASN A 1 413 ? 44.591 30.879 65.739 1.00 31.69 393 ASN A N 1
ATOM 2913 C CA . ASN A 1 413 ? 43.281 31.515 65.863 1.00 32.62 393 ASN A CA 1
ATOM 2914 C C . ASN A 1 413 ? 42.228 30.801 65.034 1.00 32.81 393 ASN A C 1
ATOM 2915 O O . ASN A 1 413 ? 41.134 30.494 65.523 1.00 35.37 393 ASN A O 1
ATOM 2920 N N . ARG A 1 414 ? 42.532 30.528 63.767 1.00 30.94 394 ARG A N 1
ATOM 2921 C CA . ARG A 1 414 ? 41.516 29.931 62.912 1.00 30.10 394 ARG A CA 1
ATOM 2922 C C . ARG A 1 414 ? 41.137 28.532 63.387 1.00 30.07 394 ARG A C 1
ATOM 2923 O O . ARG A 1 414 ? 39.958 28.166 63.378 1.00 30.98 394 ARG A O 1
ATOM 2931 N N . PHE A 1 415 ? 42.117 27.731 63.807 1.00 28.59 395 PHE A N 1
ATOM 2932 C CA . PHE A 1 415 ? 41.790 26.371 64.211 1.00 26.08 395 PHE A CA 1
ATOM 2933 C C . PHE A 1 415 ? 40.997 26.365 65.513 1.00 29.11 395 PHE A C 1
ATOM 2934 O O . PHE A 1 415 ? 40.071 25.561 65.678 1.00 27.76 395 PHE A O 1
ATOM 2942 N N . VAL A 1 416 ? 41.357 27.234 66.457 1.00 29.78 396 VAL A N 1
ATOM 2943 C CA . VAL A 1 416 ? 40.610 27.287 67.711 1.00 31.26 396 VAL A CA 1
ATOM 2944 C C . VAL A 1 416 ? 39.188 27.773 67.458 1.00 35.08 396 VAL A C 1
ATOM 2945 O O . VAL A 1 416 ? 38.217 27.082 67.796 1.00 35.10 396 VAL A O 1
ATOM 2949 N N . ALA A 1 417 ? 39.045 28.950 66.830 1.00 35.32 397 ALA A N 1
ATOM 2950 C CA . ALA A 1 417 ? 37.738 29.436 66.383 1.00 38.80 397 ALA A CA 1
ATOM 2951 C C . ALA A 1 417 ? 36.907 28.331 65.748 1.00 34.47 397 ALA A C 1
ATOM 2952 O O . ALA A 1 417 ? 35.751 28.119 66.120 1.00 37.76 397 ALA A O 1
ATOM 2954 N N . SER A 1 418 ? 37.496 27.583 64.814 1.00 31.79 398 SER A N 1
ATOM 2955 C CA . SER A 1 418 ? 36.746 26.529 64.136 1.00 34.25 398 SER A CA 1
ATOM 2956 C C . SER A 1 418 ? 36.245 25.447 65.084 1.00 34.39 398 SER A C 1
ATOM 2957 O O . SER A 1 418 ? 35.383 24.650 64.689 1.00 37.13 398 SER A O 1
ATOM 2960 N N . GLN A 1 419 ? 36.790 25.362 66.300 1.00 36.41 399 GLN A N 1
ATOM 2961 C CA . GLN A 1 419 ? 36.336 24.390 67.289 1.00 41.30 399 GLN A CA 1
ATOM 2962 C C . GLN A 1 419 ? 35.394 25.011 68.317 1.00 45.64 399 GLN A C 1
ATOM 2963 O O . GLN A 1 419 ? 35.213 24.449 69.405 1.00 47.97 399 GLN A O 1
ATOM 2969 N N . MET A 1 420 ? 34.796 26.158 67.999 1.00 42.48 400 MET A N 1
ATOM 2970 C CA . MET A 1 420 ? 33.968 26.895 68.937 1.00 41.62 400 MET A CA 1
ATOM 2971 C C . MET A 1 420 ? 32.543 27.010 68.414 1.00 46.38 400 MET A C 1
ATOM 2972 O O . MET A 1 420 ? 32.229 26.579 67.297 1.00 45.51 400 MET A O 1
ATOM 2977 N N . THR A 1 421 ? 31.678 27.581 69.259 1.00 46.78 401 THR A N 1
ATOM 2978 C CA . THR A 1 421 ? 30.254 27.698 68.967 1.00 44.82 401 THR A CA 1
ATOM 2979 C C . THR A 1 421 ? 29.950 29.009 68.258 1.00 40.47 401 THR A C 1
ATOM 2980 O O . THR A 1 421 ? 30.734 29.965 68.286 1.00 38.63 401 THR A O 1
ATOM 2984 N N . ALA A 1 422 ? 28.772 29.044 67.642 1.00 40.37 402 ALA A N 1
ATOM 2985 C CA . ALA A 1 422 ? 28.377 30.186 66.835 1.00 42.60 402 ALA A CA 1
ATOM 2986 C C . ALA A 1 422 ? 28.278 31.449 67.678 1.00 40.97 402 ALA A C 1
ATOM 2987 O O . ALA A 1 422 ? 27.842 31.422 68.830 1.00 46.98 402 ALA A O 1
ATOM 2989 N N . ALA A 1 423 ? 28.719 32.561 67.106 1.00 41.68 403 ALA A N 1
ATOM 2990 C CA . ALA A 1 423 ? 28.354 33.842 67.666 1.00 39.68 403 ALA A CA 1
ATOM 2991 C C . ALA A 1 423 ? 26.861 34.070 67.451 1.00 46.39 403 ALA A C 1
ATOM 2992 O O . ALA A 1 423 ? 26.218 33.406 66.631 1.00 42.61 403 ALA A O 1
ATOM 2994 N N . VAL A 1 424 ? 26.302 35.004 68.218 1.00 49.77 404 VAL A N 1
ATOM 2995 C CA . VAL A 1 424 ? 24.886 35.343 68.125 1.00 46.64 404 VAL A CA 1
ATOM 2996 C C . VAL A 1 424 ? 24.725 36.850 68.294 1.00 48.79 404 VAL A C 1
ATOM 2997 O O . VAL A 1 424 ? 25.368 37.468 69.152 1.00 44.03 404 VAL A O 1
ATOM 3001 N N . PHE A 1 425 ? 23.891 37.445 67.448 1.00 45.66 405 PHE A N 1
ATOM 3002 C CA . PHE A 1 425 ? 23.694 38.881 67.421 1.00 50.25 405 PHE A CA 1
ATOM 3003 C C . PHE A 1 425 ? 22.226 39.203 67.661 1.00 51.24 405 PHE A C 1
ATOM 3004 O O . PHE A 1 425 ? 21.340 38.376 67.439 1.00 52.64 405 PHE A O 1
ATOM 3012 N N . ASP A 1 426 ? 21.976 40.421 68.115 1.00 51.51 406 ASP A N 1
ATOM 3013 C CA . ASP A 1 426 ? 20.623 40.914 68.323 1.00 55.31 406 ASP A CA 1
ATOM 3014 C C . ASP A 1 426 ? 20.359 41.977 67.280 1.00 55.24 406 ASP A C 1
ATOM 3015 O O . ASP A 1 426 ? 20.879 43.097 67.385 1.00 53.40 406 ASP A O 1
ATOM 3020 N N . THR A 1 427 ? 19.538 41.636 66.289 1.00 54.61 407 THR A N 1
ATOM 3021 C CA . THR A 1 427 ? 19.265 42.616 65.249 1.00 57.49 407 THR A CA 1
ATOM 3022 C C . THR A 1 427 ? 18.031 43.445 65.595 1.00 55.58 407 THR A C 1
ATOM 3023 O O . THR A 1 427 ? 17.160 43.028 66.367 1.00 58.99 407 THR A O 1
ATOM 3027 N N . VAL A 1 428 ? 17.995 44.659 65.046 1.00 52.52 408 VAL A N 1
ATOM 3028 C CA . VAL A 1 428 ? 16.777 45.455 65.001 1.00 54.19 408 VAL A CA 1
ATOM 3029 C C . VAL A 1 428 ? 16.775 46.259 63.708 1.00 52.34 408 VAL A C 1
ATOM 3030 O O . VAL A 1 428 ? 17.679 47.073 63.474 1.00 51.48 408 VAL A O 1
ATOM 3034 N N . LYS A 1 429 ? 15.760 46.050 62.873 1.00 45.61 409 LYS A N 1
ATOM 3035 C CA . LYS A 1 429 ? 15.512 46.895 61.714 1.00 44.99 409 LYS A CA 1
ATOM 3036 C C . LYS A 1 429 ? 14.287 47.757 61.991 1.00 40.85 409 LYS A C 1
ATOM 3037 O O . LYS A 1 429 ? 13.223 47.231 62.336 1.00 38.51 409 LYS A O 1
ATOM 3043 N N . VAL A 1 430 ? 14.431 49.072 61.828 1.00 40.05 410 VAL A N 1
ATOM 3044 C CA . VAL A 1 430 ? 13.383 50.037 62.172 1.00 42.01 410 VAL A CA 1
ATOM 3045 C C . VAL A 1 430 ? 13.058 50.902 60.955 1.00 40.18 410 VAL A C 1
ATOM 3046 O O . VAL A 1 430 ? 13.943 51.588 60.430 1.00 36.22 410 VAL A O 1
ATOM 3050 N N . ASN A 1 431 ? 11.791 50.879 60.511 1.00 36.84 411 ASN A N 1
ATOM 3051 C CA . ASN A 1 431 ? 11.322 51.749 59.430 1.00 30.19 411 ASN A CA 1
ATOM 3052 C C . ASN A 1 431 ? 10.794 53.060 60.020 1.00 36.75 411 ASN A C 1
ATOM 3053 O O . ASN A 1 431 ? 9.874 53.042 60.849 1.00 39.41 411 ASN A O 1
ATOM 3058 N N . LEU A 1 432 ? 11.367 54.195 59.590 1.00 28.70 412 LEU A N 1
ATOM 3059 C CA . LEU A 1 432 ? 10.899 55.537 59.945 1.00 31.67 412 LEU A CA 1
ATOM 3060 C C . LEU A 1 432 ? 10.348 56.207 58.693 1.00 32.77 412 LEU A C 1
ATOM 3061 O O . LEU A 1 432 ? 11.107 56.511 57.766 1.00 30.12 412 LEU A O 1
ATOM 3066 N N . THR A 1 433 ? 9.044 56.467 58.672 1.00 29.67 413 THR A N 1
ATOM 3067 C CA . THR A 1 433 ? 8.397 57.032 57.496 1.00 32.47 413 THR A CA 1
ATOM 3068 C C . THR A 1 433 ? 7.790 58.389 57.819 1.00 37.14 413 THR A C 1
ATOM 3069 O O . THR A 1 433 ? 7.214 58.583 58.897 1.00 38.43 413 THR A O 1
ATOM 3073 N N . GLN A 1 434 ? 7.938 59.334 56.890 1.00 31.02 414 GLN A N 1
ATOM 3074 C CA . GLN A 1 434 ? 7.098 60.527 56.861 1.00 34.96 414 GLN A CA 1
ATOM 3075 C C . GLN A 1 434 ? 6.724 60.841 55.421 1.00 32.75 414 GLN A C 1
ATOM 3076 O O . GLN A 1 434 ? 7.598 60.891 54.552 1.00 27.56 414 GLN A O 1
ATOM 3082 N N . ASN A 1 435 ? 5.430 61.034 55.164 1.00 31.42 415 ASN A N 1
ATOM 3083 C CA . ASN A 1 435 ? 4.978 61.557 53.879 1.00 29.59 415 ASN A CA 1
ATOM 3084 C C . ASN A 1 435 ? 5.484 60.698 52.724 1.00 26.31 415 ASN A C 1
ATOM 3085 O O . ASN A 1 435 ? 5.788 61.205 51.642 1.00 27.51 415 ASN A O 1
ATOM 3090 N N . GLY A 1 436 ? 5.579 59.387 52.949 1.00 24.06 416 GLY A N 1
ATOM 3091 C CA . GLY A 1 436 ? 6.038 58.462 51.935 1.00 25.63 416 GLY A CA 1
ATOM 3092 C C . GLY A 1 436 ? 7.542 58.279 51.871 1.00 26.59 416 GLY A C 1
ATOM 3093 O O . GLY A 1 436 ? 8.010 57.365 51.180 1.00 29.54 416 GLY A O 1
ATOM 3094 N N . VAL A 1 437 ? 8.307 59.122 52.559 1.00 23.55 417 VAL A N 1
ATOM 3095 C CA . VAL A 1 437 ? 9.761 59.000 52.620 1.00 25.86 417 VAL A CA 1
ATOM 3096 C C . VAL A 1 437 ? 10.112 57.959 53.674 1.00 30.81 417 VAL A C 1
ATOM 3097 O O . VAL A 1 437 ? 9.608 58.015 54.802 1.00 32.87 417 VAL A O 1
ATOM 3101 N N . LEU A 1 438 ? 10.973 57.001 53.317 1.00 28.35 418 LEU A N 1
ATOM 3102 C CA . LEU A 1 438 ? 11.341 55.915 54.223 1.00 24.91 418 LEU A CA 1
ATOM 3103 C C . LEU A 1 438 ? 12.836 55.953 54.517 1.00 24.90 418 LEU A C 1
ATOM 3104 O O . LEU A 1 438 ? 13.659 55.893 53.594 1.00 18.53 418 LEU A O 1
ATOM 3109 N N . PHE A 1 439 ? 13.174 56.077 55.796 1.00 23.42 419 PHE A N 1
ATOM 3110 C CA . PHE A 1 439 ? 14.517 55.846 56.308 1.00 23.31 419 PHE A CA 1
ATOM 3111 C C . PHE A 1 439 ? 14.510 54.539 57.079 1.00 27.53 419 PHE A C 1
ATOM 3112 O O . PHE A 1 439 ? 13.513 54.205 57.730 1.00 25.23 419 PHE A O 1
ATOM 3120 N N . ILE A 1 440 ? 15.618 53.801 56.992 1.00 21.40 420 ILE A N 1
ATOM 3121 C CA . ILE A 1 440 ? 15.793 52.522 57.673 1.00 22.13 420 ILE A CA 1
ATOM 3122 C C . ILE A 1 440 ? 16.939 52.677 58.656 1.00 32.91 420 ILE A C 1
ATOM 3123 O O . ILE A 1 440 ? 18.051 53.057 58.266 1.00 29.17 420 ILE A O 1
ATOM 3128 N N . ALA A 1 441 ? 16.671 52.392 59.921 1.00 35.14 421 ALA A N 1
ATOM 3129 C CA . ALA A 1 441 ? 17.706 52.313 60.940 1.00 40.19 421 ALA A CA 1
ATOM 3130 C C . ALA A 1 441 ? 18.055 50.852 61.203 1.00 38.44 421 ALA A C 1
ATOM 3131 O O . ALA A 1 441 ? 17.184 49.971 61.193 1.00 36.74 421 ALA A O 1
ATOM 3133 N N . ASN A 1 442 ? 19.333 50.596 61.429 1.00 38.13 422 ASN A N 1
ATOM 3134 C CA . ASN A 1 442 ? 19.787 49.257 61.762 1.00 41.68 422 ASN A CA 1
ATOM 3135 C C . ASN A 1 442 ? 20.630 49.305 63.030 1.00 41.17 422 ASN A C 1
ATOM 3136 O O . ASN A 1 442 ? 21.405 50.245 63.243 1.00 37.93 422 ASN A O 1
ATOM 3141 N N . GLY A 1 443 ? 20.453 48.294 63.871 1.00 46.72 423 GLY A N 1
ATOM 3142 C CA . GLY A 1 443 ? 21.191 48.198 65.115 1.00 47.91 423 GLY A CA 1
ATOM 3143 C C . GLY A 1 443 ? 21.582 46.761 65.381 1.00 54.39 423 GLY A C 1
ATOM 3144 O O . GLY A 1 443 ? 20.878 45.820 64.997 1.00 50.54 423 GLY A O 1
ATOM 3145 N N . SER A 1 444 ? 22.724 46.603 66.049 1.00 54.25 424 SER A N 1
ATOM 3146 C CA . SER A 1 444 ? 23.298 45.286 66.281 1.00 55.70 424 SER A CA 1
ATOM 3147 C C . SER A 1 444 ? 24.138 45.305 67.548 1.00 56.62 424 SER A C 1
ATOM 3148 O O . SER A 1 444 ? 24.839 46.283 67.822 1.00 57.45 424 SER A O 1
ATOM 3151 N N . GLN A 1 445 ? 24.059 44.217 68.312 1.00 52.72 425 GLN A N 1
ATOM 3152 C CA . GLN A 1 445 ? 24.979 43.965 69.413 1.00 56.98 425 GLN A CA 1
ATOM 3153 C C . GLN A 1 445 ? 25.038 42.465 69.636 1.00 54.25 425 GLN A C 1
ATOM 3154 O O . GLN A 1 445 ? 24.123 41.727 69.262 1.00 56.56 425 GLN A O 1
ATOM 3160 N N . ILE A 1 446 ? 26.124 42.019 70.254 1.00 58.60 426 ILE A N 1
ATOM 3161 C CA . ILE A 1 446 ? 26.400 40.594 70.373 1.00 59.38 426 ILE A CA 1
ATOM 3162 C C . ILE A 1 446 ? 25.768 40.068 71.651 1.00 52.44 426 ILE A C 1
ATOM 3163 O O . ILE A 1 446 ? 25.921 40.664 72.727 1.00 58.18 426 ILE A O 1
ATOM 3168 N N . LYS A 1 447 ? 25.043 38.958 71.521 1.00 51.99 427 LYS A N 1
ATOM 3169 C CA . LYS A 1 447 ? 24.470 38.242 72.650 1.00 56.42 427 LYS A CA 1
ATOM 3170 C C . LYS A 1 447 ? 25.363 37.104 73.135 1.00 59.42 427 LYS A C 1
ATOM 3171 O O . LYS A 1 447 ? 25.234 36.678 74.289 1.00 60.03 427 LYS A O 1
ATOM 3177 N N . PHE A 1 448 ? 26.263 36.612 72.282 1.00 58.69 428 PHE A N 1
ATOM 3178 C CA . PHE A 1 448 ? 27.232 35.578 72.644 1.00 53.85 428 PHE A CA 1
ATOM 3179 C C . PHE A 1 448 ? 28.412 35.695 71.691 1.00 55.11 428 PHE A C 1
ATOM 3180 O O . PHE A 1 448 ? 28.228 35.564 70.477 1.00 51.11 428 PHE A O 1
ATOM 3188 N N . LYS A 1 449 ? 29.616 35.931 72.231 1.00 52.45 429 LYS A N 1
ATOM 3189 C CA . LYS A 1 449 ? 30.782 36.109 71.369 1.00 45.71 429 LYS A CA 1
ATOM 3190 C C . LYS A 1 449 ? 31.096 34.853 70.567 1.00 42.29 429 LYS A C 1
ATOM 3191 O O . LYS A 1 449 ? 31.554 34.954 69.424 1.00 46.45 429 LYS A O 1
ATOM 3197 N N . GLY A 1 450 ? 30.835 33.676 71.122 1.00 35.18 430 GLY A N 1
ATOM 3198 C CA . GLY A 1 450 ? 31.086 32.449 70.383 1.00 42.22 430 GLY A CA 1
ATOM 3199 C C . GLY A 1 450 ? 32.540 32.345 69.955 1.00 39.92 430 GLY A C 1
ATOM 3200 O O . GLY A 1 450 ? 33.449 32.802 70.656 1.00 38.50 430 GLY A O 1
ATOM 3201 N N . TYR A 1 451 ? 32.761 31.769 68.765 1.00 36.90 431 TYR A N 1
ATOM 3202 C CA . TYR A 1 451 ? 34.105 31.690 68.196 1.00 40.41 431 TYR A CA 1
ATOM 3203 C C . TYR A 1 451 ? 34.791 33.053 68.123 1.00 43.21 431 TYR A C 1
ATOM 3204 O O . TYR A 1 451 ? 36.026 33.116 68.139 1.00 48.19 431 TYR A O 1
ATOM 3213 N N . MET A 1 452 ? 34.030 34.150 68.038 1.00 38.56 432 MET A N 1
ATOM 3214 C CA . MET A 1 452 ? 34.657 35.462 67.980 1.00 36.59 432 MET A CA 1
ATOM 3215 C C . MET A 1 452 ? 35.395 35.804 69.265 1.00 42.97 432 MET A C 1
ATOM 3216 O O . MET A 1 452 ? 35.976 36.897 69.359 1.00 45.16 432 MET A O 1
ATOM 3221 N N . ALA A 1 453 ? 35.370 34.900 70.253 1.00 46.49 433 ALA A N 1
ATOM 3222 C CA . ALA A 1 453 ? 36.129 35.102 71.478 1.00 46.54 433 ALA A CA 1
ATOM 3223 C C . ALA A 1 453 ? 37.616 35.303 71.195 1.00 47.50 433 ALA A C 1
ATOM 3224 O O . ALA A 1 453 ? 38.261 36.124 71.856 1.00 48.93 433 ALA A O 1
ATOM 3226 N N . VAL A 1 454 ? 38.180 34.586 70.212 1.00 48.92 434 VAL A N 1
ATOM 3227 C CA . VAL A 1 454 ? 39.619 34.701 69.952 1.00 47.62 434 VAL A CA 1
ATOM 3228 C C . VAL A 1 454 ? 40.037 35.998 69.277 1.00 55.02 434 VAL A C 1
ATOM 3229 O O . VAL A 1 454 ? 41.239 36.286 69.223 1.00 54.49 434 VAL A O 1
ATOM 3233 N N . TYR A 1 455 ? 39.098 36.791 68.768 1.00 51.38 435 TYR A N 1
ATOM 3234 C CA . TYR A 1 455 ? 39.465 38.009 68.042 1.00 56.88 435 TYR A CA 1
ATOM 3235 C C . TYR A 1 455 ? 39.010 39.288 68.768 1.00 61.24 435 TYR A C 1
ATOM 3236 O O . TYR A 1 455 ? 39.814 40.179 69.071 1.00 60.39 435 TYR A O 1
ATOM 3245 N N . THR A 1 461 ? 29.687 47.326 66.049 1.00 65.41 441 THR A N 1
ATOM 3246 C CA . THR A 1 461 ? 28.258 47.154 66.315 1.00 63.89 441 THR A CA 1
ATOM 3247 C C . THR A 1 461 ? 27.692 48.251 67.224 1.00 64.04 441 THR A C 1
ATOM 3248 O O . THR A 1 461 ? 28.142 48.416 68.362 1.00 62.17 441 THR A O 1
ATOM 3252 N N . LYS A 1 462 ? 26.705 48.992 66.716 1.00 60.66 442 LYS A N 1
ATOM 3253 C CA . LYS A 1 462 ? 25.955 49.971 67.491 1.00 59.58 442 LYS A CA 1
ATOM 3254 C C . LYS A 1 462 ? 24.523 49.486 67.689 1.00 60.88 442 LYS A C 1
ATOM 3255 O O . LYS A 1 462 ? 23.969 48.772 66.846 1.00 55.97 442 LYS A O 1
ATOM 3261 N N . VAL A 1 463 ? 23.929 49.868 68.819 1.00 61.92 443 VAL A N 1
ATOM 3262 C CA . VAL A 1 463 ? 22.560 49.482 69.128 1.00 59.70 443 VAL A CA 1
ATOM 3263 C C . VAL A 1 463 ? 21.661 50.704 68.978 1.00 55.18 443 VAL A C 1
ATOM 3264 O O . VAL A 1 463 ? 22.084 51.864 69.091 1.00 52.27 443 VAL A O 1
ATOM 3268 N N . LEU A 1 464 ? 20.403 50.424 68.716 1.00 52.40 444 LEU A N 1
ATOM 3269 C CA . LEU A 1 464 ? 19.427 51.462 68.466 1.00 51.21 444 LEU A CA 1
ATOM 3270 C C . LEU A 1 464 ? 18.671 51.806 69.737 1.00 52.86 444 LEU A C 1
ATOM 3271 O O . LEU A 1 464 ? 18.373 50.913 70.541 1.00 42.69 444 LEU A O 1
ATOM 3276 N N . PRO A 1 465 ? 18.382 53.094 69.926 1.00 51.74 445 PRO A N 1
ATOM 3277 C CA . PRO A 1 465 ? 17.390 53.491 70.928 1.00 48.45 445 PRO A CA 1
ATOM 3278 C C . PRO A 1 465 ? 16.118 52.668 70.797 1.00 55.69 445 PRO A C 1
ATOM 3279 O O . PRO A 1 465 ? 15.764 52.202 69.712 1.00 54.03 445 PRO A O 1
ATOM 3283 N N . GLU A 1 466 ? 15.433 52.482 71.923 1.00 55.02 446 GLU A N 1
ATOM 3284 C CA . GLU A 1 466 ? 14.290 51.582 71.951 1.00 56.25 446 GLU A CA 1
ATOM 3285 C C . GLU A 1 466 ? 13.083 52.216 71.267 1.00 54.22 446 GLU A C 1
ATOM 3286 O O . GLU A 1 466 ? 12.841 53.420 71.391 1.00 51.48 446 GLU A O 1
ATOM 3292 N N . MET A 1 467 ? 12.335 51.388 70.524 1.00 58.78 447 MET A N 1
ATOM 3293 C CA . MET A 1 467 ? 11.225 51.829 69.686 1.00 51.02 447 MET A CA 1
ATOM 3294 C C . MET A 1 467 ? 10.208 50.709 69.482 1.00 53.61 447 MET A C 1
ATOM 3295 O O . MET A 1 467 ? 10.557 49.523 69.442 1.00 52.85 447 MET A O 1
ATOM 3300 N N . ILE A 1 468 ? 8.938 51.107 69.334 1.00 50.51 448 ILE A N 1
ATOM 3301 C CA . ILE A 1 468 ? 7.865 50.208 68.918 1.00 49.13 448 ILE A CA 1
ATOM 3302 C C . ILE A 1 468 ? 6.969 50.939 67.925 1.00 47.43 448 ILE A C 1
ATOM 3303 O O . ILE A 1 468 ? 6.960 52.171 67.846 1.00 48.90 448 ILE A O 1
ATOM 3308 N N . LYS A 1 469 ? 6.210 50.151 67.164 1.00 43.36 449 LYS A N 1
ATOM 3309 C CA . LYS A 1 469 ? 5.337 50.692 66.130 1.00 44.83 449 LYS A CA 1
ATOM 3310 C C . LYS A 1 469 ? 4.429 51.763 66.712 1.00 50.78 449 LYS A C 1
ATOM 3311 O O . LYS A 1 469 ? 3.811 51.568 67.763 1.00 51.07 449 LYS A O 1
ATOM 3317 N N . GLY A 1 470 ? 4.384 52.914 66.044 1.00 51.81 450 GLY A N 1
ATOM 3318 C CA . GLY A 1 470 ? 3.520 54.004 66.428 1.00 49.21 450 GLY A CA 1
ATOM 3319 C C . GLY A 1 470 ? 4.205 55.141 67.155 1.00 40.88 450 GLY A C 1
ATOM 3320 O O . GLY A 1 470 ? 3.660 56.252 67.177 1.00 46.43 450 GLY A O 1
ATOM 3321 N N . GLU A 1 471 ? 5.374 54.905 67.750 1.00 45.92 451 GLU A N 1
ATOM 3322 C CA . GLU A 1 471 ? 6.107 56.000 68.376 1.00 49.10 451 GLU A CA 1
ATOM 3323 C C . GLU A 1 471 ? 6.533 57.034 67.323 1.00 48.54 451 GLU A C 1
ATOM 3324 O O . GLU A 1 471 ? 6.370 56.838 66.114 1.00 46.15 451 GLU A O 1
ATOM 3330 N N . THR A 1 472 ? 7.107 58.143 67.794 1.00 41.75 452 THR A N 1
ATOM 3331 C CA . THR A 1 472 ? 7.598 59.193 66.913 1.00 43.26 452 THR A CA 1
ATOM 3332 C C . THR A 1 472 ? 9.021 59.572 67.299 1.00 50.60 452 THR A C 1
ATOM 3333 O O . THR A 1 472 ? 9.357 59.625 68.484 1.00 53.17 452 THR A O 1
ATOM 3337 N N . VAL A 1 473 ? 9.856 59.816 66.285 1.00 46.54 453 VAL A N 1
ATOM 3338 C CA . VAL A 1 473 ? 11.219 60.298 66.459 1.00 49.59 453 VAL A CA 1
ATOM 3339 C C . VAL A 1 473 ? 11.370 61.597 65.668 1.00 45.79 453 VAL A C 1
ATOM 3340 O O . VAL A 1 473 ? 10.560 61.923 64.794 1.00 42.90 453 VAL A O 1
ATOM 3344 N N . LYS A 1 474 ? 12.419 62.349 65.991 1.00 45.22 454 LYS A N 1
ATOM 3345 C CA . LYS A 1 474 ? 12.645 63.665 65.408 1.00 47.06 454 LYS A CA 1
ATOM 3346 C C . LYS A 1 474 ? 13.858 63.640 64.488 1.00 47.90 454 LYS A C 1
ATOM 3347 O O . LYS A 1 474 ? 14.888 63.049 64.821 1.00 50.24 454 LYS A O 1
ATOM 3353 N N . LYS A 1 475 ? 13.736 64.294 63.335 1.00 46.36 455 LYS A N 1
ATOM 3354 C CA . LYS A 1 475 ? 14.808 64.353 62.350 1.00 44.47 455 LYS A CA 1
ATOM 3355 C C . LYS A 1 475 ? 15.708 65.541 62.657 1.00 48.40 455 LYS A C 1
ATOM 3356 O O . LYS A 1 475 ? 15.262 66.693 62.634 1.00 53.86 455 LYS A O 1
ATOM 3362 N N . ILE A 1 476 ? 16.978 65.260 62.919 1.00 49.50 456 ILE A N 1
ATOM 3363 C CA . ILE A 1 476 ? 17.937 66.323 63.199 1.00 47.89 456 ILE A CA 1
ATOM 3364 C C . ILE A 1 476 ? 18.477 66.910 61.907 1.00 46.44 456 ILE A C 1
ATOM 3365 O O . ILE A 1 476 ? 18.504 68.132 61.722 1.00 53.11 456 ILE A O 1
ATOM 3370 N N . SER A 1 477 ? 18.913 66.047 60.997 1.00 50.04 457 SER A N 1
ATOM 3371 C CA . SER A 1 477 ? 19.610 66.462 59.791 1.00 40.71 457 SER A CA 1
ATOM 3372 C C . SER A 1 477 ? 19.680 65.282 58.830 1.00 40.05 457 SER A C 1
ATOM 3373 O O . SER A 1 477 ? 19.548 64.115 59.223 1.00 38.08 457 SER A O 1
ATOM 3376 N N . ALA A 1 478 ? 19.901 65.607 57.567 1.00 34.61 458 ALA A N 1
ATOM 3377 C CA . ALA A 1 478 ? 20.151 64.631 56.522 1.00 36.42 458 ALA A CA 1
ATOM 3378 C C . ALA A 1 478 ? 21.405 65.047 55.769 1.00 38.53 458 ALA A C 1
ATOM 3379 O O . ALA A 1 478 ? 21.631 66.235 55.528 1.00 41.43 458 ALA A O 1
ATOM 3381 N N . ASN A 1 479 ? 22.219 64.068 55.400 1.00 39.38 459 ASN A N 1
ATOM 3382 C CA . ASN A 1 479 ? 23.464 64.331 54.677 1.00 36.98 459 ASN A CA 1
ATOM 3383 C C . ASN A 1 479 ? 23.471 63.585 53.354 1.00 28.38 459 ASN A C 1
ATOM 3384 O O . ASN A 1 479 ? 23.779 62.383 53.319 1.00 28.80 459 ASN A O 1
ATOM 3389 N N . PRO A 1 480 ? 23.147 64.249 52.248 1.00 22.42 460 PRO A N 1
ATOM 3390 C CA . PRO A 1 480 ? 23.301 63.609 50.939 1.00 25.51 460 PRO A CA 1
ATOM 3391 C C . PRO A 1 480 ? 24.767 63.384 50.634 1.00 28.20 460 PRO A C 1
ATOM 3392 O O . PRO A 1 480 ? 25.641 64.123 51.085 1.00 30.13 460 PRO A O 1
ATOM 3396 N N . GLU A 1 481 ? 25.030 62.348 49.853 1.00 25.53 461 GLU A N 1
ATOM 3397 C CA . GLU A 1 481 ? 26.401 61.978 49.555 1.00 24.31 461 GLU A CA 1
ATOM 3398 C C . GLU A 1 481 ? 26.449 61.439 48.132 1.00 25.54 461 GLU A C 1
ATOM 3399 O O . GLU A 1 481 ? 25.581 60.664 47.722 1.00 22.98 461 GLU A O 1
ATOM 3405 N N . GLN A 1 482 ? 27.453 61.882 47.381 1.00 26.55 462 GLN A N 1
ATOM 3406 C CA . GLN A 1 482 ? 27.628 61.509 45.983 1.00 24.97 462 GLN A CA 1
ATOM 3407 C C . GLN A 1 482 ? 28.558 60.310 45.881 1.00 26.88 462 GLN A C 1
ATOM 3408 O O . GLN A 1 482 ? 29.605 60.264 46.535 1.00 25.06 462 GLN A O 1
ATOM 3414 N N . HIS A 1 483 ? 28.172 59.341 45.059 1.00 20.85 463 HIS A N 1
ATOM 3415 C CA . HIS A 1 483 ? 28.998 58.174 44.808 1.00 22.63 463 HIS A CA 1
ATOM 3416 C C . HIS A 1 483 ? 29.063 57.940 43.312 1.00 23.65 463 HIS A C 1
ATOM 3417 O O . HIS A 1 483 ? 28.305 58.543 42.539 1.00 19.15 463 HIS A O 1
ATOM 3424 N N . PHE A 1 484 ? 29.972 57.037 42.922 1.00 18.23 464 PHE A N 1
ATOM 3425 C CA . PHE A 1 484 ? 30.045 56.505 41.567 1.00 19.47 464 PHE A CA 1
ATOM 3426 C C . PHE A 1 484 ? 30.194 54.990 41.619 1.00 22.81 464 PHE A C 1
ATOM 3427 O O . PHE A 1 484 ? 30.905 54.461 42.481 1.00 22.74 464 PHE A O 1
ATOM 3435 N N . THR A 1 485 ? 29.487 54.295 40.718 1.00 20.80 465 THR A N 1
ATOM 3436 C CA . THR A 1 485 ? 29.597 52.843 40.642 1.00 21.47 465 THR A CA 1
ATOM 3437 C C . THR A 1 485 ? 31.011 52.425 40.225 1.00 20.23 465 THR A C 1
ATOM 3438 O O . THR A 1 485 ? 31.764 53.182 39.600 1.00 20.05 465 THR A O 1
ATOM 3442 N N . GLN A 1 486 ? 31.372 51.197 40.568 1.00 18.47 466 GLN A N 1
ATOM 3443 C CA . GLN A 1 486 ? 32.699 50.731 40.210 1.00 21.01 466 GLN A CA 1
ATOM 3444 C C . GLN A 1 486 ? 32.600 49.429 39.442 1.00 20.00 466 GLN A C 1
ATOM 3445 O O . GLN A 1 486 ? 31.652 48.665 39.631 1.00 22.64 466 GLN A O 1
ATOM 3451 N N . PRO A 1 487 ? 33.564 49.159 38.568 1.00 20.80 467 PRO A N 1
ATOM 3452 C CA . PRO A 1 487 ? 33.581 47.895 37.822 1.00 21.66 467 PRO A CA 1
ATOM 3453 C C . PRO A 1 487 ? 33.824 46.717 38.748 1.00 21.98 467 PRO A C 1
ATOM 3454 O O . PRO A 1 487 ? 34.176 46.911 39.922 1.00 19.81 467 PRO A O 1
ATOM 3458 N N . PRO A 1 488 ? 33.654 45.482 38.263 1.00 21.34 468 PRO A N 1
ATOM 3459 C CA . PRO A 1 488 ? 34.094 44.321 39.045 1.00 20.73 468 PRO A CA 1
ATOM 3460 C C . PRO A 1 488 ? 35.535 44.495 39.495 1.00 18.41 468 PRO A C 1
ATOM 3461 O O . PRO A 1 488 ? 36.369 45.007 38.751 1.00 17.93 468 PRO A O 1
ATOM 3465 N N . ALA A 1 489 ? 35.821 44.070 40.728 1.00 20.74 469 ALA A N 1
ATOM 3466 C CA . ALA A 1 489 ? 37.181 44.117 41.251 1.00 21.91 469 ALA A CA 1
ATOM 3467 C C . ALA A 1 489 ? 38.124 43.204 40.474 1.00 17.88 469 ALA A C 1
ATOM 3468 O O . ALA A 1 489 ? 37.754 42.120 40.004 1.00 16.19 469 ALA A O 1
ATOM 3470 N N . ARG A 1 490 ? 39.366 43.658 40.350 1.00 19.06 470 ARG A N 1
ATOM 3471 C CA . ARG A 1 490 ? 40.426 42.796 39.861 1.00 17.47 470 ARG A CA 1
ATOM 3472 C C . ARG A 1 490 ? 40.606 41.624 40.815 1.00 19.61 470 ARG A C 1
ATOM 3473 O O . ARG A 1 490 ? 40.251 41.693 41.996 1.00 17.27 470 ARG A O 1
ATOM 3481 N N . TYR A 1 491 ? 41.157 40.535 40.282 1.00 17.52 471 TYR A N 1
ATOM 3482 C CA . TYR A 1 491 ? 41.565 39.404 41.105 1.00 17.83 471 TYR A CA 1
ATOM 3483 C C . TYR A 1 491 ? 42.696 39.797 42.037 1.00 17.39 471 TYR A C 1
ATOM 3484 O O . TYR A 1 491 ? 43.756 40.248 41.586 1.00 15.57 471 TYR A O 1
ATOM 3493 N N . SER A 1 492 ? 42.485 39.603 43.336 1.00 16.08 472 SER A N 1
ATOM 3494 C CA . SER A 1 492 ? 43.595 39.577 44.263 1.00 16.93 472 SER A CA 1
ATOM 3495 C C . SER A 1 492 ? 44.186 38.164 44.289 1.00 18.10 472 SER A C 1
ATOM 3496 O O . SER A 1 492 ? 43.687 37.254 43.631 1.00 14.42 472 SER A O 1
ATOM 3499 N N . GLU A 1 493 ? 45.264 37.954 45.054 1.00 20.45 473 GLU A N 1
ATOM 3500 C CA . GLU A 1 493 ? 45.744 36.582 45.209 1.00 19.83 473 GLU A CA 1
ATOM 3501 C C . GLU A 1 493 ? 44.675 35.728 45.866 1.00 16.04 473 GLU A C 1
ATOM 3502 O O . GLU A 1 493 ? 44.377 34.625 45.389 1.00 17.02 473 GLU A O 1
ATOM 3508 N N . ALA A 1 494 ? 44.036 36.258 46.917 1.00 19.49 474 ALA A N 1
ATOM 3509 C CA . ALA A 1 494 ? 42.911 35.581 47.569 1.00 17.95 474 ALA A CA 1
ATOM 3510 C C . ALA A 1 494 ? 41.849 35.146 46.571 1.00 18.34 474 ALA A C 1
ATOM 3511 O O . ALA A 1 494 ? 41.524 33.956 46.464 1.00 22.56 474 ALA A O 1
ATOM 3513 N N . SER A 1 495 ? 41.264 36.103 45.847 1.00 17.20 475 SER A N 1
ATOM 3514 C CA . SER A 1 495 ? 40.110 35.752 45.019 1.00 16.31 475 SER A CA 1
ATOM 3515 C C . SER A 1 495 ? 40.511 34.910 43.818 1.00 18.73 475 SER A C 1
ATOM 3516 O O . SER A 1 495 ? 39.700 34.109 43.329 1.00 18.10 475 SER A O 1
ATOM 3519 N N . LEU A 1 496 ? 41.739 35.081 43.314 1.00 17.72 476 LEU A N 1
ATOM 3520 C CA . LEU A 1 496 ? 42.215 34.175 42.276 1.00 14.79 476 LEU A CA 1
ATOM 3521 C C . LEU A 1 496 ? 42.289 32.750 42.806 1.00 14.95 476 LEU A C 1
ATOM 3522 O O . LEU A 1 496 ? 41.805 31.814 42.165 1.00 17.10 476 LEU A O 1
ATOM 3527 N N . ILE A 1 497 ? 42.903 32.564 43.976 1.00 18.62 477 ILE A N 1
ATOM 3528 C CA . ILE A 1 497 ? 42.928 31.244 44.601 1.00 16.59 477 ILE A CA 1
ATOM 3529 C C . ILE A 1 497 ? 41.505 30.713 44.757 1.00 17.96 477 ILE A C 1
ATOM 3530 O O . ILE A 1 497 ? 41.181 29.605 44.307 1.00 14.73 477 ILE A O 1
ATOM 3535 N N . LYS A 1 498 ? 40.625 31.518 45.371 1.00 18.78 478 LYS A N 1
ATOM 3536 C CA . LYS A 1 498 ? 39.247 31.082 45.596 1.00 19.61 478 LYS A CA 1
ATOM 3537 C C . LYS A 1 498 ? 38.563 30.709 44.291 1.00 17.43 478 LYS A C 1
ATOM 3538 O O . LYS A 1 498 ? 37.878 29.685 44.215 1.00 19.01 478 LYS A O 1
ATOM 3544 N N . THR A 1 499 ? 38.764 31.508 43.240 1.00 18.56 479 THR A N 1
ATOM 3545 C CA . THR A 1 499 ? 38.185 31.183 41.935 1.00 17.17 479 THR A CA 1
ATOM 3546 C C . THR A 1 499 ? 38.740 29.869 41.403 1.00 20.86 479 THR A C 1
ATOM 3547 O O . THR A 1 499 ? 37.988 29.031 40.886 1.00 19.88 479 THR A O 1
ATOM 3551 N N . LEU A 1 500 ? 40.063 29.671 41.510 1.00 19.14 480 LEU A N 1
ATOM 3552 C CA . LEU A 1 500 ? 40.667 28.449 40.978 1.00 20.74 480 LEU A CA 1
ATOM 3553 C C . LEU A 1 500 ? 40.191 27.222 41.750 1.00 17.83 480 LEU A C 1
ATOM 3554 O O . LEU A 1 500 ? 40.008 26.147 41.173 1.00 18.54 480 LEU A O 1
ATOM 3559 N N . GLU A 1 501 ? 39.985 27.360 43.057 1.00 17.74 481 GLU A N 1
ATOM 3560 C CA . GLU A 1 501 ? 39.441 26.249 43.828 1.00 21.53 481 GLU A CA 1
ATOM 3561 C C . GLU A 1 501 ? 38.008 25.948 43.415 1.00 19.62 481 GLU A C 1
ATOM 3562 O O . GLU A 1 501 ? 37.674 24.809 43.079 1.00 21.28 481 GLU A O 1
ATOM 3568 N N . GLU A 1 502 ? 37.154 26.969 43.403 1.00 20.28 482 GLU A N 1
ATOM 3569 C CA . GLU A 1 502 ? 35.732 26.739 43.174 1.00 21.39 482 GLU A CA 1
ATOM 3570 C C . GLU A 1 502 ? 35.442 26.211 41.776 1.00 25.51 482 GLU A C 1
ATOM 3571 O O . GLU A 1 502 ? 34.526 25.399 41.608 1.00 27.87 482 GLU A O 1
ATOM 3577 N N . ASN A 1 503 ? 36.192 26.640 40.762 1.00 23.41 483 ASN A N 1
ATOM 3578 C CA . ASN A 1 503 ? 35.928 26.165 39.409 1.00 25.11 483 ASN A CA 1
ATOM 3579 C C . ASN A 1 503 ? 36.624 24.840 39.090 1.00 22.15 483 ASN A C 1
ATOM 3580 O O . ASN A 1 503 ? 36.560 24.384 37.941 1.00 21.03 483 ASN A O 1
ATOM 3585 N N . GLY A 1 504 ? 37.250 24.200 40.081 1.00 19.60 484 GLY A N 1
ATOM 3586 C CA . GLY A 1 504 ? 37.803 22.870 39.912 1.00 20.77 484 GLY A CA 1
ATOM 3587 C C . GLY A 1 504 ? 39.191 22.814 39.310 1.00 20.81 484 GLY A C 1
ATOM 3588 O O . GLY A 1 504 ? 39.693 21.715 39.060 1.00 17.38 484 GLY A O 1
ATOM 3589 N N . VAL A 1 505 ? 39.829 23.955 39.076 1.00 22.86 485 VAL A N 1
ATOM 3590 C CA . VAL A 1 505 ? 41.081 23.985 38.327 1.00 19.05 485 VAL A CA 1
ATOM 3591 C C . VAL A 1 505 ? 42.296 23.836 39.235 1.00 19.50 485 VAL A C 1
ATOM 3592 O O . VAL A 1 505 ? 43.257 23.153 38.876 1.00 23.72 485 VAL A O 1
ATOM 3596 N N . GLY A 1 506 ? 42.300 24.474 40.389 1.00 20.27 486 GLY A N 1
ATOM 3597 C CA . GLY A 1 506 ? 43.461 24.424 41.251 1.00 20.83 486 GLY A CA 1
ATOM 3598 C C . GLY A 1 506 ? 43.469 23.219 42.189 1.00 25.34 486 GLY A C 1
ATOM 3599 O O . GLY A 1 506 ? 42.436 22.595 42.445 1.00 22.84 486 GLY A O 1
ATOM 3600 N N . ARG A 1 507 ? 44.672 22.896 42.694 1.00 22.67 487 ARG A N 1
ATOM 3601 C CA . ARG A 1 507 ? 44.892 21.867 43.708 1.00 20.27 487 ARG A CA 1
ATOM 3602 C C . ARG A 1 507 ? 45.912 22.393 44.711 1.00 23.32 487 ARG A C 1
ATOM 3603 O O . ARG A 1 507 ? 46.561 23.417 44.439 1.00 21.43 487 ARG A O 1
ATOM 3611 N N . PRO A 1 508 ? 46.079 21.744 45.873 1.00 19.87 488 PRO A N 1
ATOM 3612 C CA . PRO A 1 508 ? 47.008 22.285 46.869 1.00 21.98 488 PRO A CA 1
ATOM 3613 C C . PRO A 1 508 ? 48.415 22.452 46.356 1.00 19.89 488 PRO A C 1
ATOM 3614 O O . PRO A 1 508 ? 49.098 23.403 46.742 1.00 24.45 488 PRO A O 1
ATOM 3618 N N . SER A 1 509 ? 48.867 21.569 45.482 1.00 19.55 489 SER A N 1
ATOM 3619 C CA . SER A 1 509 ? 50.199 21.708 44.938 1.00 24.36 489 SER A CA 1
ATOM 3620 C C . SER A 1 509 ? 50.298 22.837 43.928 1.00 23.93 489 SER A C 1
ATOM 3621 O O . SER A 1 509 ? 51.406 23.324 43.692 1.00 25.27 489 SER A O 1
ATOM 3624 N N . THR A 1 510 ? 49.189 23.258 43.307 1.00 17.26 490 THR A N 1
ATOM 3625 C CA . THR A 1 510 ? 49.303 24.142 42.159 1.00 17.75 490 THR A CA 1
ATOM 3626 C C . THR A 1 510 ? 48.906 25.588 42.422 1.00 17.51 490 THR A C 1
ATOM 3627 O O . THR A 1 510 ? 49.252 26.451 41.607 1.00 15.05 490 THR A O 1
ATOM 3631 N N . TYR A 1 511 ? 48.247 25.890 43.544 1.00 18.61 491 TYR A N 1
ATOM 3632 C CA . TYR A 1 511 ? 47.850 27.270 43.834 1.00 15.81 491 TYR A CA 1
ATOM 3633 C C . TYR A 1 511 ? 49.033 28.229 43.800 1.00 19.06 491 TYR A C 1
ATOM 3634 O O . TYR A 1 511 ? 49.071 29.150 42.978 1.00 17.33 491 TYR A O 1
ATOM 3643 N N . ALA A 1 512 ? 50.007 28.047 44.709 1.00 17.40 492 ALA A N 1
ATOM 3644 C CA . ALA A 1 512 ? 51.097 29.010 44.842 1.00 21.21 492 ALA A CA 1
ATOM 3645 C C . ALA A 1 512 ? 52.005 29.055 43.614 1.00 18.63 492 ALA A C 1
ATOM 3646 O O . ALA A 1 512 ? 52.370 30.158 43.174 1.00 17.61 492 ALA A O 1
ATOM 3648 N N . PRO A 1 513 ? 52.417 27.912 43.044 1.00 19.37 493 PRO A N 1
ATOM 3649 C CA . PRO A 1 513 ? 53.265 27.975 41.836 1.00 18.36 493 PRO A CA 1
ATOM 3650 C C . PRO A 1 513 ? 52.607 28.658 40.647 1.00 19.86 493 PRO A C 1
ATOM 3651 O O . PRO A 1 513 ? 53.309 29.314 39.866 1.00 17.19 493 PRO A O 1
ATOM 3655 N N . THR A 1 514 ? 51.290 28.510 40.473 1.00 19.31 494 THR A N 1
ATOM 3656 C CA . THR A 1 514 ? 50.605 29.193 39.380 1.00 17.91 494 THR A CA 1
ATOM 3657 C C . THR A 1 514 ? 50.736 30.701 39.515 1.00 19.04 494 THR A C 1
ATOM 3658 O O . THR A 1 514 ? 51.069 31.398 38.548 1.00 16.74 494 THR A O 1
ATOM 3662 N N . LEU A 1 515 ? 50.463 31.226 40.710 1.00 15.58 495 LEU A N 1
ATOM 3663 C CA . LEU A 1 515 ? 50.588 32.662 40.923 1.00 16.33 495 LEU A CA 1
ATOM 3664 C C . LEU A 1 515 ? 52.046 33.110 40.910 1.00 19.15 495 LEU A C 1
ATOM 3665 O O . LEU A 1 515 ? 52.318 34.302 40.703 1.00 16.13 495 LEU A O 1
ATOM 3670 N N . GLU A 1 516 ? 52.987 32.193 41.150 1.00 17.01 496 GLU A N 1
ATOM 3671 C CA . GLU A 1 516 ? 54.390 32.552 41.010 1.00 18.23 496 GLU A CA 1
ATOM 3672 C C . GLU A 1 516 ? 54.804 32.635 39.544 1.00 15.37 496 GLU A C 1
ATOM 3673 O O . GLU A 1 516 ? 55.369 33.647 39.112 1.00 15.17 496 GLU A O 1
ATOM 3679 N N . THR A 1 517 ? 54.540 31.585 38.761 1.00 17.41 497 THR A N 1
ATOM 3680 C CA . THR A 1 517 ? 55.051 31.578 37.393 1.00 17.34 497 THR A CA 1
ATOM 3681 C C . THR A 1 517 ? 54.388 32.653 36.545 1.00 17.07 497 THR A C 1
ATOM 3682 O O . THR A 1 517 ? 55.044 33.250 35.691 1.00 16.75 497 THR A O 1
ATOM 3686 N N . ILE A 1 518 ? 53.108 32.940 36.778 1.00 13.18 498 ILE A N 1
ATOM 3687 C CA . ILE A 1 518 ? 52.473 34.004 36.011 1.00 15.36 498 ILE A CA 1
ATOM 3688 C C . ILE A 1 518 ? 53.198 35.339 36.231 1.00 14.42 498 ILE A C 1
ATOM 3689 O O . ILE A 1 518 ? 53.358 36.130 35.289 1.00 13.83 498 ILE A O 1
ATOM 3694 N N . GLN A 1 519 ? 53.731 35.576 37.432 1.00 13.70 499 GLN A N 1
ATOM 3695 C CA . GLN A 1 519 ? 54.508 36.798 37.657 1.00 13.00 499 GLN A CA 1
ATOM 3696 C C . GLN A 1 519 ? 55.965 36.665 37.207 1.00 18.78 499 GLN A C 1
ATOM 3697 O O . GLN A 1 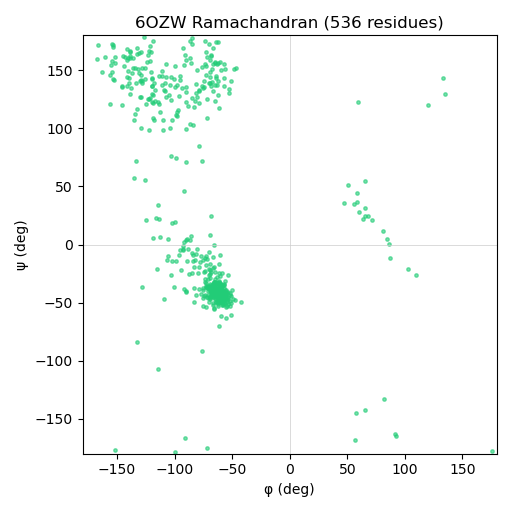519 ? 56.544 37.635 36.707 1.00 16.69 499 GLN A O 1
ATOM 3703 N N . LYS A 1 520 ? 56.581 35.488 37.399 1.00 16.69 500 LYS A N 1
ATOM 3704 C CA . LYS A 1 520 ? 57.943 35.289 36.906 1.00 18.36 500 LYS A CA 1
ATOM 3705 C C . LYS A 1 520 ? 57.996 35.451 35.399 1.00 17.61 500 LYS A C 1
ATOM 3706 O O . LYS A 1 520 ? 58.998 35.937 34.860 1.00 16.94 500 LYS A O 1
ATOM 3712 N N . ARG A 1 521 ? 56.931 35.067 34.707 1.00 16.11 501 ARG A N 1
ATOM 3713 C CA . ARG A 1 521 ? 56.887 35.182 33.255 1.00 17.36 501 ARG A CA 1
ATOM 3714 C C . ARG A 1 521 ? 56.555 36.592 32.782 1.00 17.75 501 ARG A C 1
ATOM 3715 O O . ARG A 1 521 ? 56.557 36.832 31.564 1.00 16.75 501 ARG A O 1
ATOM 3723 N N . TYR A 1 522 ? 56.274 37.521 33.706 1.00 15.24 502 TYR A N 1
ATOM 3724 C CA . TYR A 1 522 ? 56.008 38.920 33.380 1.00 16.93 502 TYR A CA 1
ATOM 3725 C C . TYR A 1 522 ? 54.725 39.095 32.563 1.00 17.10 502 TYR A C 1
ATOM 3726 O O . TYR A 1 522 ? 54.578 40.085 31.825 1.00 13.83 502 TYR A O 1
ATOM 3735 N N . TYR A 1 523 ? 53.793 38.139 32.674 1.00 14.14 503 TYR A N 1
ATOM 3736 C CA . TYR A 1 523 ? 52.506 38.213 31.996 1.00 12.59 503 TYR A CA 1
ATOM 3737 C C . TYR A 1 523 ? 51.480 39.048 32.744 1.00 14.99 503 TYR A C 1
ATOM 3738 O O . TYR A 1 523 ? 50.456 39.421 32.150 1.00 16.16 503 TYR A O 1
ATOM 3747 N N . VAL A 1 524 ? 51.701 39.269 34.047 1.00 17.03 504 VAL A N 1
ATOM 3748 C CA . VAL A 1 524 ? 50.864 40.096 34.907 1.00 17.91 504 VAL A CA 1
ATOM 3749 C C . VAL A 1 524 ? 51.785 40.904 35.808 1.00 19.10 504 VAL A C 1
ATOM 3750 O O . VAL A 1 524 ? 52.960 40.579 35.989 1.00 19.20 504 VAL A O 1
ATOM 3754 N N . ARG A 1 525 ? 51.231 41.962 36.385 1.00 20.09 505 ARG A N 1
ATOM 3755 C CA . ARG A 1 525 ? 51.840 42.684 37.494 1.00 17.45 505 ARG A CA 1
ATOM 3756 C C . ARG A 1 525 ? 50.847 42.667 38.643 1.00 19.92 505 ARG A C 1
ATOM 3757 O O . ARG A 1 525 ? 49.682 42.323 38.470 1.00 17.31 505 ARG A O 1
ATOM 3765 N N . LEU A 1 526 ? 51.306 43.027 39.835 1.00 20.84 506 LEU A N 1
ATOM 3766 C CA . LEU A 1 526 ? 50.474 42.923 41.029 1.00 20.21 506 LEU A CA 1
ATOM 3767 C C . LEU A 1 526 ? 50.543 44.274 41.726 1.00 21.48 506 LEU A C 1
ATOM 3768 O O . LEU A 1 526 ? 51.540 44.582 42.388 1.00 25.40 506 LEU A O 1
ATOM 3773 N N . VAL A 1 527 ? 49.521 45.106 41.551 1.00 17.40 507 VAL A N 1
ATOM 3774 C CA . VAL A 1 527 ? 49.553 46.428 42.159 1.00 24.05 507 VAL A CA 1
ATOM 3775 C C . VAL A 1 527 ? 48.265 46.666 42.935 1.00 25.41 507 VAL A C 1
ATOM 3776 O O . VAL A 1 527 ? 47.183 46.180 42.573 1.00 19.72 507 VAL A O 1
ATOM 3780 N N . SER A 1 528 ? 48.412 47.404 44.040 1.00 27.16 508 SER A N 1
ATOM 3781 C CA . SER A 1 528 ? 47.346 47.589 45.017 1.00 22.13 508 SER A CA 1
ATOM 3782 C C . SER A 1 528 ? 46.709 46.242 45.354 1.00 22.26 508 SER A C 1
ATOM 3783 O O . SER A 1 528 ? 45.497 46.123 45.552 1.00 18.41 508 SER A O 1
ATOM 3786 N N . LYS A 1 529 ? 47.561 45.213 45.379 1.00 16.92 509 LYS A N 1
ATOM 3787 C CA . LYS A 1 529 ? 47.257 43.849 45.792 1.00 17.96 509 LYS A CA 1
ATOM 3788 C C . LYS A 1 529 ? 46.377 43.104 44.803 1.00 18.26 509 LYS A C 1
ATOM 3789 O O . LYS A 1 529 ? 45.762 42.107 45.168 1.00 19.06 509 LYS A O 1
ATOM 3795 N N . ARG A 1 530 ? 46.327 43.531 43.543 1.00 19.48 510 ARG A N 1
ATOM 3796 C CA . ARG A 1 530 ? 45.514 42.857 42.543 1.00 18.39 510 ARG A CA 1
ATOM 3797 C C . ARG A 1 530 ? 46.302 42.678 41.259 1.00 14.38 510 ARG A C 1
ATOM 3798 O O . ARG A 1 530 ? 47.177 43.479 40.928 1.00 18.21 510 ARG A O 1
ATOM 3806 N N . PHE A 1 531 ? 45.953 41.640 40.519 1.00 17.72 511 PHE A N 1
ATOM 3807 C CA . PHE A 1 531 ? 46.646 41.325 39.277 1.00 17.65 511 PHE A CA 1
ATOM 3808 C C . PHE A 1 531 ? 46.138 42.169 38.119 1.00 15.93 511 PHE A C 1
ATOM 3809 O O . PHE A 1 531 ? 44.932 42.352 37.943 1.00 16.23 511 PHE A O 1
ATOM 3817 N N . GLU A 1 532 ? 47.071 42.643 37.300 1.00 15.15 512 GLU A N 1
ATOM 3818 C CA . GLU A 1 532 ? 46.759 43.288 36.044 1.00 14.06 512 GLU A CA 1
ATOM 3819 C C . GLU A 1 532 ? 47.568 42.632 34.935 1.00 18.98 512 GLU A C 1
ATOM 3820 O O . GLU A 1 532 ? 48.759 42.341 35.118 1.00 18.80 512 GLU A O 1
ATOM 3826 N N . PRO A 1 533 ? 46.967 42.407 33.773 1.00 15.92 513 PRO A N 1
ATOM 3827 C CA . PRO A 1 533 ? 47.720 41.811 32.664 1.00 15.91 513 PRO A CA 1
ATOM 3828 C C . PRO A 1 533 ? 48.754 42.786 32.125 1.00 18.45 513 PRO A C 1
ATOM 3829 O O . PRO A 1 533 ? 48.522 43.998 32.089 1.00 18.68 513 PRO A O 1
ATOM 3833 N N . THR A 1 534 ? 49.906 42.257 31.713 1.00 13.45 514 THR A N 1
ATOM 3834 C CA . THR A 1 534 ? 50.856 43.092 31.002 1.00 16.64 514 THR A CA 1
ATOM 3835 C C . THR A 1 534 ? 50.623 42.960 29.506 1.00 16.64 514 THR A C 1
ATOM 3836 O O . THR A 1 534 ? 49.878 42.092 29.043 1.00 17.78 514 THR A O 1
ATOM 3840 N N . GLU A 1 535 ? 51.272 43.844 28.742 1.00 16.65 515 GLU A N 1
ATOM 3841 C CA . GLU A 1 535 ? 51.178 43.772 27.285 1.00 18.42 515 GLU A CA 1
ATOM 3842 C C . GLU A 1 535 ? 51.687 42.436 26.771 1.00 16.78 515 GLU A C 1
ATOM 3843 O O . GLU A 1 535 ? 51.111 41.857 25.846 1.00 18.34 515 GLU A O 1
ATOM 3849 N N . LEU A 1 536 ? 52.786 41.943 27.344 1.00 16.56 516 LEU A N 1
ATOM 3850 C CA . LEU A 1 536 ? 53.314 40.644 26.933 1.00 16.43 516 LEU A CA 1
ATOM 3851 C C . LEU A 1 536 ? 52.334 39.528 27.278 1.00 13.48 516 LEU A C 1
ATOM 3852 O O . LEU A 1 536 ? 52.119 38.612 26.479 1.00 17.11 516 LEU A O 1
ATOM 3857 N N . GLY A 1 537 ? 51.696 39.612 28.442 1.00 13.82 517 GLY A N 1
ATOM 3858 C CA . GLY A 1 537 ? 50.693 38.622 28.791 1.00 13.51 517 GLY A CA 1
ATOM 3859 C C . GLY A 1 537 ? 49.524 38.616 27.830 1.00 15.23 517 GLY A C 1
ATOM 3860 O O . GLY A 1 537 ? 48.988 37.556 27.491 1.00 18.72 517 GLY A O 1
ATOM 3861 N N . GLU A 1 538 ? 49.104 39.797 27.374 1.00 17.09 518 GLU A N 1
ATOM 3862 C CA . GLU A 1 538 ? 48.025 39.838 26.389 1.00 19.97 518 GLU A CA 1
ATOM 3863 C C . GLU A 1 538 ? 48.452 39.175 25.080 1.00 17.82 518 GLU A C 1
ATOM 3864 O O . GLU A 1 538 ? 47.683 38.410 24.478 1.00 14.96 518 GLU A O 1
ATOM 3870 N N . ILE A 1 539 ? 49.685 39.440 24.635 1.00 19.88 519 ILE A N 1
ATOM 3871 C CA . ILE A 1 539 ? 50.197 38.802 23.421 1.00 17.73 519 ILE A CA 1
ATOM 3872 C C . ILE A 1 539 ? 50.168 37.289 23.562 1.00 18.74 519 ILE A C 1
ATOM 3873 O O . ILE A 1 539 ? 49.672 36.564 22.683 1.00 16.74 519 ILE A O 1
ATOM 3878 N N . VAL A 1 540 ? 50.754 36.789 24.650 1.00 17.21 520 VAL A N 1
ATOM 3879 C CA . VAL A 1 540 ? 50.875 35.348 24.807 1.00 17.84 520 VAL A CA 1
ATOM 3880 C C . VAL A 1 540 ? 49.495 34.719 24.888 1.00 16.97 520 VAL A C 1
ATOM 3881 O O . VAL A 1 540 ? 49.203 33.748 24.181 1.00 17.33 520 VAL A O 1
ATOM 3885 N N . ASN A 1 541 ? 48.610 35.302 25.707 1.00 13.97 521 ASN A N 1
ATOM 3886 C CA . ASN A 1 541 ? 47.249 34.785 25.837 1.00 15.42 521 ASN A CA 1
ATOM 3887 C C . ASN A 1 541 ? 46.549 34.690 24.490 1.00 18.02 521 ASN A C 1
ATOM 3888 O O . ASN A 1 541 ? 45.817 33.732 24.227 1.00 19.23 521 ASN A O 1
ATOM 3893 N N . SER A 1 542 ? 46.755 35.675 23.622 1.00 17.93 522 SER A N 1
ATOM 3894 C CA . SER A 1 542 ? 46.099 35.638 22.318 1.00 23.84 522 SER A CA 1
ATOM 3895 C C . SER A 1 542 ? 46.651 34.526 21.437 1.00 20.39 522 SER A C 1
ATOM 3896 O O . SER A 1 542 ? 45.892 33.844 20.744 1.00 20.77 522 SER A O 1
ATOM 3899 N N . LEU A 1 543 ? 47.962 34.327 21.450 1.00 19.24 523 LEU A N 1
ATOM 3900 C CA . LEU A 1 543 ? 48.540 33.220 20.690 1.00 22.07 523 LEU A CA 1
ATOM 3901 C C . LEU A 1 543 ? 47.968 31.885 21.139 1.00 20.55 523 LEU A C 1
ATOM 3902 O O . LEU A 1 543 ? 47.533 31.067 20.321 1.00 24.66 523 LEU A O 1
ATOM 3907 N N . ILE A 1 544 ? 47.966 31.645 22.446 1.00 21.90 524 ILE A N 1
ATOM 3908 C CA . ILE A 1 544 ? 47.507 30.361 22.953 1.00 18.26 524 ILE A CA 1
ATOM 3909 C C . ILE A 1 544 ? 46.017 30.190 22.706 1.00 18.17 524 ILE A C 1
ATOM 3910 O O . ILE A 1 544 ? 45.568 29.104 22.332 1.00 22.28 524 ILE A O 1
ATOM 3915 N N . ILE A 1 545 ? 45.227 31.254 22.863 1.00 14.99 525 ILE A N 1
ATOM 3916 C CA . ILE A 1 545 ? 43.822 31.160 22.459 1.00 19.59 525 ILE A CA 1
ATOM 3917 C C . ILE A 1 545 ? 43.726 30.772 20.990 1.00 18.83 525 ILE A C 1
ATOM 3918 O O . ILE A 1 545 ? 42.934 29.911 20.612 1.00 18.90 525 ILE A O 1
ATOM 3923 N N . GLU A 1 546 ? 44.586 31.340 20.154 1.00 20.71 526 GLU A N 1
ATOM 3924 C CA . GLU A 1 546 ? 44.469 31.097 18.721 1.00 27.39 526 GLU A CA 1
ATOM 3925 C C . GLU A 1 546 ? 44.831 29.656 18.363 1.00 25.63 526 GLU A C 1
ATOM 3926 O O . GLU A 1 546 ? 44.098 28.988 17.624 1.00 26.71 526 GLU A O 1
ATOM 3932 N N . PHE A 1 547 ? 45.941 29.145 18.904 1.00 24.90 527 PHE A N 1
ATOM 3933 C CA . PHE A 1 547 ? 46.481 27.854 18.488 1.00 25.51 527 PHE A CA 1
ATOM 3934 C C . PHE A 1 547 ? 46.198 26.704 19.462 1.00 23.17 527 PHE A C 1
ATOM 3935 O O . PHE A 1 547 ? 46.163 25.544 19.029 1.00 23.50 527 PHE A O 1
ATOM 3943 N N . PHE A 1 548 ? 46.001 26.974 20.752 1.00 21.45 528 PHE A N 1
ATOM 3944 C CA . PHE A 1 548 ? 45.799 25.925 21.760 1.00 19.69 528 PHE A CA 1
ATOM 3945 C C . PHE A 1 548 ? 44.639 26.281 22.686 1.00 21.48 528 PHE A C 1
ATOM 3946 O O . PHE A 1 548 ? 44.797 26.336 23.910 1.00 19.79 528 PHE A O 1
ATOM 3954 N N . PRO A 1 549 ? 43.442 26.497 22.128 1.00 17.76 529 PRO A N 1
ATOM 3955 C CA . PRO A 1 549 ? 42.327 27.034 22.928 1.00 19.31 529 PRO A CA 1
ATOM 3956 C C . PRO A 1 549 ? 41.981 26.225 24.167 1.00 24.46 529 PRO A C 1
ATOM 3957 O O . PRO A 1 549 ? 41.507 26.798 25.161 1.00 19.61 529 PRO A O 1
ATOM 3961 N N . ASP A 1 550 ? 42.173 24.907 24.138 1.00 22.49 530 ASP A N 1
ATOM 3962 C CA . ASP A 1 550 ? 41.794 24.102 25.293 1.00 22.54 530 ASP A CA 1
ATOM 3963 C C . ASP A 1 550 ? 42.683 24.339 26.500 1.00 23.36 530 ASP A C 1
ATOM 3964 O O . ASP A 1 550 ? 42.270 24.038 27.622 1.00 21.78 530 ASP A O 1
ATOM 3969 N N . ILE A 1 551 ? 43.903 24.844 26.327 1.00 23.11 531 ILE A N 1
ATOM 3970 C CA . ILE A 1 551 ? 44.721 24.960 27.526 1.00 21.70 531 ILE A CA 1
ATOM 3971 C C . ILE A 1 551 ? 44.444 26.262 28.286 1.00 21.65 531 ILE A C 1
ATOM 3972 O O . ILE A 1 551 ? 44.907 26.420 29.429 1.00 21.00 531 ILE A O 1
ATOM 3977 N N . VAL A 1 552 ? 43.645 27.176 27.731 1.00 21.57 532 VAL A N 1
ATOM 3978 C CA . VAL A 1 552 ? 43.115 28.272 28.540 1.00 19.54 532 VAL A CA 1
ATOM 3979 C C . VAL A 1 552 ? 41.727 27.969 29.081 1.00 23.36 532 VAL A C 1
ATOM 3980 O O . VAL A 1 552 ? 41.190 28.761 29.876 1.00 21.41 532 VAL A O 1
ATOM 3984 N N . ASP A 1 553 ? 41.143 26.831 28.697 1.00 20.91 533 ASP A N 1
ATOM 3985 C CA . ASP A 1 553 ? 39.744 26.513 28.990 1.00 22.54 533 ASP A CA 1
ATOM 3986 C C . ASP A 1 553 ? 39.572 25.996 30.416 1.00 23.39 533 ASP A C 1
ATOM 3987 O O . ASP A 1 553 ? 40.217 25.018 30.812 1.00 23.12 533 ASP A O 1
ATOM 3992 N N . VAL A 1 554 ? 38.661 26.619 31.171 1.00 22.52 534 VAL A N 1
ATOM 3993 C CA . VAL A 1 554 ? 38.493 26.253 32.572 1.00 21.13 534 VAL A CA 1
ATOM 3994 C C . VAL A 1 554 ? 37.977 24.824 32.689 1.00 25.13 534 VAL A C 1
ATOM 3995 O O . VAL A 1 554 ? 38.493 24.026 33.477 1.00 19.45 534 VAL A O 1
ATOM 3999 N N . LYS A 1 555 ? 36.970 24.471 31.891 1.00 23.22 535 LYS A N 1
ATOM 4000 C CA . LYS A 1 555 ? 36.297 23.194 32.094 1.00 22.01 535 LYS A CA 1
ATOM 4001 C C . LYS A 1 555 ? 37.194 22.029 31.696 1.00 22.61 535 LYS A C 1
ATOM 4002 O O . LYS A 1 555 ? 37.298 21.036 32.421 1.00 21.53 535 LYS A O 1
ATOM 4008 N N . PHE A 1 556 ? 37.844 22.131 30.540 1.00 22.79 536 PHE A N 1
ATOM 4009 C CA . PHE A 1 556 ? 38.786 21.106 30.104 1.00 22.51 536 PHE A CA 1
ATOM 4010 C C . PHE A 1 556 ? 39.907 20.911 31.131 1.00 22.28 536 PHE A C 1
ATOM 4011 O O . PHE A 1 556 ? 40.348 19.780 31.357 1.00 24.79 536 PHE A O 1
ATOM 4019 N N . THR A 1 557 ? 40.333 21.983 31.806 1.00 18.41 537 THR A N 1
ATOM 4020 C CA . THR A 1 557 ? 41.444 21.884 32.750 1.00 19.76 537 THR A CA 1
ATOM 4021 C C . THR A 1 557 ? 40.988 21.291 34.084 1.00 24.85 537 THR A C 1
ATOM 4022 O O . THR A 1 557 ? 41.724 20.513 34.701 1.00 20.08 537 THR A O 1
ATOM 4026 N N . ALA A 1 558 ? 39.785 21.650 34.551 1.00 14.87 538 ALA A N 1
ATOM 4027 C CA . ALA A 1 558 ? 39.222 20.994 35.731 1.00 19.57 538 ALA A CA 1
ATOM 4028 C C . ALA A 1 558 ? 38.930 19.528 35.449 1.00 23.13 538 ALA A C 1
ATOM 4029 O O . ALA A 1 558 ? 39.056 18.682 36.343 1.00 23.00 538 ALA A O 1
ATOM 4031 N N . GLU A 1 559 ? 38.506 19.220 34.216 1.00 19.04 539 GLU A N 1
ATOM 4032 C CA . GLU A 1 559 ? 38.354 17.831 33.798 1.00 22.95 539 GLU A CA 1
ATOM 4033 C C . GLU A 1 559 ? 39.663 17.082 33.925 1.00 26.17 539 GLU A C 1
ATOM 4034 O O . GLU A 1 559 ? 39.707 15.992 34.509 1.00 23.03 539 GLU A O 1
ATOM 4040 N N . MET A 1 560 ? 40.738 17.642 33.349 1.00 21.88 540 MET A N 1
ATOM 4041 C CA . MET A 1 560 ? 42.045 17.004 33.456 1.00 21.13 540 MET A CA 1
ATOM 4042 C C . MET A 1 560 ? 42.435 16.753 34.904 1.00 18.02 540 MET A C 1
ATOM 4043 O O . MET A 1 560 ? 42.974 15.690 35.229 1.00 20.97 540 MET A O 1
ATOM 4048 N N . GLU A 1 561 ? 42.205 17.730 35.788 1.00 17.12 541 GLU A N 1
ATOM 4049 C CA . GLU A 1 561 ? 42.572 17.537 37.189 1.00 19.59 541 GLU A CA 1
ATOM 4050 C C . GLU A 1 561 ? 41.752 16.428 37.819 1.00 24.27 541 GLU A C 1
ATOM 4051 O O . GLU A 1 561 ? 42.248 15.698 38.690 1.00 21.16 541 GLU A O 1
ATOM 4057 N N . SER A 1 562 ? 40.499 16.283 37.391 1.00 19.65 542 SER A N 1
ATOM 4058 C CA . SER A 1 562 ? 39.673 15.199 37.895 1.00 20.31 542 SER A CA 1
ATOM 4059 C C . SER A 1 562 ? 40.165 13.849 37.393 1.00 20.95 542 SER A C 1
ATOM 4060 O O . SER A 1 562 ? 40.134 12.866 38.135 1.00 25.14 542 SER A O 1
ATOM 4063 N N . LYS A 1 563 ? 40.623 13.777 36.139 1.00 18.92 543 LYS A N 1
ATOM 4064 C CA . LYS A 1 563 ? 41.254 12.551 35.658 1.00 20.24 543 LYS A CA 1
ATOM 4065 C C . LYS A 1 563 ? 42.519 12.230 36.454 1.00 23.96 543 LYS A C 1
ATOM 4066 O O . LYS A 1 563 ? 42.784 11.064 36.764 1.00 25.39 543 LYS A O 1
ATOM 4072 N N . LEU A 1 564 ? 43.312 13.248 36.796 1.00 18.58 544 LEU A N 1
ATOM 4073 C CA . LEU A 1 564 ? 44.456 13.023 37.675 1.00 24.69 544 LEU A CA 1
ATOM 4074 C C . LEU A 1 564 ? 44.006 12.472 39.020 1.00 24.82 544 LEU A C 1
ATOM 4075 O O . LEU A 1 564 ? 44.629 11.547 39.559 1.00 26.19 544 LEU A O 1
ATOM 4080 N N . ASP A 1 565 ? 42.925 13.030 39.571 1.00 20.80 545 ASP A N 1
ATOM 4081 C CA . ASP A 1 565 ? 42.325 12.497 40.798 1.00 27.01 545 ASP A CA 1
ATOM 4082 C C . ASP A 1 565 ? 41.951 11.018 40.654 1.00 29.03 545 ASP A C 1
ATOM 4083 O O . ASP A 1 565 ? 42.117 10.233 41.594 1.00 29.70 545 ASP A O 1
ATOM 4088 N N . GLU A 1 566 ? 41.442 10.619 39.484 1.00 29.05 546 GLU A N 1
ATOM 4089 C CA . GLU A 1 566 ? 41.041 9.228 39.285 1.00 25.81 546 GLU A CA 1
ATOM 4090 C C . GLU A 1 566 ? 42.254 8.318 39.176 1.00 28.23 546 GLU A C 1
ATOM 4091 O O . GLU A 1 566 ? 42.223 7.175 39.646 1.00 30.97 546 GLU A O 1
ATOM 4097 N N . VAL A 1 567 ? 43.323 8.800 38.535 1.00 28.22 547 VAL A N 1
ATOM 4098 C CA . VAL A 1 567 ? 44.579 8.057 38.517 1.00 26.20 547 VAL A CA 1
ATOM 4099 C C . VAL A 1 567 ? 45.038 7.778 39.946 1.00 25.42 547 VAL A C 1
ATOM 4100 O O . VAL A 1 567 ? 45.422 6.655 40.288 1.00 24.96 547 VAL A O 1
ATOM 4104 N N . GLU A 1 568 ? 44.994 8.802 40.802 1.00 25.34 548 GLU A N 1
ATOM 4105 C CA . GLU A 1 568 ? 45.463 8.654 42.175 1.00 25.61 548 GLU A CA 1
ATOM 4106 C C . GLU A 1 568 ? 44.730 7.532 42.907 1.00 33.60 548 GLU A C 1
ATOM 4107 O O . GLU A 1 568 ? 45.325 6.847 43.751 1.00 32.99 548 GLU A O 1
ATOM 4113 N N . ILE A 1 569 ? 43.441 7.340 42.601 1.00 32.52 549 ILE A N 1
ATOM 4114 C CA . ILE A 1 569 ? 42.609 6.315 43.220 1.00 30.71 549 ILE A CA 1
ATOM 4115 C C . ILE A 1 569 ? 42.682 4.985 42.470 1.00 36.14 549 ILE A C 1
ATOM 4116 O O . ILE A 1 569 ? 42.120 3.982 42.928 1.00 31.77 549 ILE A O 1
ATOM 4121 N N . GLY A 1 570 ? 43.392 4.931 41.346 1.00 29.43 550 GLY A N 1
ATOM 4122 C CA . GLY A 1 570 ? 43.446 3.702 40.579 1.00 32.11 550 GLY A CA 1
ATOM 4123 C C . GLY A 1 570 ? 42.254 3.456 39.681 1.00 35.81 550 GLY A C 1
ATOM 4124 O O . GLY A 1 570 ? 42.113 2.348 39.144 1.00 32.03 550 GLY A O 1
ATOM 4125 N N . LYS A 1 571 ? 41.399 4.461 39.491 1.00 33.39 551 LYS A N 1
ATOM 4126 C CA . LYS A 1 571 ? 40.253 4.337 38.605 1.00 34.14 551 LYS A CA 1
ATOM 4127 C C . LYS A 1 571 ? 40.616 4.498 37.141 1.00 37.29 551 LYS A C 1
ATOM 4128 O O . LYS A 1 571 ? 39.892 3.990 36.277 1.00 41.78 551 LYS A O 1
ATOM 4134 N N . GLU A 1 572 ? 41.709 5.194 36.842 1.00 31.13 552 GLU A N 1
ATOM 4135 C CA . GLU A 1 572 ? 42.105 5.439 35.466 1.00 32.19 552 GLU A CA 1
ATOM 4136 C C . GLU A 1 572 ? 43.603 5.238 35.335 1.00 30.35 552 GLU A C 1
ATOM 4137 O O . GLU A 1 572 ? 44.364 5.504 36.266 1.00 30.07 552 GLU A O 1
ATOM 4143 N N . GLU A 1 573 ? 44.014 4.770 34.165 1.00 26.50 553 GLU A N 1
ATOM 4144 C CA . GLU A 1 573 ? 45.408 4.476 33.884 1.00 29.55 553 GLU A CA 1
ATOM 4145 C C . GLU A 1 573 ? 46.091 5.765 33.429 1.00 27.40 553 GLU A C 1
ATOM 4146 O O . GLU A 1 573 ? 45.612 6.425 32.502 1.00 26.20 553 GLU A O 1
ATOM 4152 N N . TRP A 1 574 ? 47.193 6.143 34.090 1.00 24.54 554 TRP A N 1
ATOM 4153 C CA . TRP A 1 574 ? 47.790 7.448 33.794 1.00 20.10 554 TRP A CA 1
ATOM 4154 C C . TRP A 1 574 ? 48.113 7.602 32.310 1.00 21.05 554 TRP A C 1
ATOM 4155 O O . TRP A 1 574 ? 47.875 8.667 31.738 1.00 18.94 554 TRP A O 1
ATOM 4166 N N . GLN A 1 575 ? 48.634 6.552 31.658 1.00 20.66 555 GLN A N 1
ATOM 4167 C CA . GLN A 1 575 ? 48.971 6.695 30.247 1.00 21.00 555 GLN A CA 1
ATOM 4168 C C . GLN A 1 575 ? 47.759 7.017 29.400 1.00 20.13 555 GLN A C 1
ATOM 4169 O O . GLN A 1 575 ? 47.918 7.583 28.318 1.00 21.40 555 GLN A O 1
ATOM 4175 N N . LYS A 1 576 ? 46.558 6.649 29.853 1.00 21.31 556 LYS A N 1
ATOM 4176 C CA . LYS A 1 576 ? 45.368 6.921 29.058 1.00 26.66 556 LYS A CA 1
ATOM 4177 C C . LYS A 1 576 ? 45.001 8.391 29.145 1.00 23.24 556 LYS A C 1
ATOM 4178 O O . LYS A 1 576 ? 44.597 8.990 28.140 1.00 20.67 556 LYS A O 1
ATOM 4184 N N . VAL A 1 577 ? 45.154 8.983 30.338 1.00 22.09 557 VAL A N 1
ATOM 4185 C CA . VAL A 1 577 ? 44.950 10.425 30.482 1.00 24.70 557 VAL A CA 1
ATOM 4186 C C . VAL A 1 577 ? 45.848 11.186 29.518 1.00 21.49 557 VAL A C 1
ATOM 4187 O O . VAL A 1 577 ? 45.412 12.153 28.884 1.00 24.03 557 VAL A O 1
ATOM 4191 N N . ILE A 1 578 ? 47.110 10.761 29.380 1.00 19.33 558 ILE A N 1
ATOM 4192 C CA . ILE A 1 578 ? 48.032 11.487 28.499 1.00 18.49 558 ILE A CA 1
ATOM 4193 C C . ILE A 1 578 ? 47.614 11.323 27.047 1.00 22.13 558 ILE A C 1
ATOM 4194 O O . ILE A 1 578 ? 47.668 12.269 26.248 1.00 19.66 558 ILE A O 1
ATOM 4199 N N . ASP A 1 579 ? 47.197 10.119 26.679 1.00 20.71 559 ASP A N 1
ATOM 4200 C CA . ASP A 1 579 ? 46.896 9.841 25.284 1.00 22.95 559 ASP A CA 1
ATOM 4201 C C . ASP A 1 579 ? 45.666 10.614 24.823 1.00 22.90 559 ASP A C 1
ATOM 4202 O O . ASP A 1 579 ? 45.630 11.127 23.699 1.00 26.19 559 ASP A O 1
ATOM 4207 N N . GLN A 1 580 ? 44.664 10.732 25.686 1.00 21.51 560 GLN A N 1
ATOM 4208 C CA . GLN A 1 580 ? 43.460 11.473 25.329 1.00 21.97 560 GLN A CA 1
ATOM 4209 C C . GLN A 1 580 ? 43.735 12.964 25.224 1.00 25.10 560 GLN A C 1
ATOM 4210 O O . GLN A 1 580 ? 43.083 13.669 24.446 1.00 23.99 560 GLN A O 1
ATOM 4216 N N . PHE A 1 581 ? 44.704 13.455 25.983 1.00 22.30 561 PHE A N 1
ATOM 4217 C CA . PHE A 1 581 ? 45.170 14.815 25.794 1.00 21.28 561 PHE A CA 1
ATOM 4218 C C . PHE A 1 581 ? 46.054 14.945 24.554 1.00 23.58 561 PHE A C 1
ATOM 4219 O O . PHE A 1 581 ? 45.887 15.871 23.757 1.00 23.12 561 PHE A O 1
ATOM 4227 N N . TYR A 1 582 ? 47.007 14.025 24.382 1.00 23.01 562 TYR A N 1
ATOM 4228 C CA . TYR A 1 582 ? 48.073 14.218 23.404 1.00 23.74 562 TYR A CA 1
ATOM 4229 C C . TYR A 1 582 ? 47.568 14.137 21.971 1.00 23.13 562 TYR A C 1
ATOM 4230 O O . TYR A 1 582 ? 48.008 14.912 21.114 1.00 22.87 562 TYR A O 1
ATOM 4239 N N . LYS A 1 583 ? 46.725 13.151 21.677 1.00 18.84 563 LYS A N 1
ATOM 4240 C CA . LYS A 1 583 ? 46.228 12.952 20.315 1.00 26.57 563 LYS A CA 1
ATOM 4241 C C . LYS A 1 583 ? 45.658 14.226 19.709 1.00 22.70 563 LYS A C 1
ATOM 4242 O O . LYS A 1 583 ? 46.074 14.579 18.599 1.00 26.64 563 LYS A O 1
ATOM 4248 N N . PRO A 1 584 ? 44.753 14.970 20.356 1.00 21.27 564 PRO A N 1
ATOM 4249 C CA . PRO A 1 584 ? 44.353 16.256 19.754 1.00 24.27 564 PRO A CA 1
ATOM 4250 C C . PRO A 1 584 ? 45.442 17.309 19.826 1.00 28.46 564 PRO A C 1
ATOM 4251 O O . PRO A 1 584 ? 45.648 18.060 18.859 1.00 25.61 564 PRO A O 1
ATOM 4255 N N . PHE A 1 585 ? 46.156 17.383 20.950 1.00 21.49 565 PHE A N 1
ATOM 4256 C CA . PHE A 1 585 ? 47.173 18.414 21.113 1.00 21.68 565 PHE A CA 1
ATOM 4257 C C . PHE A 1 585 ? 48.243 18.322 20.034 1.00 22.26 565 PHE A C 1
ATOM 4258 O O . PHE A 1 585 ? 48.708 19.348 19.519 1.00 20.86 565 PHE A O 1
ATOM 4266 N N . GLU A 1 586 ? 48.656 17.099 19.691 1.00 23.19 566 GLU A N 1
ATOM 4267 C CA . GLU A 1 586 ? 49.684 16.895 18.676 1.00 23.32 566 GLU A CA 1
ATOM 4268 C C . GLU A 1 586 ? 49.316 17.595 17.368 1.00 28.47 566 GLU A C 1
ATOM 4269 O O . GLU A 1 586 ? 50.138 18.305 16.779 1.00 29.12 566 GLU A O 1
ATOM 4275 N N . LYS A 1 587 ? 48.063 17.433 16.919 1.00 28.79 567 LYS A N 1
ATOM 4276 C CA . LYS A 1 587 ? 47.613 18.087 15.687 1.00 31.46 567 LYS A CA 1
ATOM 4277 C C . LYS A 1 587 ? 47.720 19.600 15.788 1.00 29.61 567 LYS A C 1
ATOM 4278 O O . LYS A 1 587 ? 48.131 20.261 14.827 1.00 31.53 567 LYS A O 1
ATOM 4284 N N . GLU A 1 588 ? 47.358 20.171 16.940 1.00 24.45 568 GLU A N 1
ATOM 4285 C CA . GLU A 1 588 ? 47.454 21.618 17.085 1.00 26.01 568 GLU A CA 1
ATOM 4286 C C . GLU A 1 588 ? 48.902 22.104 17.033 1.00 26.73 568 GLU A C 1
ATOM 4287 O O . GLU A 1 588 ? 49.160 23.208 16.543 1.00 29.23 568 GLU A O 1
ATOM 4293 N N . VAL A 1 589 ? 49.857 21.309 17.531 1.00 27.32 569 VAL A N 1
ATOM 4294 C CA . VAL A 1 589 ? 51.262 21.714 17.471 1.00 26.52 569 VAL A CA 1
ATOM 4295 C C . VAL A 1 589 ? 51.748 21.735 16.024 1.00 31.76 569 VAL A C 1
ATOM 4296 O O . VAL A 1 589 ? 52.479 22.643 15.607 1.00 32.79 569 VAL A O 1
ATOM 4300 N N . ILE A 1 590 ? 51.368 20.725 15.244 1.00 30.82 570 ILE A N 1
ATOM 4301 C CA . ILE A 1 590 ? 51.723 20.690 13.828 1.00 29.10 570 ILE A CA 1
ATOM 4302 C C . ILE A 1 590 ? 51.198 21.936 13.117 1.00 33.45 570 ILE A C 1
ATOM 4303 O O . ILE A 1 590 ? 51.933 22.605 12.377 1.00 36.95 570 ILE A O 1
ATOM 4308 N N . LYS A 1 591 ? 49.929 22.290 13.363 1.00 32.28 571 LYS A N 1
ATOM 4309 C CA . LYS A 1 591 ? 49.328 23.416 12.653 1.00 36.15 571 LYS A CA 1
ATOM 4310 C C . LYS A 1 591 ? 49.941 24.743 13.087 1.00 39.29 571 LYS A C 1
ATOM 4311 O O . LYS A 1 591 ? 50.065 25.670 12.279 1.00 36.11 571 LYS A O 1
ATOM 4317 N N . ALA A 1 592 ? 50.320 24.861 14.365 1.00 38.91 572 ALA A N 1
ATOM 4318 C CA . ALA A 1 592 ? 50.981 26.073 14.830 1.00 33.23 572 ALA A CA 1
ATOM 4319 C C . ALA A 1 592 ? 52.412 26.182 14.323 1.00 39.49 572 ALA A C 1
ATOM 4320 O O . ALA A 1 592 ? 52.984 27.276 14.358 1.00 38.56 572 ALA A O 1
ATOM 4322 N N . GLU A 1 593 ? 53.007 25.083 13.856 1.00 41.67 573 GLU A N 1
ATOM 4323 C CA . GLU A 1 593 ? 54.362 25.146 13.320 1.00 38.90 573 GLU A CA 1
ATOM 4324 C C . GLU A 1 593 ? 54.392 25.456 11.831 1.00 48.08 573 GLU A C 1
ATOM 4325 O O . GLU A 1 593 ? 55.458 25.813 11.316 1.00 59.28 573 GLU A O 1
ATOM 4331 N N . GLU A 1 594 ? 53.251 25.348 11.147 1.00 44.26 574 GLU A N 1
ATOM 4332 C CA . GLU A 1 594 ? 53.084 25.826 9.781 1.00 45.35 574 GLU A CA 1
ATOM 4333 C C . GLU A 1 594 ? 53.683 27.212 9.575 1.00 42.99 574 GLU A C 1
ATOM 4334 O O . GLU A 1 594 ? 53.120 28.204 10.031 1.00 44.88 574 GLU A O 1
#

CATH classification: 3.40.50.140 (+2 more: 1.10.460.10, 1.10.290.10)

Foldseek 3Di:
DFAEEEEEADPLLQQLLVVLPDDRYDYYHLPHAQKDADPPDLQFDPVPLRHGRIDGDVPSVVVLVVLLVSLVRHPYAAYEYEPALVSLLSVVVNCVSNVHDQQDQRYFYFFFRASVRRVVRVVGGGGRQVLSPLLVVLVRSQFSCQFVLCQVLCCVPPNHPFTDGQLLLLLLVVQVVQVVQQVPDDKAKWKWKKFWWDDPNDIAIWIWADFQPHGDIGRDVVSVVVLVVLDDFFKWFQAAKDKDKDWAAADFAAALLVLLLCCCVPVVDQSVRLQVLLVVLRSWFQQDPVGTGRFKTHHFGPDRDDDPVRLVQLCVVCCVPPNNQWFAVDHHIATPHLVCALVNSVVRDDPSNSVSNNVNSLRNSLNGTGIWMKMKMWTWIDDSRTTIIGIWIDTPGCHSVPSPTHGDDDDHGGDIMGIDDMDMDMDMDHGDDADALSVSSVVCVVLQQDGSVVSNVSVVVSVVSVQWDAPPRHTHGDPVVVVSSVLCCVQPVLSNPSNSNSVLVVQSVCSSVVNDRSSVSVCVVCVVVVVSSVVSVD

Solvent-accessible surface area: 26741 Å² total; per-residue (Å²): 186,123,88,11,2,0,0,2,28,21,84,40,0,8,131,0,1,81,91,12,17,42,229,58,55,62,8,29,18,1,91,32,52,3,26,43,1,62,135,102,49,57,3,10,43,84,150,76,92,16,61,9,63,34,55,70,45,138,71,36,36,104,47,7,77,52,4,80,128,49,19,159,93,14,114,87,14,15,0,1,3,15,15,30,42,86,3,1,0,12,0,33,4,2,1,96,12,15,127,41,99,78,175,25,124,15,1,0,53,18,29,21,0,31,114,112,25,0,103,103,11,27,123,140,23,76,84,5,51,75,54,29,0,32,0,26,5,0,38,73,0,0,65,16,0,0,13,65,13,0,9,54,6,1,118,120,70,49,108,170,68,14,34,2,17,10,14,7,3,0,0,2,58,28,3,6,51,58,20,74,88,28,141,72,63,162,92,98,61,85,42,37,1,38,0,80,0,69,62,54,142,137,155,11,71,1,74,24,88,0,29,77,152,147,143,37,118,6,109,40,63,99,27,0,102,134,1,56,91,66,20,144,84,69,56,0,80,0,52,79,40,59,113,132,86,127,137,86,115,28,48,120,8,2,15,0,3,22,0,1,28,19,0,5,87,132,36,105,3,134,4,141,77,0,13,86,1,0,65,61,0,0,18,7,25,168,6,33,125,97,19,39,41,1,1,0,1,10,0,60,11,110,24,52,106,16,22,89,119,14,65,85,59,0,19,94,20,0,60,126,97,69,18,72,116,30,17,169,128,90,11,0,0,9,3,26,56,7,76,37,28,19,154,52,4,34,157,82,16,80,147,20,19,50,84,0,1,45,20,0,18,29,37,4,0,0,17,28,8,39,24,0,12,7,47,35,22,73,1,16,0,34,20,78,33,0,23,0,16,0,98,6,30,72,61,123,55,123,0,18,46,30,30,151,115,170,82,21,17,114,5,104,146,46,40,69,1,82,43,82,44,23,80,51,84,89,50,112,44,152,49,60,62,67,18,13,15,6,38,0,0,103,35,0,77,126,44,25,0,4,39,22,55,17,9,10,65,8,0,55,41,0,43,132,61,159,0,6,111,39,68,103,95,86,2,26,11,25,158,34,0,54,85,0,8,65,28,3,68,116,49,2,63,61,4,9,58,46,154,56,1,17,87,7,0,53,64,0,52,80,3,51,112,38,151,39,86,8,58,103,2,0,48,88,8,35,116,57,4,68,133,41,21,106,146,0,106,167

Nearest PDB structures (foldseek):
  6ozw-assembly1_A  TM=1.002E+00  e=0.000E+00  Streptococcus mutans UA159
  1mw9-assembly1_X  TM=9.499E-01  e=1.794E-62  Escherichia coli
  1cy2-assembly1_A  TM=9.508E-01  e=7.189E-61  Escherichia coli K-12
  1cy1-assembly1_A  TM=9.486E-01  e=5.480E-61  Escherichia coli K-12
  1ecl-assembly1_A  TM=9.454E-01  e=1.909E-60  Escherichia coli

InterPro domains:
  IPR000380 DNA topoisomerase, type IA [PTHR42785] (17-622)
  IPR003601 DNA topoisomerase, type IA, domain 2 [SM00436] (122-210)
  IPR003602 DNA topoisomerase, type IA, DNA-binding domain [SM00437] (260-521)
  IPR005733 DNA topoisomerase I, bacterial-type [TIGR01051] (23-622)
  IPR006171 TOPRIM domain [PF01751] (23-131)
  IPR006171 TOPRIM domain [PS50880] (21-131)
  IPR006171 TOPRIM domain [SM00493] (21-121)
  IPR013497 DNA topoisomerase, type IA, central [PF01131] (146-558)
  IPR013497 DNA topoisomerase, type IA, central [PR00417] (95-108)
  IPR013497 DNA topoisomerase, type IA, central [PR00417] (180-198)
  IPR013497 DNA topoisomerase, type IA, central [PR00417] (311-320)
  IPR013497 DNA topoisomerase, type IA, central [PR00417] (387-403)
  IPR013497 DNA topoisomerase, type IA, central [PR00417] (484-498)
  IPR013497 DNA topoisomerase, type IA, central [PS52039] (147-570)
  IPR013497 DNA topoisomerase, type IA, central [cd00186] (148-567)
  IPR013498 DNA topoisomerase, type IA, zn finger [PF01396] (589-624)
  IPR013498 DNA topoisomerase, type IA, zn finger [PF01396] (628-666)
  IPR013498 DNA topoisomerase, type IA, zn finger [PF01396] (668-703)
  IPR013824 DNA topoisomerase, type IA, central region, subdomain 1 [G3DSA:1.10.460.10] (153-562)
  IPR013825 DNA topoisomerase, type IA, central region, subdomain 2 [G3DSA:2.70.20.10] (202-468)

Sequence (538 aa):
PKKNLVIVESPAKAKTIEKYLGRSYKVVASVGHIRDLKKSSMSIDFDNNYEPQYINIRGKGPLINSLKKEAKNAKQIFLASDPDREGEAISWHLAHILDLDLKGKNRVVFNEITKDAVKNAFVEPRQIDMDLVDAQQARRVLDRIVGYSISPILWKKVKKGLSAGRVQSVALKLIIDRENEIKAFKPEEYWSIDGFFKKGNKKFQANFYGLDNKKTKLKSNDDVKKVLTRIKNDDFLVDKVEKKERKRNAPLPYTTSSLQQDAANKINFRTRKTMMVAQQLYEGIRLGSNGQQGLITYMRTDSTRISPVAQNDAANYITEHFGAEYSKAHEAIRPSNVNHTPESIAKYLDKDQLKLYTLIWNRFVASQMTAAVFDTVKVNLTQNGVLFIANGSQIKFKGYMAVYTKVLPEMIKGETVKKISANPEQHFTQPPARYSEASLIKTLEENGVGRPSTYAPTLETIQKRYYVRLVSKRFEPTELGEIVNSLIIEFFPDIVDVKFTAEMESKLDEVEIGKEEWQKVIDQFYKPFEKEVIKAEE

B-factor: mean 33.18, std 12.73, range [9.72, 92.86]

Organism: Streptococcus mutans serotype c (strain ATCC 700610 / UA159) (NCBI:txid210007)

Radius of gyration: 29.6 Å; Cα contacts (8 Å, |Δi|>4): 1006; chains: 1; bounding box: 74×73×70 Å

Secondary structure (DSSP, 8-state):
--PEEEEES-HHHHHHHHHHH-TTEEEEE--S-SEEE-SSS--EETTTTTEE-EEEPTT-HHHHHHHHHHHHH-SEEEE---SSHHHHHHHHHHHHHTT--TTS--B---SS-SHHHHHHHHHS-B---HHHHHHHHHHHHHHHHHHHHHHHHHHHHT-TT----HHHHHHHHHHHHHHHHHHH----EEEEEEEEEEETTEEEEEEEEEETTS---B-SHHHHHHHHHH--SSEEEEEEEEEEEEEE-PPPPB-HHHHHHHHHHHH---HHHHHHHHHHHHH-EE-GGG-EE--B--S--------HHHHHHHHHHHHHHT-GGG------B-BS-TTS-HHHHGGGS-HHHHHHHHHHHHHHHHTTSPPEEEEEEEEEEEETTEEEEEEEEEEEE-GGGGG----PPP--TT-EEEEEEEEEEEEE--PPPPPBHHHHHHHHHHTT---TTTHHHHHHHHHHTTSEEEETTEEEE-HHHHHHHHHHHHH-GGGG-HHHHHHHHHHHHHHHHTSS-HHHHHHHHHHHHHHHHHHHH-